Protein AF-A0A150U210-F1 (afdb_monomer)

Organism: Sorangium cellulosum (NCBI:txid56)

Solvent-accessible surface area (backbone atoms only — not comparable to full-atom values): 26471 Å² total; per-residue (Å²): 136,82,89,82,84,85,82,82,84,84,82,85,80,83,85,80,82,84,83,78,84,80,76,78,83,79,88,67,84,74,66,67,70,58,54,58,58,55,53,57,69,50,52,68,75,50,52,80,53,50,60,31,51,49,29,32,72,76,73,72,41,50,69,52,43,59,48,54,55,32,26,44,90,69,32,88,38,46,43,75,68,58,41,51,51,53,36,52,51,36,48,48,45,42,58,73,22,48,49,16,14,28,91,75,23,47,53,64,35,51,72,62,37,36,58,50,41,54,52,2,52,53,26,32,54,51,50,15,63,77,68,75,35,57,70,60,40,50,52,40,49,51,40,42,55,47,45,56,58,37,29,45,32,75,58,41,63,56,71,77,30,57,69,42,56,86,26,46,66,33,45,55,51,17,41,49,29,29,22,45,51,53,18,53,53,43,29,71,78,38,69,87,38,68,60,45,22,62,48,46,44,46,48,55,52,48,51,42,56,68,24,44,68,53,38,52,50,50,49,52,42,35,53,50,38,44,45,65,28,44,37,42,52,7,44,48,39,45,74,72,48,62,83,84,38,26,34,27,19,71,67,52,69,48,32,40,67,47,21,71,37,50,70,39,30,60,50,7,75,84,26,87,83,32,13,64,28,45,56,44,15,23,1,20,42,49,43,48,55,56,73,44,55,76,91,75,48,50,55,25,31,47,32,37,64,84,77,59,43,38,61,58,44,52,45,56,79,74,52,75,30,77,46,82,84,56,86,64,66,100,55,46,51,38,38,32,24,37,44,32,64,89,42,57,66,50,48,78,56,74,61,40,55,41,91,80,54,42,78,61,38,72,42,45,32,44,26,66,68,41,30,60,76,23,60,46,59,80,57,72,53,40,30,85,32,19,35,31,45,65,44,66,55,54,59,61,75,45,62,53,58,70,58,78,87,51,60,59,28,26,48,19,18,38,47,74,35,60,58,47,38,32,37,46,59,27,91,56,56,40,82,41,33,28,41,39,35,39,34,27,8,80,82,16,27,33,35,36,33,24,52,74,86,41,81,56,51,70,48,82,39,59,57,47,69,54,30,35,46,58,39,67,43,68,20,88,66,39,44,40,80,27,46,36,36,41,33,65,72,43,64,92,28,33,27,40,30,35,39,35,35,35,29,74

pLDDT: mean 91.57, std 11.94, range [38.0, 98.81]

Secondary structure (DSSP, 8-state):
----PPPPPPPPPPPPPPPPPPPPP-----SHHHHHHHHHTTGGGGHHHHHHHHHHHHHSSSS-HHHHHHBGGG-TT--HHHHHHHHHHHHHHHHHTGGGT-TTTTTTS-TTHHHHHHHHHHHHHHHHHHTT-HHHHHHHHHHHHGGGSGGGBTTTTHHHHTTTGGGHHHHHHHHHHHHHHHHHHHHHH-TT-TTHHHHHHHHHHHHHHTTHHHHHHHHHHHHHHHIIIIIHHHHHHHHHS-TT-EEEESS-HHHHHHH-SEEEETTSSSSTT-HHHHHH-HHHHHHHHHHS-GGGS-SEEEE-HHHH--GGGEEEEEEEEE-SS-SSSSSSEEEEEEE--TTTTTTSS-SEE-TT-EEEEEEESS-HHHHHHTT--PPTTGGGGEEEEEEEPPEE-SSSEE-TT-SEEEEEEEEEESEEEEEEEESS--SSEEEEEEEEESS-EEEEEEETTEEEEEEEE-SEEEEEEEEEE-GGG-SEEEEEEEEEEESS-EEEEEEEEEE-

Foldseek 3Di:
DDDDDDDDDDDDDDDDDDDDDDDDDPPDPPPPVVVVVVVVVCVCVCVVVPQLVVCCVPVVGSDALCCLQWFLVNQPQADPVNLVVLLVVLVCCCQVAVQQCHDLRVLQADGRNSVLLVLLLVLLVVCCVVVVNVVVSVVLVVLLCCLSVLSRTPCCSAQSNVVNVSSVVSSLNSNLSNLVVVQVVVCVVPVVSNCSSVVSNVVRVVRRVVSVVSNVVQVVLQVVLCCQAQLVCLQVLLVPPDQAFEEEECDCPNNCVSNVYHYDHCCCNPPPPNVNLLSQALQLSLLVLLVDPPSNDGQKYWYDCVSNLHVQQFADWDDKGAQPSHDRDPDRITTMGGTHDPQRCLPVDAQFDAPPKDFQWKQFASHPVSCVVFVKDHHRPQRVFWHKDKAAHAAEPDDHDGPPVPRIHIFIKGWQDQKIKTKTAGAAQFPWKKKKFWKAAQQWFKKFKDKQRHTQDIDTHHHDHIHIYIGTGPSNRRHGIIMMMIGTPDDRGMMGGMMTIMGD

Nearest PDB structures (foldseek):
  7ay3-assembly1_A  TM=5.711E-01  e=7.257E-06  uncultured bacterium
  2dck-assembly1_A  TM=6.830E-01  e=1.684E-03  Bacillus sp. 41M-1
  6kjl-assembly1_A  TM=5.607E-01  e=3.582E-04  Bacillus sp. 41M-1
  2dcj-assembly1_B  TM=5.592E-01  e=1.418E-03  Bacillus sp. 41M-1
  6kka-assembly2_B  TM=5.211E-01  e=6.730E-04  Bacillus sp. 41M-1

Radius of gyration: 34.9 Å; Cα contacts (8 Å, |Δi|>4): 929; chains: 1; bounding box: 96×76×113 Å

Structure (mmCIF, N/CA/C/O backbone):
data_AF-A0A150U210-F1
#
_entry.id   AF-A0A150U210-F1
#
loop_
_atom_site.group_PDB
_atom_site.id
_atom_site.type_symbol
_atom_site.label_atom_id
_atom_site.label_alt_id
_atom_site.label_comp_id
_atom_site.label_asym_id
_atom_site.label_entity_id
_atom_site.label_seq_id
_atom_site.pdbx_PDB_ins_code
_atom_site.Cartn_x
_atom_site.Cartn_y
_atom_site.Cartn_z
_atom_site.occupancy
_atom_site.B_iso_or_equiv
_atom_site.auth_seq_id
_atom_site.auth_comp_id
_atom_site.auth_asym_id
_atom_site.auth_atom_id
_atom_site.pdbx_PDB_model_num
ATOM 1 N N . ALA A 1 1 ? -58.968 -54.346 7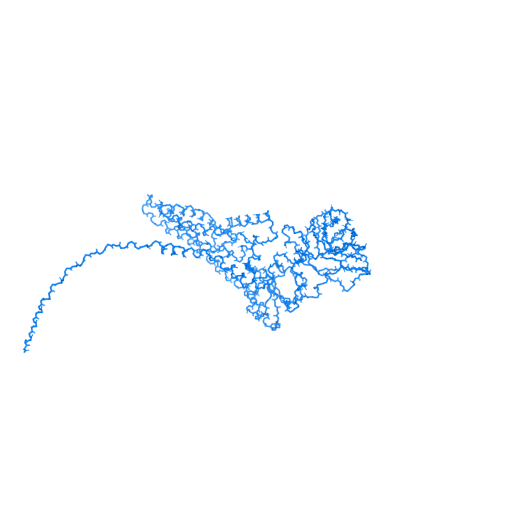1.654 1.00 38.00 1 ALA A N 1
ATOM 2 C CA . ALA A 1 1 ? -58.323 -55.648 71.888 1.00 38.00 1 ALA A CA 1
ATOM 3 C C . ALA A 1 1 ? -56.822 -55.500 71.657 1.00 38.00 1 ALA A C 1
ATOM 5 O O . ALA A 1 1 ? -56.444 -55.026 70.599 1.00 38.00 1 ALA A O 1
ATOM 6 N N . VAL A 1 2 ? -56.031 -55.894 72.661 1.00 40.25 2 VAL A N 1
ATOM 7 C CA . VAL A 1 2 ? -54.605 -56.273 72.597 1.00 40.25 2 VAL A CA 1
ATOM 8 C C . VAL A 1 2 ? -53.558 -55.154 72.415 1.00 40.25 2 VAL A C 1
ATOM 10 O O . VAL A 1 2 ? -53.235 -54.712 71.320 1.00 40.25 2 VAL A O 1
ATOM 13 N N . TRP A 1 3 ? -52.982 -54.774 73.563 1.00 38.12 3 TRP A N 1
ATOM 14 C CA . TRP A 1 3 ? -51.582 -54.368 73.763 1.00 38.12 3 TRP A CA 1
ATOM 15 C C . TRP A 1 3 ? -50.590 -55.325 73.073 1.00 38.12 3 TRP A C 1
ATOM 17 O O . TRP A 1 3 ? -50.724 -56.535 73.228 1.00 38.12 3 TRP A O 1
ATOM 27 N N . ALA A 1 4 ? -49.525 -54.805 72.454 1.00 42.75 4 ALA A N 1
ATOM 28 C CA . ALA A 1 4 ? -48.326 -55.585 72.131 1.00 42.75 4 ALA A CA 1
ATOM 29 C C . ALA A 1 4 ? -47.051 -54.806 72.505 1.00 42.75 4 ALA A C 1
ATOM 31 O O . ALA A 1 4 ? -46.970 -53.592 72.331 1.00 42.75 4 ALA A O 1
ATOM 32 N N . ALA A 1 5 ? -46.107 -55.533 73.102 1.00 43.50 5 ALA A N 1
ATOM 33 C CA . ALA A 1 5 ? -45.019 -55.074 73.958 1.00 43.50 5 ALA A CA 1
ATOM 34 C C . ALA A 1 5 ? -43.868 -54.325 73.255 1.00 43.50 5 ALA A C 1
ATOM 36 O O . ALA A 1 5 ? -43.566 -54.543 72.085 1.00 43.50 5 ALA A O 1
ATOM 37 N N . ARG A 1 6 ? -43.166 -53.493 74.041 1.00 41.59 6 ARG A N 1
ATOM 38 C CA . ARG A 1 6 ? -41.863 -52.888 73.713 1.00 41.59 6 ARG A CA 1
ATOM 39 C C . ARG A 1 6 ? -40.733 -53.939 73.748 1.00 41.59 6 ARG A C 1
ATOM 41 O O . ARG A 1 6 ? -40.697 -54.710 74.707 1.00 41.59 6 ARG A O 1
ATOM 48 N N . PRO A 1 7 ? -39.763 -53.915 72.815 1.00 50.91 7 PRO A N 1
ATOM 49 C CA . PRO A 1 7 ? -38.508 -54.652 72.951 1.00 50.91 7 PRO A CA 1
ATOM 50 C C . PRO A 1 7 ? -37.469 -53.905 73.810 1.00 50.91 7 PRO A C 1
ATOM 52 O O . PRO A 1 7 ? -37.440 -52.674 73.859 1.00 50.91 7 PRO A O 1
ATOM 55 N N . ALA A 1 8 ? -36.630 -54.685 74.496 1.00 55.12 8 ALA A N 1
ATOM 56 C CA . ALA A 1 8 ? -35.578 -54.260 75.421 1.00 55.12 8 ALA A CA 1
ATOM 57 C C . ALA A 1 8 ? -34.340 -53.654 74.714 1.00 55.12 8 ALA A C 1
ATOM 59 O O . ALA A 1 8 ? -34.070 -53.996 73.560 1.00 55.12 8 ALA A O 1
ATOM 60 N N . PRO A 1 9 ? -33.566 -52.779 75.390 1.00 54.75 9 PRO A N 1
ATOM 61 C CA . PRO A 1 9 ? -32.364 -52.167 74.824 1.00 54.75 9 PRO A CA 1
ATOM 62 C C . PRO A 1 9 ? -31.162 -53.137 74.793 1.00 54.75 9 PRO A C 1
ATOM 64 O O . PRO A 1 9 ? -31.014 -53.951 75.708 1.00 54.75 9 PRO A O 1
ATOM 67 N N . PRO A 1 10 ? -30.278 -53.047 73.779 1.00 57.16 10 PRO A N 1
ATOM 68 C CA . PRO A 1 10 ? -29.070 -53.865 73.687 1.00 57.16 10 PRO A CA 1
ATOM 69 C C . PRO A 1 10 ? -27.936 -53.385 74.614 1.00 57.16 10 PRO A C 1
ATOM 71 O O . PRO A 1 10 ? -27.775 -52.192 74.874 1.00 57.16 10 PRO A O 1
ATOM 74 N N . SER A 1 11 ? -27.143 -54.352 75.086 1.00 58.22 11 SER A N 1
ATOM 75 C CA . SER A 1 11 ? -25.988 -54.216 75.987 1.00 58.22 11 SER A CA 1
ATOM 76 C C . SER A 1 11 ? -24.816 -53.397 75.409 1.00 58.22 11 SER A C 1
ATOM 78 O O . SER A 1 11 ? -24.608 -53.400 74.194 1.00 58.22 11 SER A O 1
ATOM 80 N N . PRO A 1 12 ? -23.998 -52.743 76.262 1.00 55.12 12 PRO A N 1
ATOM 81 C CA . PRO A 1 12 ? -22.855 -51.941 75.826 1.00 55.12 12 PRO A CA 1
ATOM 82 C C . PRO A 1 12 ? -21.676 -52.796 75.326 1.00 55.12 12 PRO A C 1
ATOM 84 O O . PRO A 1 12 ? -21.320 -53.810 75.926 1.00 55.12 12 PRO A O 1
ATOM 87 N N . LEU A 1 13 ? -21.063 -52.350 74.225 1.00 57.03 13 LEU A N 1
ATOM 88 C CA . LEU A 1 13 ? -19.861 -52.926 73.611 1.00 57.03 13 LEU A CA 1
ATOM 89 C C . LEU A 1 13 ? -18.574 -52.553 74.388 1.00 57.03 13 LEU A C 1
ATOM 91 O O . LEU A 1 13 ? -18.529 -51.493 75.018 1.00 57.03 13 LEU A O 1
ATOM 95 N N . PRO A 1 14 ? -17.523 -53.398 74.342 1.00 51.84 14 PRO A N 1
ATOM 96 C CA . PRO A 1 14 ? -16.287 -53.230 75.112 1.00 51.84 14 PRO A CA 1
ATOM 97 C C . PRO A 1 14 ? -15.387 -52.083 74.613 1.00 51.84 14 PRO A C 1
ATOM 99 O O . PRO A 1 14 ? -15.385 -51.729 73.436 1.00 51.84 14 PRO A O 1
ATOM 102 N N . ALA A 1 15 ? -14.607 -51.522 75.543 1.00 53.19 15 ALA A N 1
ATOM 103 C CA . ALA A 1 15 ? -13.738 -50.360 75.357 1.00 53.19 15 ALA A CA 1
ATOM 104 C C . ALA A 1 15 ? -12.583 -50.587 74.358 1.00 53.19 15 ALA A C 1
ATOM 106 O O . ALA A 1 15 ? -11.921 -51.625 74.369 1.00 53.19 15 ALA A O 1
ATOM 107 N N . SER A 1 16 ? -12.320 -49.571 73.532 1.00 59.91 16 SER A N 1
ATOM 108 C CA . SER A 1 16 ? -11.235 -49.521 72.543 1.00 59.91 16 SER A CA 1
ATOM 109 C C . SER A 1 16 ? -9.837 -49.416 73.186 1.00 59.91 16 SER A C 1
ATOM 111 O O . SER A 1 16 ? -9.695 -48.754 74.217 1.00 59.91 16 SER A O 1
ATOM 113 N N . PRO A 1 17 ? -8.785 -49.995 72.573 1.00 59.88 17 PRO A N 1
ATOM 114 C CA . PRO A 1 17 ? -7.407 -49.880 73.056 1.00 59.88 17 PRO A CA 1
ATOM 115 C C . PRO A 1 17 ? -6.816 -48.471 72.822 1.00 59.88 17 PRO A C 1
ATOM 117 O O . PRO A 1 17 ? -7.292 -47.742 71.945 1.00 59.88 17 PRO A O 1
ATOM 120 N N . PRO A 1 18 ? -5.778 -48.069 73.585 1.00 61.59 18 PRO A N 1
ATOM 121 C CA . PRO A 1 18 ? -5.194 -46.729 73.509 1.00 61.59 18 PRO A CA 1
ATOM 122 C C . PRO A 1 18 ? -4.416 -46.489 72.199 1.00 61.59 18 PRO A C 1
ATOM 124 O O . PRO A 1 18 ? -3.899 -47.437 71.602 1.00 61.59 18 PRO A O 1
ATOM 127 N N . PRO A 1 19 ? -4.304 -45.225 71.744 1.00 56.00 19 PRO A N 1
ATOM 128 C CA . PRO A 1 19 ? -3.657 -44.889 70.480 1.00 56.00 19 PRO A CA 1
ATOM 129 C C . PRO A 1 19 ? -2.129 -45.027 70.554 1.00 56.00 19 PRO A C 1
ATOM 131 O O . PRO A 1 19 ? -1.499 -44.682 71.554 1.00 56.00 19 PRO A O 1
ATOM 134 N N . ALA A 1 20 ? -1.534 -45.500 69.458 1.00 57.91 20 ALA A N 1
ATOM 135 C CA . ALA A 1 20 ? -0.087 -45.568 69.269 1.00 57.91 20 ALA A CA 1
ATOM 136 C C . ALA A 1 20 ? 0.543 -44.158 69.150 1.00 57.91 20 ALA A C 1
ATOM 138 O O . ALA A 1 20 ? -0.110 -43.239 68.645 1.00 57.91 20 ALA A O 1
ATOM 139 N N . PRO A 1 21 ? 1.809 -43.969 69.574 1.00 54.16 21 PRO A N 1
ATOM 140 C CA . PRO A 1 21 ? 2.478 -42.672 69.521 1.00 54.16 21 PRO A CA 1
ATOM 141 C C . PRO A 1 21 ? 2.693 -42.192 68.078 1.00 54.16 21 PRO A C 1
ATOM 143 O O . PRO A 1 21 ? 3.081 -42.954 67.190 1.00 54.16 21 PRO A O 1
ATOM 146 N N . SER A 1 22 ? 2.447 -40.901 67.854 1.00 52.19 22 SER A N 1
ATOM 147 C CA . SER A 1 22 ? 2.595 -40.226 66.568 1.00 52.19 22 SER A CA 1
ATOM 148 C C . SER A 1 22 ? 4.060 -40.176 66.122 1.00 52.19 22 SER A C 1
ATOM 150 O O . SER A 1 22 ? 4.935 -39.656 66.812 1.00 52.19 22 SER A O 1
ATOM 152 N N . ALA A 1 23 ? 4.330 -40.701 64.926 1.00 53.62 23 ALA A N 1
ATOM 153 C CA . ALA A 1 23 ? 5.614 -40.530 64.257 1.00 53.62 23 ALA A CA 1
ATOM 154 C C . ALA A 1 23 ? 5.855 -39.041 63.918 1.00 53.62 23 ALA A C 1
ATOM 156 O O . ALA A 1 23 ? 4.909 -38.342 63.538 1.00 53.62 23 ALA A O 1
ATOM 157 N N . PRO A 1 24 ? 7.101 -38.537 64.008 1.00 54.91 24 PRO A N 1
ATOM 158 C CA . PRO A 1 24 ? 7.402 -37.149 63.680 1.00 54.91 24 PRO A CA 1
ATOM 159 C C . PRO A 1 24 ? 7.176 -36.882 62.181 1.00 54.91 24 PRO A C 1
ATOM 161 O O . PRO A 1 24 ? 7.397 -37.772 61.349 1.00 54.91 24 PRO A O 1
ATOM 164 N N . PRO A 1 25 ? 6.758 -35.662 61.795 1.00 48.22 25 PRO A N 1
ATOM 165 C CA . PRO A 1 25 ? 6.466 -35.353 60.406 1.00 48.22 25 PRO A CA 1
ATOM 166 C C . PRO A 1 25 ? 7.752 -35.419 59.577 1.00 48.22 25 PRO A C 1
ATOM 168 O O . PRO A 1 25 ? 8.696 -34.654 59.786 1.00 48.22 25 PRO A O 1
ATOM 171 N N . ARG A 1 26 ? 7.776 -36.326 58.593 1.00 49.00 26 ARG A N 1
ATOM 172 C CA . ARG A 1 26 ? 8.787 -36.329 57.532 1.00 49.00 26 ARG A CA 1
ATOM 173 C C . ARG A 1 26 ? 8.711 -34.984 56.806 1.00 49.00 26 ARG A C 1
ATOM 175 O O . ARG A 1 26 ? 7.730 -34.707 56.118 1.00 49.00 26 ARG A O 1
ATOM 182 N N . ARG A 1 27 ? 9.758 -34.162 56.929 1.00 53.78 27 ARG A N 1
ATOM 183 C CA . ARG A 1 27 ? 10.004 -32.997 56.064 1.00 53.78 27 ARG A CA 1
ATOM 184 C C . ARG A 1 27 ? 10.297 -33.487 54.642 1.00 53.78 27 ARG A C 1
ATOM 186 O O . ARG A 1 27 ? 11.444 -33.574 54.224 1.00 53.78 27 ARG A O 1
ATOM 193 N N . GLY A 1 28 ? 9.245 -33.859 53.918 1.00 47.25 28 GLY A N 1
ATOM 194 C CA . GLY A 1 28 ? 9.276 -34.070 52.477 1.00 47.25 28 GLY A CA 1
ATOM 195 C C . GLY A 1 28 ? 9.219 -32.721 51.767 1.00 47.25 28 GLY A C 1
ATOM 196 O O . GLY A 1 28 ? 8.339 -31.907 52.033 1.00 47.25 28 GLY A O 1
ATOM 197 N N . SER A 1 29 ? 10.180 -32.485 50.882 1.00 53.41 29 SER A N 1
ATOM 198 C CA . SER A 1 29 ? 10.346 -31.304 50.036 1.00 53.41 29 SER A CA 1
ATOM 199 C C . SER A 1 29 ? 9.078 -30.949 49.237 1.00 53.41 29 SER A C 1
ATOM 201 O O . SER A 1 29 ? 8.887 -31.404 48.110 1.00 53.41 29 SER A O 1
ATOM 203 N N . ALA A 1 30 ? 8.216 -30.094 49.785 1.00 50.41 30 ALA A N 1
ATOM 204 C CA . ALA A 1 30 ? 7.044 -29.553 49.085 1.00 50.41 30 ALA A CA 1
ATOM 205 C C . ALA A 1 30 ? 7.367 -28.327 48.200 1.00 50.41 30 ALA A C 1
ATOM 207 O O . ALA A 1 30 ? 6.462 -27.676 47.683 1.00 50.41 30 ALA A O 1
ATOM 208 N N . ILE A 1 31 ? 8.649 -27.996 48.023 1.00 52.19 31 ILE A N 1
ATOM 209 C CA . ILE A 1 31 ? 9.100 -26.756 47.375 1.00 52.19 31 ILE A CA 1
ATOM 210 C C . ILE A 1 31 ? 9.265 -26.858 45.834 1.00 52.19 31 ILE A C 1
ATOM 212 O O . ILE A 1 31 ? 8.993 -25.851 45.183 1.00 52.19 31 ILE A O 1
ATOM 216 N N . PRO A 1 32 ? 9.559 -28.011 45.183 1.00 51.94 32 PRO A N 1
ATOM 217 C CA . PRO A 1 32 ? 9.690 -28.033 43.715 1.00 51.94 32 PRO A CA 1
ATOM 218 C C . PRO A 1 32 ? 8.355 -27.857 42.963 1.00 51.94 32 PRO A C 1
ATOM 220 O O . PRO A 1 32 ? 8.291 -27.170 41.951 1.00 51.94 32 PRO A O 1
ATOM 223 N N . ARG A 1 33 ? 7.245 -28.405 43.484 1.00 53.78 33 ARG A N 1
ATOM 224 C CA . ARG A 1 33 ? 5.961 -28.480 42.746 1.00 53.78 33 ARG A CA 1
ATOM 225 C C . ARG A 1 33 ? 5.180 -27.158 42.659 1.00 53.78 33 ARG A C 1
ATOM 227 O O . ARG A 1 33 ? 4.266 -27.038 41.845 1.00 53.78 33 ARG 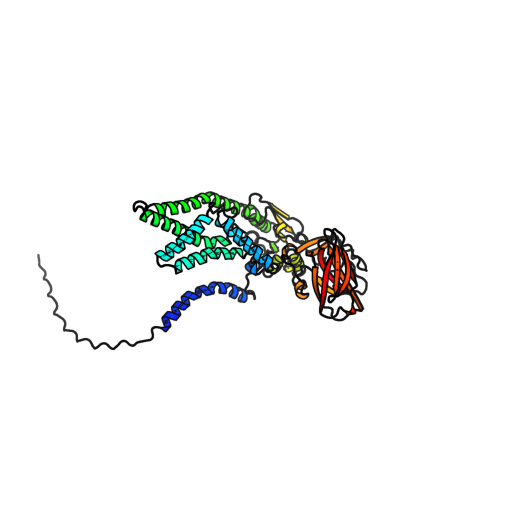A O 1
ATOM 234 N N . LEU A 1 34 ? 5.490 -26.180 43.512 1.00 50.66 34 LEU A N 1
ATOM 235 C CA . LEU A 1 34 ? 4.833 -24.862 43.521 1.00 50.66 34 LEU A CA 1
ATOM 236 C C . LEU A 1 34 ? 5.457 -23.890 42.512 1.00 50.66 34 LEU A C 1
ATOM 238 O O . LEU A 1 34 ? 4.741 -23.048 41.971 1.00 50.66 34 LEU A O 1
ATOM 242 N N . LEU A 1 35 ? 6.760 -24.015 42.245 1.00 55.03 35 LEU A N 1
ATOM 243 C CA . LEU A 1 35 ? 7.450 -23.253 41.201 1.00 55.03 35 LEU A CA 1
ATOM 244 C C . LEU A 1 35 ? 6.989 -23.705 39.809 1.00 55.03 35 LEU A C 1
ATOM 246 O O . LEU A 1 35 ? 6.610 -22.854 39.009 1.00 55.03 35 LEU A O 1
ATOM 250 N N . ASP A 1 36 ? 6.860 -25.016 39.581 1.00 60.38 36 ASP A N 1
ATOM 251 C CA . ASP A 1 36 ? 6.360 -25.572 38.312 1.00 60.38 36 ASP A CA 1
ATOM 252 C C . ASP A 1 36 ? 4.955 -25.063 37.950 1.00 60.38 36 ASP A C 1
ATOM 254 O O . ASP A 1 36 ? 4.699 -24.658 36.818 1.00 60.38 36 ASP A O 1
ATOM 258 N N . ARG A 1 37 ? 4.033 -24.992 38.921 1.00 63.81 37 ARG A N 1
ATOM 259 C CA . ARG A 1 37 ? 2.673 -24.474 38.676 1.00 63.81 37 ARG A CA 1
ATOM 260 C C . ARG A 1 37 ? 2.617 -22.961 38.465 1.00 63.81 37 ARG A C 1
ATOM 262 O O . ARG A 1 37 ? 1.726 -22.494 37.765 1.00 63.81 37 ARG A O 1
ATOM 269 N N . ARG A 1 38 ? 3.537 -22.192 39.057 1.00 68.81 38 ARG A N 1
ATOM 270 C CA . ARG A 1 38 ? 3.623 -20.732 38.861 1.00 68.81 38 ARG A CA 1
ATOM 271 C C . ARG A 1 38 ? 4.234 -20.372 37.511 1.00 68.81 38 ARG A C 1
ATOM 273 O O . ARG A 1 38 ? 3.808 -19.396 36.911 1.00 68.81 38 ARG A O 1
ATOM 280 N N . LEU A 1 39 ? 5.173 -21.173 37.013 1.00 73.75 39 LEU A N 1
ATOM 281 C CA . LEU A 1 39 ? 5.732 -21.000 35.672 1.00 73.75 39 LEU A CA 1
ATOM 282 C C . LEU A 1 39 ? 4.697 -21.297 34.580 1.00 73.75 39 LEU A C 1
ATOM 284 O O . LEU A 1 39 ? 4.645 -20.579 33.586 1.00 73.75 39 LEU A O 1
ATOM 288 N N . LEU A 1 40 ? 3.792 -22.258 34.801 1.00 80.75 40 LEU A N 1
ATOM 289 C CA . LEU A 1 40 ? 2.663 -22.506 33.893 1.00 80.75 40 LEU A CA 1
ATOM 290 C C . LEU A 1 40 ? 1.713 -21.301 33.755 1.00 80.75 40 LEU A C 1
ATOM 292 O O . LEU A 1 40 ? 1.084 -21.146 32.713 1.00 80.75 40 LEU A O 1
ATOM 296 N N . VAL A 1 41 ? 1.644 -20.407 34.751 1.00 79.88 41 VAL A N 1
ATOM 297 C CA . VAL A 1 41 ? 0.872 -19.148 34.656 1.00 79.88 41 VAL A CA 1
ATOM 298 C C . VAL A 1 41 ? 1.492 -18.175 33.646 1.00 79.88 41 VAL A C 1
ATOM 300 O O . VAL A 1 41 ? 0.793 -17.315 33.121 1.00 79.88 41 VAL A O 1
ATOM 303 N N . LEU A 1 42 ? 2.783 -18.320 33.337 1.00 79.56 42 LEU A N 1
ATOM 304 C CA . LEU A 1 42 ? 3.469 -17.518 32.323 1.00 79.56 42 LEU A CA 1
ATOM 305 C C . LEU A 1 42 ? 3.341 -18.113 30.917 1.00 79.56 42 LEU A C 1
ATOM 307 O O . LEU A 1 42 ? 3.623 -17.413 29.952 1.00 79.56 42 LEU A O 1
ATOM 311 N N . ALA A 1 43 ? 2.885 -19.362 30.770 1.00 85.06 43 ALA A N 1
ATOM 312 C CA . ALA A 1 43 ? 2.738 -20.006 29.463 1.00 85.06 43 ALA A CA 1
ATOM 313 C C . ALA A 1 43 ? 1.878 -19.198 28.462 1.00 85.06 43 ALA A C 1
ATOM 315 O O . ALA A 1 43 ? 2.278 -19.104 27.302 1.00 85.06 43 ALA A O 1
ATOM 316 N N . PRO A 1 44 ? 0.775 -18.526 28.862 1.00 86.19 44 PRO A N 1
ATOM 317 C CA . PRO A 1 44 ? 0.029 -17.646 27.960 1.00 86.19 44 PRO A CA 1
ATOM 318 C C . PRO A 1 44 ? 0.842 -16.468 27.400 1.00 86.19 44 PRO A C 1
ATOM 320 O O . PRO A 1 44 ? 0.506 -15.966 26.330 1.00 86.19 44 PRO A O 1
ATOM 323 N N . LEU A 1 45 ? 1.928 -16.044 28.063 1.00 82.50 45 LEU A N 1
ATOM 324 C CA . LEU A 1 45 ? 2.822 -14.993 27.551 1.00 82.50 45 LEU A CA 1
ATOM 325 C C . LEU A 1 45 ? 3.612 -15.441 26.315 1.00 82.50 45 LEU A C 1
ATOM 327 O O . LEU A 1 45 ? 4.131 -14.595 25.596 1.00 82.50 45 LEU A O 1
ATOM 331 N N . LEU A 1 46 ? 3.675 -16.749 26.040 1.00 85.94 46 LEU A N 1
ATOM 332 C CA . LEU A 1 46 ? 4.222 -17.290 24.794 1.00 85.94 46 LEU A CA 1
ATOM 333 C C . LEU A 1 46 ? 3.209 -17.245 23.641 1.00 85.94 46 LEU A C 1
ATOM 335 O O . LEU A 1 46 ? 3.593 -17.457 22.496 1.00 85.94 46 LEU A O 1
ATOM 339 N N . GLY A 1 47 ? 1.934 -16.946 23.915 1.00 87.62 47 GLY A N 1
ATOM 340 C CA . GLY A 1 47 ? 0.866 -16.859 22.913 1.00 87.62 47 GLY A CA 1
ATOM 341 C C . GLY A 1 47 ? 1.222 -16.021 21.674 1.00 87.62 47 GLY A C 1
ATOM 342 O O . GLY A 1 47 ? 1.009 -16.505 20.562 1.00 87.62 47 GLY A O 1
ATOM 343 N N . PRO A 1 48 ? 1.833 -14.827 21.815 1.00 88.25 48 PRO A N 1
ATOM 344 C CA . PRO A 1 48 ? 2.272 -14.020 20.674 1.00 88.25 48 PRO A CA 1
ATOM 345 C C . PRO A 1 48 ? 3.289 -14.703 19.747 1.00 88.25 48 PRO A C 1
ATOM 347 O O . PRO A 1 48 ? 3.406 -14.301 18.595 1.00 88.25 48 PRO A O 1
ATOM 350 N N . LEU A 1 49 ? 4.009 -15.731 20.214 1.00 90.31 49 LEU A N 1
ATOM 351 C CA . LEU A 1 49 ? 4.979 -16.487 19.410 1.00 90.31 49 LEU A CA 1
ATOM 352 C C . LEU A 1 49 ? 4.338 -17.636 18.622 1.00 90.31 49 LEU A C 1
ATOM 354 O O . LEU A 1 49 ? 4.942 -18.132 17.675 1.00 90.31 49 LEU A O 1
ATOM 358 N N . VAL A 1 50 ? 3.118 -18.048 18.981 1.00 91.69 50 VAL A N 1
ATOM 359 C CA . VAL A 1 50 ? 2.443 -19.193 18.354 1.00 91.69 50 VAL A CA 1
ATOM 360 C C . VAL A 1 50 ? 2.151 -18.918 16.881 1.00 91.69 50 VAL A C 1
ATOM 362 O O . VAL A 1 50 ? 2.474 -19.744 16.035 1.00 91.69 50 VAL A O 1
ATOM 365 N N . VAL A 1 51 ? 1.579 -17.754 16.557 1.00 91.38 51 VAL A N 1
ATOM 366 C CA . VAL A 1 51 ? 1.225 -17.414 15.168 1.00 91.38 51 VAL A CA 1
ATOM 367 C C . VAL A 1 51 ? 2.471 -17.278 14.280 1.00 91.38 51 VAL A C 1
ATOM 369 O O . VAL A 1 51 ? 2.498 -17.928 13.237 1.00 91.38 51 VAL A O 1
ATOM 372 N N . PRO A 1 52 ? 3.534 -16.545 14.674 1.00 92.81 52 PRO A N 1
ATOM 373 C CA . PRO A 1 52 ? 4.770 -16.522 13.898 1.00 92.81 52 PRO A CA 1
ATOM 374 C C . PRO A 1 52 ? 5.412 -17.898 13.708 1.00 92.81 52 PRO A C 1
ATOM 376 O O . PRO A 1 52 ? 5.882 -18.205 12.617 1.00 92.81 52 PRO A O 1
ATOM 379 N N . ALA A 1 53 ? 5.402 -18.754 14.736 1.00 94.25 53 ALA A N 1
ATOM 380 C CA . ALA A 1 53 ? 5.922 -20.114 14.618 1.00 94.25 53 ALA A CA 1
ATOM 381 C C . ALA A 1 53 ? 5.097 -20.969 13.640 1.00 94.25 53 ALA A C 1
ATOM 383 O O . ALA A 1 53 ? 5.668 -21.726 12.857 1.00 94.25 53 ALA A O 1
ATOM 384 N N . LEU A 1 54 ? 3.767 -20.830 13.649 1.00 93.25 54 LEU A N 1
ATOM 385 C CA . LEU A 1 54 ? 2.889 -21.504 12.690 1.00 93.25 54 LEU A CA 1
ATOM 386 C C . LEU A 1 54 ? 3.123 -21.011 11.260 1.00 93.25 54 LEU A C 1
ATOM 388 O O . LEU A 1 54 ? 3.225 -21.839 10.360 1.00 93.25 54 LEU A O 1
ATOM 392 N N . ASN A 1 55 ? 3.272 -19.701 11.051 1.00 91.94 55 ASN A N 1
ATOM 393 C CA . ASN A 1 55 ? 3.615 -19.159 9.734 1.00 91.94 55 ASN A CA 1
ATOM 394 C C . ASN A 1 55 ? 4.966 -19.707 9.260 1.00 91.94 55 ASN A C 1
ATOM 396 O O . ASN A 1 55 ? 5.071 -20.195 8.138 1.00 91.94 55 ASN A O 1
ATOM 400 N N . GLN A 1 56 ? 5.975 -19.732 10.138 1.00 94.44 56 GLN A N 1
ATOM 401 C CA . GLN A 1 56 ? 7.289 -20.276 9.797 1.00 94.44 56 GLN A CA 1
ATOM 402 C C . GLN A 1 56 ? 7.205 -21.750 9.383 1.00 94.44 56 GLN A C 1
ATOM 404 O O . GLN A 1 56 ? 7.882 -22.162 8.445 1.00 94.44 56 GLN A O 1
ATOM 409 N N . LEU A 1 57 ? 6.376 -22.538 10.073 1.00 95.19 57 LEU A N 1
ATOM 410 C CA . LEU A 1 57 ? 6.194 -23.961 9.801 1.00 95.19 57 LEU A CA 1
ATOM 411 C C . LEU A 1 57 ? 5.411 -24.228 8.506 1.00 95.19 57 LEU A C 1
ATOM 413 O O . LEU A 1 57 ? 5.736 -25.170 7.791 1.00 95.19 57 LEU A O 1
ATOM 417 N N . LEU A 1 58 ? 4.364 -23.443 8.232 1.00 92.81 58 LEU A N 1
ATOM 418 C CA . LEU A 1 58 ? 3.410 -23.706 7.147 1.00 92.81 58 LEU A CA 1
ATOM 419 C C . LEU A 1 58 ? 3.732 -22.953 5.850 1.00 92.81 58 LEU A C 1
ATOM 421 O O . LEU A 1 58 ? 3.460 -23.472 4.772 1.00 92.81 58 LEU A O 1
ATOM 425 N N . ALA A 1 59 ? 4.293 -21.749 5.954 1.00 88.50 59 ALA A N 1
ATOM 426 C CA . ALA A 1 59 ? 4.575 -20.849 4.833 1.00 88.50 59 ALA A CA 1
ATOM 427 C C . ALA A 1 59 ? 6.078 -20.571 4.642 1.00 88.50 59 ALA A C 1
ATOM 429 O O . ALA A 1 59 ? 6.478 -19.981 3.645 1.00 88.50 59 ALA A O 1
ATOM 430 N N . GLY A 1 60 ? 6.935 -21.002 5.576 1.00 91.31 60 GLY A N 1
ATOM 431 C CA . GLY A 1 60 ? 8.390 -20.833 5.477 1.00 91.31 60 GLY A CA 1
ATOM 432 C C . GLY A 1 60 ? 8.918 -19.467 5.934 1.00 91.31 60 GLY A C 1
ATOM 433 O O . GLY A 1 60 ? 10.130 -19.256 5.914 1.00 91.31 60 GLY A O 1
ATOM 434 N N . HIS A 1 61 ? 8.050 -18.565 6.400 1.00 89.75 61 HIS A N 1
ATOM 435 C CA . HIS A 1 61 ? 8.414 -17.263 6.972 1.00 89.75 61 HIS A CA 1
ATOM 436 C C . HIS A 1 61 ? 7.535 -16.935 8.192 1.00 89.75 61 HIS A C 1
ATOM 438 O O . HIS A 1 61 ? 6.394 -17.383 8.260 1.00 89.75 61 HIS A O 1
ATOM 444 N N . PRO A 1 62 ? 8.005 -16.143 9.174 1.00 92.12 62 PRO A N 1
ATOM 445 C CA . PRO A 1 62 ? 7.283 -15.955 10.436 1.00 92.12 62 PRO A CA 1
ATOM 446 C C . PRO A 1 62 ? 6.205 -14.861 10.361 1.00 92.12 62 PRO A C 1
ATOM 448 O O . PRO A 1 62 ? 5.395 -14.688 11.273 1.00 92.12 62 PRO A O 1
ATOM 451 N N . THR A 1 63 ? 6.196 -14.075 9.291 1.00 89.44 63 THR A N 1
ATOM 452 C CA . THR A 1 63 ? 5.309 -12.925 9.110 1.00 89.44 63 THR A CA 1
ATOM 453 C C . THR A 1 63 ? 3.983 -13.338 8.485 1.00 89.44 63 THR A C 1
ATOM 455 O O . THR A 1 63 ? 3.939 -14.206 7.625 1.00 89.44 63 THR A O 1
ATOM 458 N N . SER A 1 64 ? 2.882 -12.712 8.903 1.00 90.00 64 SER A N 1
ATOM 459 C CA . SER A 1 64 ? 1.615 -12.843 8.173 1.00 90.00 64 SER A CA 1
ATOM 460 C C . SER A 1 64 ? 1.588 -11.866 6.999 1.00 90.00 64 SER A C 1
ATOM 462 O O . SER A 1 64 ? 2.155 -10.775 7.102 1.00 90.00 64 SER A O 1
ATOM 464 N N . SER A 1 65 ? 0.846 -12.174 5.938 1.00 90.94 65 SER A N 1
ATOM 465 C CA . SER A 1 65 ? 0.669 -11.257 4.803 1.00 90.94 65 SER A CA 1
ATOM 466 C C . SER A 1 65 ? 0.017 -9.935 5.242 1.00 90.94 65 SER A C 1
ATOM 468 O O . SER A 1 65 ? 0.368 -8.865 4.757 1.00 90.94 65 SER A O 1
ATOM 470 N N . THR A 1 66 ? -0.840 -9.965 6.274 1.00 89.56 66 THR A N 1
ATOM 471 C CA . THR A 1 66 ? -1.386 -8.745 6.902 1.00 89.56 66 THR A CA 1
ATOM 472 C C . THR A 1 66 ? -0.298 -7.876 7.532 1.00 89.56 66 THR A C 1
ATOM 474 O O . THR A 1 66 ? -0.359 -6.653 7.419 1.00 89.56 66 THR A O 1
ATOM 477 N N . THR A 1 67 ? 0.688 -8.484 8.196 1.00 90.69 67 THR A N 1
ATOM 478 C CA . THR A 1 67 ? 1.832 -7.761 8.767 1.00 90.69 67 THR A CA 1
ATOM 479 C C . THR A 1 67 ? 2.631 -7.090 7.659 1.00 90.69 67 THR A C 1
ATOM 481 O O . THR A 1 67 ? 2.909 -5.902 7.774 1.00 90.69 67 THR A O 1
ATOM 484 N N . THR A 1 68 ? 2.923 -7.809 6.574 1.00 92.00 68 THR A N 1
ATOM 485 C CA . THR A 1 68 ? 3.634 -7.260 5.412 1.00 92.00 68 THR A CA 1
ATOM 486 C C . THR A 1 68 ? 2.897 -6.056 4.825 1.00 92.00 68 THR A C 1
ATOM 488 O O . THR A 1 68 ? 3.492 -4.999 4.674 1.00 92.00 68 THR A O 1
ATOM 491 N N . VAL A 1 69 ? 1.587 -6.174 4.576 1.00 92.44 69 VAL A N 1
ATOM 492 C CA . VAL A 1 69 ? 0.789 -5.103 3.949 1.00 92.44 69 VAL A CA 1
ATOM 493 C C . VAL A 1 69 ? 0.612 -3.880 4.851 1.00 92.44 69 VAL A C 1
ATOM 495 O O . VAL A 1 69 ? 0.540 -2.754 4.363 1.00 92.44 69 VAL A O 1
ATOM 498 N N . LYS A 1 70 ? 0.447 -4.077 6.165 1.00 92.00 70 LYS A N 1
ATOM 499 C CA . LYS A 1 70 ? -0.090 -3.026 7.048 1.00 92.00 70 LYS A CA 1
ATOM 500 C C . LYS A 1 70 ? 0.893 -2.473 8.058 1.00 92.00 70 LYS A C 1
ATOM 502 O O . LYS A 1 70 ? 0.578 -1.443 8.647 1.00 92.00 70 LYS A O 1
ATOM 507 N N . TRP A 1 71 ? 2.016 -3.126 8.330 1.00 92.81 71 TRP A N 1
ATOM 508 C CA . TRP A 1 71 ? 2.877 -2.726 9.440 1.00 92.81 71 TRP A CA 1
ATOM 509 C C . TRP A 1 71 ? 3.954 -1.736 8.997 1.00 92.81 71 TRP A C 1
ATOM 511 O O . TRP A 1 71 ? 4.812 -2.080 8.192 1.00 92.81 71 TRP A O 1
ATOM 521 N N . LEU A 1 72 ? 3.949 -0.523 9.563 1.00 92.94 72 LEU A N 1
ATOM 522 C CA . LEU A 1 72 ? 4.927 0.519 9.220 1.00 92.94 72 LEU A CA 1
ATOM 523 C C . LEU A 1 72 ? 6.354 0.089 9.558 1.00 92.94 72 LEU A C 1
ATOM 525 O O . LEU A 1 72 ? 7.259 0.306 8.766 1.00 92.94 72 LEU A O 1
ATOM 529 N N . LEU A 1 73 ? 6.549 -0.561 10.712 1.00 92.00 73 LEU A N 1
ATOM 530 C CA . LEU A 1 73 ? 7.879 -0.991 11.165 1.00 92.00 73 LEU A CA 1
ATOM 531 C C . LEU A 1 73 ? 8.514 -2.041 10.238 1.00 92.00 73 LEU A C 1
ATOM 533 O O . LEU A 1 73 ? 9.730 -2.197 10.249 1.00 92.00 73 LEU A O 1
ATOM 537 N N . GLY A 1 74 ? 7.697 -2.779 9.480 1.00 88.44 74 GLY A N 1
ATOM 538 C CA . GLY A 1 74 ? 8.154 -3.777 8.515 1.00 88.44 74 GLY A CA 1
ATOM 539 C C . GLY A 1 74 ? 8.184 -3.279 7.070 1.00 88.44 74 GLY A C 1
ATOM 540 O O . GLY A 1 74 ? 8.505 -4.070 6.188 1.00 88.44 74 GLY A O 1
ATOM 541 N N . ASN A 1 75 ? 7.823 -2.018 6.809 1.00 90.12 75 ASN A N 1
ATOM 542 C CA . ASN A 1 75 ? 7.755 -1.480 5.454 1.00 90.12 75 ASN A CA 1
ATOM 543 C C . ASN A 1 75 ? 9.128 -0.911 5.037 1.00 90.12 75 ASN A C 1
ATOM 545 O O . ASN A 1 75 ? 9.570 0.074 5.632 1.00 90.12 75 ASN A O 1
ATOM 549 N N . PRO A 1 76 ? 9.795 -1.477 4.011 1.00 86.81 76 PRO A N 1
ATOM 550 C CA . PRO A 1 76 ? 11.133 -1.048 3.599 1.00 86.81 76 PRO A CA 1
ATOM 551 C C . PRO A 1 76 ? 11.176 0.369 3.008 1.00 86.81 76 PRO A C 1
ATOM 553 O O . PRO A 1 76 ? 12.251 0.952 2.922 1.00 86.81 76 PRO A O 1
ATOM 556 N N . ASN A 1 77 ? 10.029 0.940 2.628 1.00 88.75 77 ASN A N 1
ATOM 557 C CA . ASN A 1 77 ? 9.954 2.286 2.059 1.00 88.75 77 ASN A CA 1
ATOM 558 C C . ASN A 1 77 ? 9.977 3.394 3.126 1.00 88.75 77 ASN A C 1
ATOM 560 O O . ASN A 1 77 ? 10.076 4.568 2.783 1.00 88.75 77 ASN A O 1
ATOM 564 N N . TYR A 1 78 ? 9.888 3.060 4.416 1.00 90.75 78 TYR A N 1
ATOM 565 C CA . TYR A 1 78 ? 9.901 4.038 5.505 1.00 90.75 78 TYR A CA 1
ATOM 566 C C . TYR A 1 78 ? 11.243 3.990 6.234 1.00 90.75 78 TYR A C 1
ATOM 568 O O . TYR A 1 78 ? 11.508 3.094 7.035 1.00 90.75 78 TYR A O 1
ATOM 576 N N . ASP A 1 79 ? 12.090 4.983 5.968 1.00 89.25 79 ASP A N 1
ATOM 577 C CA . ASP A 1 79 ? 13.356 5.159 6.672 1.00 89.25 79 ASP A CA 1
ATOM 578 C C . ASP A 1 79 ? 13.148 5.696 8.103 1.00 89.25 79 ASP A C 1
ATOM 580 O O . ASP A 1 79 ? 12.030 5.974 8.532 1.00 89.25 79 ASP A O 1
ATOM 584 N N . GLY A 1 80 ? 14.227 5.833 8.881 1.00 90.75 80 GLY A N 1
ATOM 585 C CA . GLY A 1 80 ? 14.142 6.253 10.287 1.00 90.75 80 GLY A CA 1
ATOM 586 C C . GLY A 1 80 ? 13.325 7.540 10.516 1.00 90.75 80 GLY A C 1
ATOM 587 O O . GLY A 1 80 ? 12.417 7.526 11.355 1.00 90.75 80 GLY A O 1
ATOM 588 N N . PRO A 1 81 ? 13.616 8.644 9.799 1.00 93.75 81 PRO A N 1
ATOM 589 C CA . PRO A 1 81 ? 12.824 9.871 9.855 1.00 93.75 81 PRO A CA 1
ATOM 590 C C . PRO A 1 81 ? 11.365 9.695 9.412 1.00 93.75 81 PRO A C 1
ATOM 592 O O . PRO A 1 81 ? 10.471 10.009 10.199 1.00 93.75 81 PRO A O 1
ATOM 595 N N . ALA A 1 82 ? 11.103 9.148 8.218 1.00 92.00 82 ALA A N 1
ATOM 596 C CA . ALA A 1 82 ? 9.741 9.011 7.697 1.00 92.00 82 ALA A CA 1
ATOM 597 C C . ALA A 1 82 ? 8.882 8.088 8.575 1.00 92.00 82 ALA A C 1
ATOM 599 O O . ALA A 1 82 ? 7.712 8.373 8.844 1.00 92.00 82 ALA A O 1
ATOM 600 N N . LEU A 1 83 ? 9.472 7.002 9.081 1.00 94.06 83 LEU A N 1
ATOM 601 C CA . LEU A 1 83 ? 8.833 6.091 10.022 1.00 94.06 83 LEU A CA 1
ATOM 602 C C . LEU A 1 83 ? 8.467 6.806 11.322 1.00 94.06 83 LEU A C 1
ATOM 604 O O . LEU A 1 83 ? 7.334 6.696 11.791 1.00 94.06 83 LEU A O 1
ATOM 608 N N . ARG A 1 84 ? 9.406 7.554 11.912 1.00 95.62 84 ARG A N 1
ATOM 609 C CA . ARG A 1 84 ? 9.156 8.314 13.142 1.00 95.62 84 ARG A CA 1
ATOM 610 C C . ARG A 1 84 ? 8.017 9.311 12.950 1.00 95.62 84 ARG A C 1
ATOM 612 O O . ARG A 1 84 ? 7.148 9.389 13.819 1.00 95.62 84 ARG A O 1
ATOM 619 N N . ASP A 1 85 ? 8.014 10.042 11.843 1.00 95.00 85 ASP A N 1
ATOM 620 C CA . ASP A 1 85 ? 6.992 11.047 11.558 1.00 95.00 85 ASP A CA 1
ATOM 621 C C . ASP A 1 85 ? 5.612 10.405 11.383 1.00 95.00 85 ASP A C 1
ATOM 623 O O . ASP A 1 85 ? 4.651 10.852 12.015 1.00 95.00 85 ASP A O 1
ATOM 627 N N . ALA A 1 86 ? 5.521 9.292 10.647 1.00 94.19 86 ALA A N 1
ATOM 628 C CA . ALA A 1 86 ? 4.283 8.527 10.502 1.00 94.19 86 ALA A CA 1
ATOM 629 C C . ALA A 1 86 ? 3.758 8.005 11.855 1.00 94.19 86 ALA A C 1
ATOM 631 O O . ALA A 1 86 ? 2.575 8.151 12.175 1.00 94.19 86 ALA A O 1
ATOM 632 N N . LEU A 1 87 ? 4.636 7.447 12.698 1.00 96.31 87 LEU A N 1
ATOM 633 C CA . LEU A 1 87 ? 4.266 6.970 14.035 1.00 96.31 87 LEU A CA 1
ATOM 634 C C . LEU A 1 87 ? 3.769 8.111 14.931 1.00 96.31 87 LEU A C 1
ATOM 636 O O . LEU A 1 87 ? 2.744 7.971 15.602 1.00 96.31 87 LEU A O 1
ATOM 640 N N . LEU A 1 88 ? 4.472 9.248 14.946 1.00 97.06 88 LEU A N 1
ATOM 641 C CA . LEU A 1 88 ? 4.079 10.418 15.732 1.00 97.06 88 LEU A CA 1
ATOM 642 C C . LEU A 1 88 ? 2.756 11.008 15.245 1.00 97.06 88 LEU A C 1
ATOM 644 O O . LEU A 1 88 ? 1.930 11.396 16.073 1.00 97.06 88 LEU A O 1
ATOM 648 N N . GLN A 1 89 ? 2.524 11.038 13.932 1.00 96.31 89 GLN A N 1
ATOM 649 C CA . GLN A 1 89 ? 1.258 11.473 13.354 1.00 96.31 89 GLN A CA 1
ATOM 650 C C . GLN A 1 89 ? 0.106 10.565 13.797 1.00 96.31 89 GLN A C 1
ATOM 652 O O . GLN A 1 89 ? -0.919 11.069 14.258 1.00 96.31 89 GLN A O 1
ATOM 657 N N . ASN A 1 90 ? 0.293 9.244 13.750 1.00 97.00 90 ASN A N 1
ATOM 658 C CA . AS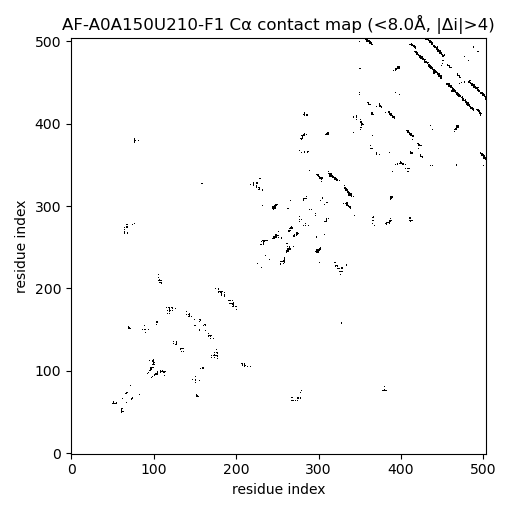N A 1 90 ? -0.710 8.282 14.206 1.00 97.00 90 ASN A CA 1
ATOM 659 C C . ASN A 1 90 ? -0.992 8.406 15.710 1.00 97.00 90 ASN A C 1
ATOM 661 O O . ASN A 1 90 ? -2.150 8.408 16.121 1.00 97.00 90 ASN A O 1
ATOM 665 N N . ILE A 1 91 ? 0.046 8.561 16.541 1.00 96.88 91 ILE A N 1
ATOM 666 C CA . ILE A 1 91 ? -0.106 8.776 17.991 1.00 96.88 91 ILE A CA 1
ATOM 667 C C . ILE A 1 91 ? -0.847 10.084 18.271 1.00 96.88 91 ILE A C 1
ATOM 669 O O . ILE A 1 91 ? -1.746 10.113 19.112 1.00 96.88 91 ILE A O 1
ATOM 673 N N . ARG A 1 92 ? -0.496 11.164 17.565 1.00 96.88 92 ARG A N 1
ATOM 674 C CA . ARG A 1 92 ? -1.177 12.451 17.702 1.00 96.88 92 ARG A CA 1
ATOM 675 C C . ARG A 1 92 ? -2.651 12.302 17.352 1.00 96.88 92 ARG A C 1
ATOM 677 O O . ARG A 1 92 ? -3.485 12.678 18.163 1.00 96.88 92 ARG A O 1
ATOM 684 N N . LEU A 1 93 ? -2.960 11.689 16.211 1.00 96.69 93 LEU A N 1
ATOM 685 C CA . LEU A 1 93 ? -4.331 11.461 15.769 1.00 96.69 93 LEU A CA 1
ATOM 686 C C . LEU A 1 93 ? -5.121 10.568 16.736 1.00 96.69 93 LEU A C 1
ATOM 688 O O . LEU A 1 93 ? -6.286 10.852 17.012 1.00 96.69 93 LEU A O 1
ATOM 692 N N . LEU A 1 94 ? -4.487 9.530 17.296 1.00 96.31 94 LEU A N 1
ATOM 693 C CA . LEU A 1 94 ? -5.098 8.699 18.332 1.00 96.31 94 LEU A CA 1
ATOM 694 C C . LEU A 1 94 ? -5.562 9.568 19.508 1.00 96.31 94 LEU A C 1
ATOM 696 O O . LEU A 1 94 ? -6.711 9.476 19.926 1.00 96.31 94 LEU A O 1
ATOM 700 N N . VAL A 1 95 ? -4.680 10.415 20.037 1.00 94.25 95 VAL A N 1
ATOM 701 C CA . VAL A 1 95 ? -4.956 11.197 21.249 1.00 94.25 95 VAL A CA 1
ATOM 702 C C . VAL A 1 95 ? -5.894 12.375 20.984 1.00 94.25 95 VAL A C 1
ATOM 704 O O . VAL A 1 95 ? -6.768 12.630 21.807 1.00 94.25 95 VAL A O 1
ATOM 707 N N . THR A 1 96 ? -5.716 13.100 19.877 1.00 94.75 96 THR A N 1
ATOM 708 C CA . THR A 1 96 ? -6.442 14.355 19.624 1.00 94.75 96 THR A CA 1
ATOM 709 C C . THR A 1 96 ? -7.772 14.176 18.907 1.00 94.75 96 THR A C 1
ATOM 711 O O . THR A 1 96 ? -8.563 15.107 18.916 1.00 94.75 96 THR A O 1
ATOM 714 N N . ASP A 1 97 ? -8.011 13.034 18.257 1.00 95.81 97 ASP A N 1
ATOM 715 C CA . ASP A 1 97 ? -9.258 12.783 17.524 1.00 95.81 97 ASP A CA 1
ATOM 716 C C . ASP A 1 97 ? -9.913 11.472 17.973 1.00 95.81 97 ASP A C 1
ATOM 718 O O . ASP A 1 97 ? -10.999 11.480 18.551 1.00 95.81 97 ASP A O 1
ATOM 722 N N . VAL A 1 98 ? -9.227 10.337 17.803 1.00 95.69 98 VAL A N 1
ATOM 723 C CA . VAL A 1 98 ? -9.838 9.009 17.992 1.00 95.69 98 VAL A CA 1
ATOM 724 C C . VAL A 1 98 ? -10.331 8.803 19.428 1.00 95.69 98 VAL A C 1
ATOM 726 O O . VAL A 1 98 ? -11.464 8.365 19.627 1.00 95.69 98 VAL A O 1
ATOM 729 N N . LEU A 1 99 ? -9.513 9.118 20.435 1.00 95.12 99 LEU A N 1
ATOM 730 C CA . LEU A 1 99 ? -9.890 8.975 21.847 1.00 95.12 99 LEU A CA 1
ATOM 731 C C . LEU A 1 99 ? -10.824 10.078 22.342 1.00 95.12 99 LEU A C 1
ATOM 733 O O . LEU A 1 99 ? -11.474 9.892 23.371 1.00 95.12 99 LEU A O 1
ATOM 737 N N . ASP A 1 100 ? -10.889 11.204 21.635 1.00 95.94 100 ASP A N 1
ATOM 738 C CA . ASP A 1 100 ? -11.701 12.342 22.051 1.00 95.94 100 ASP A CA 1
ATOM 739 C C . ASP A 1 100 ? -13.130 12.306 21.508 1.00 95.94 100 ASP A C 1
ATOM 741 O O . ASP A 1 100 ? -13.953 13.108 21.929 1.00 95.94 100 ASP A O 1
ATOM 745 N N . GLY A 1 101 ? -13.456 11.350 20.633 1.00 94.50 101 GLY A N 1
ATOM 746 C CA . GLY A 1 101 ? -14.745 11.325 19.936 1.00 94.50 101 GLY A CA 1
ATOM 747 C C . GLY A 1 101 ? -14.792 12.271 18.739 1.00 94.50 101 GLY A C 1
ATOM 748 O O . GLY A 1 101 ? -15.869 12.749 18.383 1.00 94.50 101 GLY A O 1
ATOM 749 N N . GLY A 1 102 ? -13.628 12.544 18.142 1.00 95.12 102 GLY A N 1
ATOM 750 C CA . GLY A 1 102 ? -13.465 13.359 16.944 1.00 95.12 102 GLY A CA 1
ATOM 751 C C . GLY A 1 102 ? -13.973 12.673 15.675 1.00 95.12 102 GLY A C 1
ATOM 752 O O . GLY A 1 102 ? -14.772 11.735 15.720 1.00 95.12 102 GLY A O 1
ATOM 753 N N . GLN A 1 103 ? -13.517 13.136 14.513 1.00 93.56 103 GLN A N 1
ATOM 754 C CA . GLN A 1 103 ? -14.059 12.743 13.209 1.00 93.56 103 GLN A CA 1
ATOM 755 C C . GLN A 1 103 ? -14.133 11.218 13.020 1.00 93.56 103 GLN A C 1
ATOM 757 O O . GLN A 1 103 ? -15.122 10.702 12.494 1.00 93.56 103 GLN A O 1
ATOM 762 N N . TRP A 1 104 ? -13.107 10.482 13.454 1.00 92.50 104 TRP A N 1
ATOM 763 C CA . TRP A 1 104 ? -13.005 9.040 13.208 1.00 92.50 104 TRP A CA 1
ATOM 764 C C . TRP A 1 104 ? -13.858 8.185 14.152 1.00 92.50 104 TRP A C 1
ATOM 766 O O . TRP A 1 104 ? -14.143 7.025 13.840 1.00 92.50 104 TRP A O 1
ATOM 776 N N . THR A 1 105 ? -14.281 8.741 15.288 1.00 94.50 105 THR A N 1
ATOM 777 C CA . THR A 1 105 ? -15.019 8.022 16.337 1.00 94.50 105 THR A CA 1
ATOM 778 C C . THR A 1 105 ? -16.310 8.699 16.773 1.00 94.50 105 THR A C 1
ATOM 780 O O . THR A 1 105 ? -16.991 8.143 17.629 1.00 94.50 105 THR A O 1
ATOM 783 N N . ALA A 1 106 ? -16.722 9.808 16.155 1.00 94.25 106 ALA A N 1
ATOM 784 C CA . ALA A 1 106 ? -17.929 10.565 16.506 1.00 94.25 106 ALA A CA 1
ATOM 785 C C . ALA A 1 106 ? -19.217 9.720 16.519 1.00 94.25 106 ALA A C 1
ATOM 787 O O . ALA A 1 106 ? -20.151 9.996 17.279 1.00 94.25 106 ALA A O 1
ATOM 788 N N . VAL A 1 107 ? -19.265 8.669 15.695 1.00 93.81 107 VAL A N 1
ATOM 789 C CA . VAL A 1 107 ? -20.385 7.719 15.639 1.00 93.81 107 VAL A CA 1
ATOM 790 C C . VAL A 1 107 ? -20.453 6.797 16.869 1.00 93.81 107 VAL A C 1
ATOM 792 O O . VAL A 1 107 ? -21.515 6.269 17.184 1.00 93.81 107 VAL A O 1
ATOM 795 N N . PHE A 1 108 ? -19.348 6.636 17.602 1.00 91.62 108 PHE A N 1
ATOM 796 C CA . PHE A 1 108 ? -19.211 5.719 18.740 1.00 91.62 108 PHE A CA 1
ATOM 797 C C . PHE A 1 108 ? -18.980 6.433 20.079 1.00 91.62 108 PHE A C 1
ATOM 799 O O . PHE A 1 108 ? -19.485 5.989 21.109 1.00 91.62 108 PHE A O 1
ATOM 806 N N . LEU A 1 109 ? -18.205 7.520 20.077 1.00 94.69 109 LEU A N 1
ATOM 807 C CA . LEU A 1 109 ? -17.747 8.230 21.268 1.00 94.69 109 LEU A CA 1
ATOM 808 C C . LEU A 1 109 ? -18.271 9.674 21.284 1.00 94.69 109 LEU A C 1
ATOM 810 O O . LEU A 1 109 ? -18.275 10.341 20.250 1.00 94.69 109 LEU A O 1
ATOM 814 N N . PRO A 1 110 ? -18.711 10.181 22.448 1.00 95.12 110 PRO A N 1
ATOM 815 C CA . PRO A 1 110 ? -18.960 11.603 22.639 1.00 95.12 110 PRO A CA 1
ATOM 816 C C . PRO A 1 110 ? -17.679 12.437 22.544 1.00 95.12 110 PRO A C 1
ATOM 818 O O . PRO A 1 110 ? -16.626 11.988 22.991 1.00 95.12 110 PRO A O 1
ATOM 821 N N . GLU A 1 111 ? -17.806 13.668 22.052 1.00 95.38 111 GLU A N 1
ATOM 822 C CA . GLU A 1 111 ? -16.734 14.670 22.082 1.00 95.38 111 GLU A CA 1
ATOM 823 C C . GLU A 1 111 ? -16.281 14.959 23.528 1.00 95.38 111 GLU A C 1
ATOM 825 O O . GLU A 1 111 ? -17.103 14.966 24.453 1.00 95.38 111 GLU A O 1
ATOM 830 N N . GLY A 1 112 ? -14.980 15.173 23.740 1.00 94.69 112 GLY A N 1
ATOM 831 C CA . GLY A 1 112 ? -14.381 15.367 25.064 1.00 94.69 112 GLY A CA 1
ATOM 832 C C . GLY A 1 112 ? -14.082 14.065 25.819 1.00 94.69 112 GLY A C 1
ATOM 833 O O . GLY A 1 112 ? -13.729 14.098 27.007 1.00 94.69 112 GLY A O 1
ATOM 834 N N . SER A 1 113 ? -14.221 12.902 25.170 1.00 95.75 113 SER A N 1
ATOM 835 C CA . SER A 1 113 ? -13.962 11.598 25.799 1.00 95.75 113 SER A CA 1
ATOM 836 C C . SER A 1 113 ? -12.516 11.450 26.289 1.00 95.75 113 SER A C 1
ATOM 838 O O . SER A 1 113 ? -12.282 10.758 27.288 1.00 95.75 113 SER A O 1
ATOM 840 N N . ALA A 1 114 ? -11.547 12.148 25.685 1.00 95.44 114 ALA A N 1
ATOM 841 C CA . ALA A 1 114 ? -10.147 12.055 26.087 1.00 95.44 114 ALA A CA 1
ATOM 842 C C . ALA A 1 114 ? -9.930 12.615 27.501 1.00 95.44 114 ALA A C 1
ATOM 844 O O . ALA A 1 114 ? -9.140 12.064 28.270 1.00 95.44 114 ALA A O 1
ATOM 845 N N . VAL A 1 115 ? -10.683 13.650 27.895 1.00 96.19 115 VAL A N 1
ATOM 846 C CA . VAL A 1 115 ? -10.629 14.219 29.253 1.00 96.19 115 VAL A CA 1
ATOM 847 C C . VAL A 1 115 ? -11.104 13.199 30.286 1.00 96.19 115 VAL A C 1
ATOM 849 O O . VAL A 1 115 ? -10.465 13.019 31.325 1.00 96.19 115 VAL A O 1
ATOM 852 N N . VAL A 1 116 ? -12.196 12.485 29.996 1.00 96.12 116 VAL A N 1
ATOM 853 C CA . VAL A 1 116 ? -12.722 11.429 30.877 1.00 96.12 116 VAL A CA 1
ATOM 854 C C . VAL A 1 116 ? -11.708 10.298 31.023 1.00 96.12 116 VAL A C 1
ATOM 856 O O . VAL A 1 116 ? -11.469 9.831 32.138 1.00 96.12 116 VAL A O 1
ATOM 859 N N . ILE A 1 117 ? -11.074 9.887 29.923 1.00 96.31 117 ILE A N 1
ATOM 860 C CA . ILE A 1 117 ? -10.033 8.854 29.921 1.00 96.31 117 ILE A CA 1
ATOM 861 C C . ILE A 1 117 ? -8.818 9.306 30.744 1.00 96.31 117 ILE A C 1
ATOM 863 O O . ILE A 1 117 ? -8.349 8.551 31.596 1.00 96.31 117 ILE A O 1
ATOM 867 N N . ALA A 1 118 ? -8.343 10.541 30.558 1.00 96.94 118 ALA A N 1
ATOM 868 C CA . ALA A 1 118 ? -7.198 11.087 31.287 1.00 96.94 118 ALA A CA 1
ATOM 869 C C . ALA A 1 118 ? -7.463 11.178 32.801 1.00 96.94 118 ALA A C 1
ATOM 871 O O . ALA A 1 118 ? -6.661 10.703 33.609 1.00 96.94 118 ALA A O 1
ATOM 872 N N . LEU A 1 119 ? -8.620 11.715 33.202 1.00 98.31 119 LEU A N 1
ATOM 873 C CA . LEU A 1 119 ? -9.039 11.750 34.607 1.00 98.31 119 LEU A CA 1
ATOM 874 C C . LEU A 1 119 ? -9.251 10.337 35.171 1.00 98.31 119 LEU A C 1
ATOM 876 O O . LEU A 1 119 ? -8.917 10.065 36.325 1.00 98.31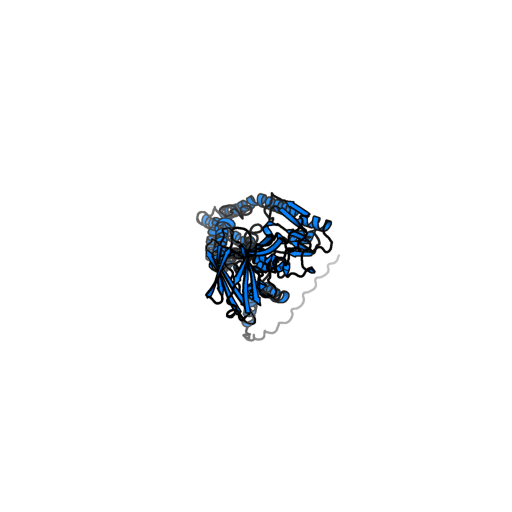 119 LEU A O 1
ATOM 880 N N . GLY A 1 120 ? -9.758 9.418 34.350 1.00 98.06 120 GLY A N 1
ATOM 881 C CA . GLY A 1 120 ? -9.900 8.005 34.678 1.00 98.06 120 GLY A CA 1
ATOM 882 C C . GLY A 1 120 ? -8.570 7.298 34.923 1.00 98.06 120 GLY A C 1
ATOM 883 O O . GLY A 1 120 ? -8.483 6.495 35.851 1.00 98.06 120 GLY A O 1
ATOM 884 N N . ALA A 1 121 ? -7.519 7.626 34.170 1.00 97.75 121 ALA A N 1
ATOM 885 C CA . ALA A 1 121 ? -6.175 7.098 34.392 1.00 97.75 121 ALA A CA 1
ATOM 886 C C . ALA A 1 121 ? -5.607 7.545 35.750 1.00 97.75 121 ALA A C 1
ATOM 888 O O . ALA A 1 121 ? -5.055 6.734 36.499 1.00 97.75 121 ALA A O 1
ATOM 889 N N . VAL A 1 122 ? -5.818 8.813 36.124 1.00 98.31 122 VAL A N 1
ATOM 890 C CA . VAL A 1 122 ? -5.460 9.321 37.459 1.00 98.31 122 VAL A CA 1
ATOM 891 C C . VAL A 1 122 ? -6.272 8.605 38.543 1.00 98.31 122 VAL A C 1
ATOM 893 O O . VAL A 1 122 ? -5.709 8.113 39.524 1.00 98.31 122 VAL A O 1
ATOM 896 N N . ALA A 1 123 ? -7.589 8.481 38.358 1.00 98.31 123 ALA A N 1
ATOM 897 C CA . ALA A 1 123 ? -8.465 7.796 39.305 1.00 98.31 123 ALA A CA 1
ATOM 898 C C . ALA A 1 123 ? -8.115 6.309 39.463 1.00 98.31 123 ALA A C 1
ATOM 900 O O . ALA A 1 123 ? -8.203 5.777 40.569 1.00 98.31 123 ALA A O 1
ATOM 901 N N . LEU A 1 124 ? -7.676 5.639 38.394 1.00 98.38 124 LEU A N 1
ATOM 902 C CA . LEU A 1 124 ? -7.180 4.266 38.432 1.00 98.38 124 LEU A CA 1
ATOM 903 C C . LEU A 1 124 ? -5.964 4.151 39.358 1.00 98.38 124 LEU A C 1
ATOM 905 O O . LEU A 1 124 ? -5.954 3.280 40.228 1.00 98.38 124 LEU A O 1
ATOM 909 N N . ALA A 1 125 ? -4.974 5.039 39.222 1.00 97.69 125 ALA A N 1
ATOM 910 C CA . ALA A 1 125 ? -3.785 5.046 40.077 1.00 97.69 125 ALA A CA 1
ATOM 911 C C . ALA A 1 125 ? -4.138 5.299 41.555 1.00 97.69 125 ALA A C 1
ATOM 913 O O . ALA A 1 125 ? -3.677 4.574 42.443 1.00 97.69 125 ALA A O 1
ATOM 914 N N . VAL A 1 126 ? -5.023 6.267 41.822 1.00 97.56 126 VAL A N 1
ATOM 915 C CA . VAL A 1 126 ? -5.518 6.566 43.177 1.00 97.56 126 VAL A CA 1
ATOM 916 C C . VAL A 1 126 ? -6.262 5.367 43.769 1.00 97.56 126 VAL A C 1
ATOM 918 O O . VAL A 1 126 ? -5.970 4.944 44.892 1.00 97.56 126 VAL A O 1
ATOM 921 N N . ALA A 1 127 ? -7.190 4.776 43.014 1.00 96.69 127 ALA A N 1
ATOM 922 C CA . ALA A 1 127 ? -7.951 3.608 43.442 1.00 96.69 127 ALA A CA 1
ATOM 923 C C . ALA A 1 127 ? -7.032 2.409 43.722 1.00 96.69 127 ALA A C 1
ATOM 925 O O . ALA A 1 127 ? -7.231 1.697 44.708 1.00 96.69 127 ALA A O 1
ATOM 926 N N . ALA A 1 128 ? -6.010 2.198 42.889 1.00 97.00 128 ALA A N 1
ATOM 927 C CA . ALA A 1 128 ? -5.038 1.123 43.048 1.00 97.00 128 ALA A CA 1
ATOM 928 C C . ALA A 1 128 ? -4.242 1.257 44.344 1.00 97.00 128 ALA A C 1
ATOM 930 O O . ALA A 1 128 ? -4.108 0.277 45.080 1.00 97.00 128 ALA A O 1
ATOM 931 N N . HIS A 1 129 ? -3.761 2.469 44.632 1.00 96.00 129 HIS A N 1
ATOM 932 C CA . HIS A 1 129 ? -3.030 2.768 45.854 1.00 96.00 129 HIS A CA 1
ATOM 933 C C . HIS A 1 129 ? -3.922 2.575 47.087 1.00 96.00 129 HIS A C 1
ATOM 935 O O . HIS A 1 129 ? -3.590 1.794 47.976 1.00 96.00 129 HIS A O 1
ATOM 941 N N . ARG A 1 130 ? -5.113 3.191 47.099 1.00 95.06 130 ARG A N 1
ATOM 942 C CA . ARG A 1 130 ? -6.062 3.108 48.225 1.00 95.06 130 ARG A CA 1
ATOM 943 C C . ARG A 1 130 ? -6.529 1.687 48.529 1.00 95.06 130 ARG A C 1
ATOM 945 O O . ARG A 1 130 ? -6.820 1.375 49.679 1.00 95.06 130 ARG A O 1
ATOM 952 N N . ARG A 1 131 ? -6.669 0.846 47.502 1.00 94.56 131 ARG A N 1
ATOM 953 C CA . ARG A 1 131 ? -7.216 -0.515 47.627 1.00 94.56 131 ARG A CA 1
ATOM 954 C C . ARG A 1 131 ? -6.133 -1.594 47.675 1.00 94.56 131 ARG A C 1
ATOM 956 O O . ARG A 1 131 ? -6.481 -2.770 47.708 1.00 94.56 131 ARG A O 1
ATOM 963 N N . GLY A 1 132 ? -4.849 -1.224 47.638 1.00 95.94 132 GLY A N 1
ATOM 964 C CA . GLY A 1 132 ? -3.733 -2.173 47.653 1.00 95.94 132 GLY A CA 1
ATOM 965 C C . GLY A 1 132 ? -3.705 -3.108 46.438 1.00 95.94 132 GLY A C 1
ATOM 966 O O . GLY A 1 132 ? -3.362 -4.280 46.571 1.00 95.94 132 GLY A O 1
ATOM 967 N N . ARG A 1 133 ? -4.100 -2.623 45.250 1.00 95.81 133 ARG A N 1
ATOM 968 C CA . ARG A 1 133 ? -4.175 -3.419 44.004 1.00 95.81 133 ARG A CA 1
ATOM 969 C C . ARG A 1 133 ? -3.326 -2.851 42.851 1.00 95.81 133 ARG A C 1
ATOM 971 O O . ARG A 1 133 ? -3.841 -2.722 41.739 1.00 95.81 133 ARG A O 1
ATOM 978 N N . PRO A 1 134 ? -2.028 -2.553 43.053 1.00 95.50 134 PRO A N 1
ATOM 979 C CA . PRO A 1 134 ? -1.183 -1.964 42.010 1.00 95.50 134 PRO A CA 1
ATOM 980 C C . PRO A 1 134 ? -1.056 -2.858 40.768 1.00 95.50 134 PRO A C 1
ATOM 982 O O . PRO A 1 134 ? -1.113 -2.357 39.652 1.00 95.50 134 PRO A O 1
ATOM 985 N N . ALA A 1 135 ? -0.986 -4.183 40.941 1.00 94.25 135 ALA A N 1
ATOM 986 C CA . ALA A 1 135 ? -0.888 -5.121 39.820 1.00 94.25 135 ALA A CA 1
ATOM 987 C C . ALA A 1 135 ? -2.111 -5.074 38.885 1.00 94.25 135 ALA A C 1
ATOM 989 O O . ALA A 1 135 ? -1.962 -5.151 37.670 1.00 94.25 135 ALA A O 1
ATOM 990 N N . HIS A 1 136 ? -3.319 -4.895 39.432 1.00 93.06 136 HIS A N 1
ATOM 991 C CA . HIS A 1 136 ? -4.532 -4.799 38.612 1.00 93.06 136 HIS A CA 1
ATOM 992 C C . HIS A 1 136 ? -4.531 -3.511 37.789 1.00 93.06 136 HIS A C 1
ATOM 994 O O . HIS A 1 136 ? -4.857 -3.535 36.607 1.00 93.06 136 HIS A O 1
ATOM 1000 N N . ALA A 1 137 ? -4.129 -2.395 38.400 1.00 96.56 137 ALA A N 1
ATOM 1001 C CA . ALA A 1 137 ? -4.012 -1.130 37.689 1.00 96.56 137 ALA A CA 1
ATOM 1002 C C . ALA A 1 137 ? -2.915 -1.157 36.628 1.00 96.56 137 ALA A C 1
ATOM 1004 O O . ALA A 1 137 ? -3.134 -0.626 35.547 1.00 96.56 137 ALA A O 1
ATOM 1005 N N . ALA A 1 138 ? -1.789 -1.824 36.889 1.00 96.25 138 ALA A N 1
ATOM 1006 C CA . ALA A 1 138 ? -0.744 -2.018 35.891 1.00 96.25 138 ALA A CA 1
ATOM 1007 C C . ALA A 1 138 ? -1.262 -2.789 34.666 1.00 96.25 138 ALA A C 1
ATOM 1009 O O . ALA A 1 138 ? -0.989 -2.383 33.544 1.00 96.25 138 ALA A O 1
ATOM 1010 N N . ILE A 1 139 ? -2.065 -3.843 34.862 1.00 94.69 139 ILE A N 1
ATOM 1011 C CA . ILE A 1 139 ? -2.684 -4.593 33.756 1.00 94.69 139 ILE A CA 1
ATOM 1012 C C . ILE A 1 139 ? -3.667 -3.712 32.974 1.00 94.69 139 ILE A C 1
ATOM 1014 O O . ILE A 1 139 ? -3.602 -3.669 31.750 1.00 94.69 139 ILE A O 1
ATOM 1018 N N . VAL A 1 140 ? -4.554 -2.981 33.657 1.00 96.75 140 VAL A N 1
ATOM 1019 C CA . VAL A 1 140 ? -5.514 -2.078 32.993 1.00 96.75 140 VAL A CA 1
ATOM 1020 C C . VAL A 1 140 ? -4.785 -0.971 32.229 1.00 96.75 140 VAL A C 1
ATOM 1022 O O . VAL A 1 140 ? -5.134 -0.694 31.086 1.00 96.75 140 VAL A O 1
ATOM 1025 N N . ALA A 1 141 ? -3.749 -0.375 32.819 1.00 97.31 141 ALA A N 1
ATOM 1026 C CA . ALA A 1 141 ? -2.928 0.638 32.167 1.00 97.31 141 ALA A CA 1
ATOM 1027 C C . ALA A 1 141 ? -2.180 0.064 30.956 1.00 97.31 141 ALA A C 1
ATOM 1029 O O . ALA A 1 141 ? -2.179 0.690 29.903 1.00 97.31 141 ALA A O 1
ATOM 1030 N N . ALA A 1 142 ? -1.608 -1.138 31.064 1.00 95.38 142 ALA A N 1
ATOM 1031 C CA . ALA A 1 142 ? -0.952 -1.813 29.947 1.00 95.38 142 ALA A CA 1
ATOM 1032 C C . ALA A 1 142 ? -1.930 -2.100 28.797 1.00 95.38 142 ALA A C 1
ATOM 1034 O O . ALA A 1 142 ? -1.593 -1.863 27.641 1.00 95.38 142 ALA A O 1
ATOM 1035 N N . LEU A 1 143 ? -3.156 -2.541 29.099 1.00 95.06 143 LEU A N 1
ATOM 1036 C CA . LEU A 1 143 ? -4.205 -2.725 28.093 1.00 95.06 143 LEU A CA 1
ATOM 1037 C C . LEU A 1 143 ? -4.619 -1.393 27.454 1.00 95.06 143 LEU A C 1
ATOM 1039 O O . LEU A 1 143 ? -4.730 -1.321 26.237 1.00 95.06 143 LEU A O 1
ATOM 1043 N N . ALA A 1 144 ? -4.793 -0.329 28.241 1.00 96.25 144 ALA A N 1
ATOM 1044 C CA . ALA A 1 144 ? -5.124 0.994 27.712 1.00 96.25 144 ALA A CA 1
ATOM 1045 C C . ALA A 1 144 ? -4.012 1.546 26.803 1.00 96.25 144 ALA A C 1
ATOM 1047 O O . ALA A 1 144 ? -4.304 2.062 25.726 1.00 96.25 144 ALA A O 1
ATOM 1048 N N . LEU A 1 145 ? -2.747 1.401 27.214 1.00 96.38 145 LEU A N 1
ATOM 1049 C CA . LEU A 1 145 ? -1.569 1.769 26.423 1.00 96.38 145 LEU A CA 1
ATOM 1050 C C . LEU A 1 145 ? -1.379 0.865 25.200 1.00 96.38 145 LEU A C 1
ATOM 1052 O O . LEU A 1 145 ? -0.759 1.285 24.228 1.00 96.38 145 LEU A O 1
ATOM 1056 N N . GLY A 1 146 ? -1.955 -0.340 25.206 1.00 94.88 146 GLY A N 1
ATOM 1057 C CA . GLY A 1 146 ? -1.994 -1.235 24.052 1.00 94.88 146 GLY A CA 1
ATOM 1058 C C . GLY A 1 146 ? -2.610 -0.592 22.806 1.00 94.88 146 GLY A C 1
ATOM 1059 O O . GLY A 1 146 ? -2.230 -0.952 21.697 1.00 94.88 146 GLY A O 1
ATOM 1060 N N . ALA A 1 147 ? -3.452 0.437 22.962 1.00 94.56 147 ALA A N 1
ATOM 1061 C CA . ALA A 1 147 ? -3.977 1.232 21.852 1.00 94.56 147 ALA A CA 1
ATOM 1062 C C . ALA A 1 147 ? -2.907 1.995 21.049 1.00 94.56 147 ALA A C 1
ATOM 1064 O O . ALA A 1 147 ? -3.190 2.440 19.939 1.00 94.56 147 ALA A O 1
ATOM 1065 N N . LEU A 1 148 ? -1.675 2.100 21.559 1.00 95.75 148 LEU A N 1
ATOM 1066 C CA . LEU A 1 148 ? -0.525 2.601 20.804 1.00 95.75 148 LEU A CA 1
ATOM 1067 C C . LEU A 1 148 ? -0.010 1.588 19.769 1.00 95.75 148 LEU A C 1
ATOM 1069 O O . LEU A 1 148 ? 0.660 1.985 18.820 1.00 95.75 148 LEU A O 1
ATOM 1073 N N . LEU A 1 149 ? -0.316 0.291 19.913 1.00 94.12 149 LEU A N 1
ATOM 1074 C CA . LEU A 1 149 ? 0.121 -0.736 18.962 1.00 94.12 149 LEU A CA 1
ATOM 1075 C C . LEU A 1 149 ? -0.469 -0.507 17.558 1.00 94.12 149 LEU A C 1
ATOM 1077 O O . LEU A 1 149 ? 0.317 -0.489 16.608 1.00 94.12 149 LEU A O 1
ATOM 1081 N N . PRO A 1 150 ? -1.786 -0.255 17.384 1.00 94.12 150 PRO A N 1
ATOM 1082 C CA . PRO A 1 150 ? -2.343 0.156 16.097 1.00 94.12 150 PRO A CA 1
ATOM 1083 C C . PRO A 1 150 ? -1.652 1.365 15.466 1.00 94.12 150 PRO A C 1
ATOM 1085 O O . PRO A 1 150 ? -1.550 1.405 14.249 1.00 94.12 150 PRO A O 1
ATOM 1088 N N . CYS A 1 151 ? -1.108 2.313 16.240 1.00 95.62 151 CYS A N 1
ATOM 1089 C CA . CYS A 1 151 ? -0.394 3.467 15.676 1.00 95.62 151 CYS A CA 1
ATOM 1090 C C . CYS A 1 151 ? 0.864 3.078 14.885 1.00 95.62 151 CYS A C 1
ATOM 1092 O O . CYS A 1 151 ? 1.392 3.895 14.137 1.00 95.62 151 CYS A O 1
ATOM 1094 N N . THR A 1 152 ? 1.328 1.833 15.016 1.00 95.19 152 THR A N 1
ATOM 1095 C CA . THR A 1 152 ? 2.410 1.270 14.199 1.00 95.19 152 THR A CA 1
ATOM 1096 C C . THR A 1 152 ? 1.945 0.743 12.841 1.00 95.19 152 THR A C 1
ATOM 1098 O O . THR A 1 152 ? 2.750 0.194 12.091 1.00 95.19 152 THR A O 1
ATOM 1101 N N . TYR A 1 153 ? 0.656 0.858 12.509 1.00 93.94 153 TYR A N 1
ATOM 1102 C CA . TYR A 1 153 ? 0.092 0.376 11.249 1.00 93.94 153 TYR A CA 1
ATOM 1103 C C . TYR A 1 153 ? -0.105 1.533 10.267 1.00 93.94 153 TYR A C 1
ATOM 1105 O O . TYR A 1 153 ? -0.530 2.622 10.644 1.00 93.94 153 TYR A O 1
ATOM 1113 N N . LEU A 1 154 ? 0.116 1.255 8.984 1.00 89.62 154 LEU A N 1
ATOM 1114 C CA . LEU A 1 154 ? -0.112 2.178 7.873 1.00 89.62 154 LEU A CA 1
ATOM 1115 C C . LEU A 1 154 ? -1.608 2.510 7.721 1.00 89.62 154 LEU A C 1
ATOM 1117 O O . LEU A 1 154 ? -1.976 3.616 7.353 1.00 89.62 154 LEU A O 1
ATOM 1121 N N . SER A 1 155 ? -2.485 1.557 8.052 1.00 84.69 155 SER A N 1
ATOM 1122 C CA . SER A 1 155 ? -3.943 1.640 7.865 1.00 84.69 155 SER A CA 1
ATOM 1123 C C . SER A 1 155 ? -4.732 1.567 9.182 1.00 84.69 155 SER A C 1
ATOM 1125 O O . SER A 1 155 ? -5.812 0.978 9.242 1.00 84.69 155 SER A O 1
ATOM 1127 N N . PHE A 1 156 ? -4.215 2.147 10.272 1.00 87.44 156 PHE A N 1
ATOM 1128 C CA . PHE A 1 156 ? -4.801 1.957 11.611 1.00 87.44 156 PHE A CA 1
ATOM 1129 C C . PHE A 1 156 ? -6.229 2.514 11.784 1.00 87.44 156 PHE A C 1
ATOM 1131 O O . PHE A 1 156 ? -6.984 2.020 12.624 1.00 87.44 156 PHE A O 1
ATOM 1138 N N . LEU A 1 157 ? -6.620 3.496 10.965 1.00 88.19 157 LEU A N 1
ATOM 1139 C CA . LEU A 1 157 ? -7.963 4.092 10.965 1.00 88.19 157 LEU A CA 1
ATOM 1140 C C . LEU A 1 157 ? -8.986 3.296 10.149 1.00 88.19 157 LEU A C 1
ATOM 1142 O O . LEU A 1 157 ? -10.194 3.472 10.327 1.00 88.19 157 LEU A O 1
ATOM 1146 N N . TRP A 1 158 ? -8.513 2.448 9.232 1.00 83.75 158 TRP A N 1
ATOM 1147 C CA . TRP A 1 158 ? -9.367 1.803 8.241 1.00 83.75 158 TRP A CA 1
ATOM 1148 C C . TRP A 1 158 ? -10.423 0.921 8.903 1.00 83.75 158 TRP A C 1
ATOM 1150 O O . TRP A 1 158 ? -10.171 0.256 9.914 1.00 83.75 158 TRP A O 1
ATOM 1160 N N . ASN A 1 159 ? -11.602 0.874 8.281 1.00 84.50 159 ASN A N 1
ATOM 1161 C CA . ASN A 1 159 ? -12.751 0.100 8.744 1.00 84.50 159 ASN A CA 1
ATOM 1162 C C . ASN A 1 159 ? -13.185 0.480 10.168 1.00 84.50 159 ASN A C 1
ATOM 1164 O O . ASN A 1 159 ? -13.206 -0.364 11.067 1.00 84.50 159 ASN A O 1
ATOM 1168 N N . ARG A 1 160 ? -13.526 1.765 10.358 1.00 89.06 160 ARG A N 1
ATOM 1169 C CA . ARG A 1 160 ? -14.098 2.317 11.602 1.00 89.06 160 ARG A CA 1
ATOM 1170 C C . ARG A 1 160 ? -13.228 2.072 12.843 1.00 89.06 160 ARG A C 1
ATOM 1172 O O . ARG A 1 160 ? -13.728 1.642 13.882 1.00 89.06 160 ARG A O 1
ATOM 1179 N N . VAL A 1 161 ? -11.919 2.325 12.722 1.00 91.19 161 VAL A N 1
ATOM 1180 C CA . VAL A 1 161 ? -10.920 2.195 13.805 1.00 91.19 161 VAL A CA 1
ATOM 1181 C C . VAL A 1 161 ? -10.970 0.848 14.545 1.00 91.19 161 VAL A C 1
ATOM 1183 O O . VAL A 1 161 ? -10.622 0.745 15.722 1.00 91.19 161 VAL A O 1
ATOM 1186 N N . ARG A 1 162 ? -11.372 -0.231 13.859 1.00 91.38 162 ARG A N 1
ATOM 1187 C CA . ARG A 1 162 ? -11.556 -1.567 14.461 1.00 91.38 162 ARG A CA 1
ATOM 1188 C C . ARG A 1 162 ? -10.338 -2.140 15.173 1.00 91.38 162 ARG A C 1
ATOM 1190 O O . ARG A 1 162 ? -10.491 -2.990 16.041 1.00 91.38 162 ARG A O 1
ATOM 1197 N N . TYR A 1 163 ? -9.145 -1.666 14.835 1.00 91.44 163 TYR A N 1
ATOM 1198 C CA . TYR A 1 163 ? -7.895 -2.077 15.471 1.00 91.44 163 TYR A CA 1
ATOM 1199 C C . TYR A 1 163 ? -7.701 -1.469 16.866 1.00 91.44 163 TYR A C 1
ATOM 1201 O O . TYR A 1 163 ? -6.926 -1.992 17.660 1.00 91.44 163 TYR A O 1
ATOM 1209 N N . VAL A 1 164 ? -8.428 -0.397 17.181 1.00 93.00 164 VAL A N 1
ATOM 1210 C CA . VAL A 1 164 ? -8.358 0.326 18.454 1.00 93.00 164 VAL A CA 1
ATOM 1211 C C . VAL A 1 164 ? -9.387 -0.208 19.466 1.00 93.00 164 VAL A C 1
ATOM 1213 O O . VAL A 1 164 ? -9.109 -0.280 20.663 1.00 93.00 164 VAL A O 1
ATOM 1216 N N . TRP A 1 165 ? -10.554 -0.666 18.998 1.00 91.31 165 TRP A N 1
ATOM 1217 C CA . TRP A 1 165 ? -11.644 -1.165 19.850 1.00 91.31 165 TRP A CA 1
ATOM 1218 C C . TRP A 1 165 ? -11.298 -2.303 20.828 1.00 91.31 165 TRP A C 1
ATOM 1220 O O . TRP A 1 165 ? -11.869 -2.299 21.922 1.00 91.31 165 TRP A O 1
ATOM 1230 N N . PRO A 1 166 ? -10.362 -3.234 20.542 1.00 93.50 166 PRO A N 1
ATOM 1231 C CA . PRO A 1 166 ? -9.952 -4.252 21.511 1.00 93.50 166 PRO A CA 1
ATOM 1232 C C . PRO A 1 166 ? -9.436 -3.689 22.847 1.00 93.50 166 PRO A C 1
ATOM 1234 O O . PRO A 1 166 ? -9.461 -4.394 23.855 1.00 93.50 166 PRO A O 1
ATOM 1237 N N . PHE A 1 167 ? -9.004 -2.423 22.881 1.00 94.88 167 PHE A N 1
ATOM 1238 C CA . PHE A 1 167 ? -8.474 -1.759 24.077 1.00 94.88 167 PHE A CA 1
ATOM 1239 C C . PHE A 1 167 ? -9.525 -0.942 24.849 1.00 94.88 167 PHE A C 1
ATOM 1241 O O . PHE A 1 167 ? -9.298 -0.575 26.005 1.00 94.88 167 PHE A O 1
ATOM 1248 N N . ALA A 1 168 ? -10.708 -0.720 24.266 1.00 93.00 168 ALA A N 1
ATOM 1249 C CA . ALA A 1 168 ? -11.781 0.066 24.872 1.00 93.00 168 ALA A CA 1
ATOM 1250 C C . ALA A 1 168 ? -12.242 -0.411 26.266 1.00 93.00 168 ALA A C 1
ATOM 1252 O O . ALA A 1 168 ? -12.524 0.447 27.110 1.00 93.00 168 ALA A O 1
ATOM 1253 N N . PRO A 1 169 ? -12.272 -1.724 26.595 1.00 95.56 169 PRO A N 1
ATOM 1254 C CA . PRO A 1 169 ? -12.628 -2.168 27.942 1.00 95.56 169 PRO A CA 1
ATOM 1255 C C . PRO A 1 169 ? -11.764 -1.544 29.048 1.00 95.56 169 PRO A C 1
ATOM 1257 O O . PRO A 1 169 ? -12.277 -1.237 30.124 1.00 95.56 169 PRO A O 1
ATOM 1260 N N . ALA A 1 170 ? -10.475 -1.294 28.792 1.00 96.94 170 ALA A N 1
ATOM 1261 C CA . ALA A 1 170 ? -9.595 -0.652 29.767 1.00 96.94 170 ALA A CA 1
ATOM 1262 C C . ALA A 1 170 ? -10.016 0.800 30.050 1.00 96.94 170 ALA A C 1
ATOM 1264 O O . ALA A 1 170 ? -9.977 1.254 31.196 1.00 96.94 170 ALA A O 1
ATOM 1265 N N . TRP A 1 171 ? -10.487 1.516 29.030 1.00 95.56 171 TRP A N 1
ATOM 1266 C CA . TRP A 1 171 ? -10.983 2.886 29.161 1.00 95.56 171 TRP A CA 1
ATOM 1267 C C . TRP A 1 171 ? -12.308 2.950 29.920 1.00 95.56 171 TRP A C 1
ATOM 1269 O O . TRP A 1 171 ? -12.487 3.826 30.766 1.00 95.56 171 TRP A O 1
ATOM 1279 N N . LEU A 1 172 ? -13.197 1.974 29.712 1.00 95.81 172 LEU A N 1
ATOM 1280 C CA . LEU A 1 172 ? -14.430 1.844 30.495 1.00 95.81 172 LEU A CA 1
ATOM 1281 C C . LEU A 1 172 ? -14.133 1.591 31.981 1.00 95.81 172 LEU A C 1
ATOM 1283 O O . LEU A 1 172 ? -14.777 2.180 32.851 1.00 95.81 172 LEU A O 1
ATOM 1287 N N . VAL A 1 173 ? -13.121 0.770 32.291 1.00 97.06 173 VAL A N 1
ATOM 1288 C CA . VAL A 1 173 ? -12.659 0.571 33.675 1.00 97.06 173 VAL A CA 1
ATOM 1289 C C . VAL A 1 173 ? -12.123 1.875 34.269 1.00 97.06 173 VAL A C 1
ATOM 1291 O O . VAL A 1 173 ? -12.454 2.201 35.409 1.00 97.06 173 VAL A O 1
ATOM 1294 N N . MET A 1 174 ? -11.348 2.653 33.511 1.00 97.81 174 MET A N 1
ATOM 1295 C CA . MET A 1 174 ? -10.858 3.963 33.956 1.00 97.81 174 MET A CA 1
ATOM 1296 C C . MET A 1 174 ? -12.000 4.955 34.228 1.00 97.81 174 MET A C 1
ATOM 1298 O O . MET A 1 174 ? -12.002 5.606 35.275 1.00 97.81 174 MET A O 1
ATOM 1302 N N . ALA A 1 175 ? -13.017 5.011 33.365 1.00 97.19 175 ALA A N 1
ATOM 1303 C CA . ALA A 1 175 ? -14.214 5.821 33.594 1.00 97.19 175 ALA A CA 1
ATOM 1304 C C . ALA A 1 175 ? -14.982 5.373 34.856 1.00 97.19 175 ALA A C 1
ATOM 1306 O O . ALA A 1 175 ? -15.419 6.200 35.661 1.00 97.19 175 ALA A O 1
ATOM 1307 N N . ALA A 1 176 ? -15.088 4.062 35.098 1.00 97.31 176 ALA A N 1
ATOM 1308 C CA . ALA A 1 176 ? -15.695 3.526 36.316 1.00 97.31 176 ALA A CA 1
ATOM 1309 C C . ALA A 1 176 ? -14.880 3.864 37.580 1.00 97.31 176 ALA A C 1
ATOM 1311 O O . ALA A 1 176 ? -15.456 4.196 38.622 1.00 97.31 176 ALA A O 1
ATOM 1312 N N . CYS A 1 177 ? -13.544 3.827 37.502 1.00 97.88 177 CYS A N 1
ATOM 1313 C CA . CYS A 1 177 ? -12.664 4.295 38.572 1.00 97.88 177 CYS A CA 1
ATOM 1314 C C . CYS A 1 177 ? -12.914 5.775 38.879 1.00 97.88 177 CYS A C 1
ATOM 1316 O O . CYS A 1 177 ? -13.097 6.114 40.046 1.00 97.88 177 CYS A O 1
ATOM 1318 N N . LEU A 1 178 ? -13.012 6.630 37.857 1.00 98.44 178 LEU A N 1
ATOM 1319 C CA . LEU A 1 178 ? -13.324 8.051 38.026 1.00 98.44 178 LEU A CA 1
ATOM 1320 C C . LEU A 1 178 ? -14.658 8.267 38.749 1.00 98.44 178 LEU A C 1
ATOM 1322 O O . LEU A 1 178 ? -14.702 8.952 39.772 1.00 98.44 178 LEU A O 1
ATOM 1326 N N . ALA A 1 179 ? -15.731 7.624 38.279 1.00 98.19 179 ALA A N 1
ATOM 1327 C CA . ALA A 1 179 ? -17.053 7.715 38.902 1.00 98.19 179 ALA A CA 1
ATOM 1328 C C . ALA A 1 179 ? -17.036 7.269 40.375 1.00 98.19 179 ALA A C 1
ATOM 1330 O O . ALA A 1 179 ? -17.701 7.858 41.239 1.00 98.19 179 ALA A O 1
ATOM 1331 N N . ARG A 1 180 ? -16.259 6.225 40.686 1.00 97.69 180 ARG A N 1
ATOM 1332 C CA . ARG A 1 180 ? -16.147 5.718 42.052 1.00 97.69 180 ARG A CA 1
ATOM 1333 C C . ARG A 1 180 ? -15.341 6.644 42.956 1.00 97.69 180 ARG A C 1
ATOM 1335 O O . ARG A 1 180 ? -15.779 6.897 44.074 1.00 97.69 180 ARG A O 1
ATOM 1342 N N . GLU A 1 181 ? -14.196 7.145 42.504 1.00 97.88 181 GLU A N 1
ATOM 1343 C CA . GLU A 1 181 ? -13.349 8.021 43.320 1.00 97.88 181 GLU A CA 1
ATOM 1344 C C . GLU A 1 181 ? -14.023 9.380 43.586 1.00 97.88 181 GLU A C 1
ATOM 1346 O O . GLU A 1 181 ? -13.957 9.880 44.711 1.00 97.88 181 GLU A O 1
ATOM 1351 N N . LEU A 1 182 ? -14.762 9.928 42.612 1.00 97.81 182 LEU A N 1
ATOM 1352 C CA . LEU A 1 182 ? -15.566 11.142 42.803 1.00 97.81 182 LEU A CA 1
ATOM 1353 C C . LEU A 1 182 ? -16.722 10.929 43.790 1.00 97.81 182 LEU A C 1
ATOM 1355 O O . LEU A 1 182 ? -16.947 11.765 44.666 1.00 97.81 182 LEU A O 1
ATOM 1359 N N . GLY A 1 183 ? -17.434 9.803 43.707 1.00 97.69 183 GLY A N 1
ATOM 1360 C CA . GLY A 1 183 ? -18.505 9.508 44.662 1.00 97.69 183 GLY A CA 1
ATOM 1361 C C . GLY A 1 183 ? -17.998 9.205 46.074 1.00 97.69 183 GLY A C 1
ATOM 1362 O O . GLY A 1 183 ? -18.597 9.669 47.043 1.00 97.69 183 GLY A O 1
ATOM 1363 N N . ASP A 1 184 ? -16.864 8.510 46.211 1.00 96.56 184 ASP A N 1
ATOM 1364 C CA . ASP A 1 184 ? -16.172 8.346 47.495 1.00 96.56 184 ASP A CA 1
ATOM 1365 C C . ASP A 1 184 ? -15.803 9.716 48.093 1.00 96.56 184 ASP A C 1
ATOM 1367 O O . ASP A 1 184 ? -16.011 9.947 49.284 1.00 96.56 184 ASP A O 1
ATOM 1371 N N . ALA A 1 185 ? -15.265 10.634 47.280 1.00 96.50 185 ALA A N 1
ATOM 1372 C CA . ALA A 1 185 ? -14.922 11.984 47.721 1.00 96.50 185 ALA A CA 1
ATOM 1373 C C . ALA A 1 185 ? -16.163 12.771 48.176 1.00 96.50 185 ALA A C 1
ATOM 1375 O O . ALA A 1 185 ? -16.143 13.359 49.257 1.00 96.50 185 ALA A O 1
ATOM 1376 N N . ALA A 1 186 ? -17.265 12.712 47.424 1.00 96.88 186 ALA A N 1
ATOM 1377 C CA . ALA A 1 186 ? -18.527 13.344 47.806 1.00 96.88 186 ALA A CA 1
ATOM 1378 C C . ALA A 1 186 ? -19.076 12.792 49.135 1.00 96.88 186 ALA A C 1
ATOM 1380 O O . ALA A 1 186 ? -19.489 13.560 50.006 1.00 96.88 186 ALA A O 1
ATOM 1381 N N . GLN A 1 187 ? -19.013 11.473 49.343 1.00 96.19 187 GLN A N 1
ATOM 1382 C CA . GLN A 1 187 ? -19.464 10.836 50.584 1.00 96.19 187 GLN A CA 1
ATOM 1383 C C . GLN A 1 187 ? -18.617 11.209 51.808 1.00 96.19 187 GLN A C 1
ATOM 1385 O O . GLN A 1 187 ? -19.151 11.237 52.920 1.00 96.19 187 GLN A O 1
ATOM 1390 N N . ARG A 1 188 ? -17.325 11.531 51.629 1.00 94.88 188 ARG A N 1
ATOM 1391 C CA . ARG A 1 188 ? -16.491 12.081 52.716 1.00 94.88 188 ARG A CA 1
ATOM 1392 C C . ARG A 1 188 ? -16.968 13.458 53.164 1.00 94.88 188 ARG A C 1
ATOM 1394 O O . ARG A 1 188 ? -16.888 13.751 54.350 1.00 94.88 188 ARG A O 1
ATOM 1401 N N . VAL A 1 189 ? -17.470 14.276 52.238 1.00 95.75 189 VAL A N 1
ATOM 1402 C CA . VAL A 1 189 ? -18.030 15.599 52.553 1.00 95.75 189 VAL A CA 1
ATOM 1403 C C . VAL A 1 189 ? -19.399 15.447 53.213 1.00 95.75 189 VAL A C 1
ATOM 1405 O O . VAL A 1 189 ? -19.657 16.040 54.259 1.00 95.75 189 VAL A O 1
ATOM 1408 N N . ARG A 1 190 ? -20.287 14.636 52.623 1.00 95.69 190 ARG A N 1
ATOM 1409 C CA . ARG A 1 190 ? -21.622 14.336 53.161 1.00 95.69 190 ARG A CA 1
ATOM 1410 C C . ARG A 1 190 ? -22.028 12.906 52.827 1.00 95.69 190 ARG A C 1
ATOM 1412 O O . ARG A 1 190 ? -22.250 12.575 51.665 1.00 95.69 190 ARG A O 1
ATOM 1419 N N . ARG A 1 191 ? -22.245 12.078 53.855 1.00 92.69 191 ARG A N 1
ATOM 1420 C CA . ARG A 1 191 ? -22.654 10.666 53.696 1.00 92.69 191 ARG A CA 1
ATOM 1421 C C . ARG A 1 191 ? -23.950 10.476 52.896 1.00 92.69 191 ARG A C 1
ATOM 1423 O O . ARG A 1 191 ? -24.129 9.433 52.277 1.00 92.69 191 ARG A O 1
ATOM 1430 N N . SER A 1 192 ? -24.839 11.471 52.870 1.00 95.19 192 SER A N 1
ATOM 1431 C CA . SER A 1 192 ? -26.075 11.425 52.080 1.00 95.19 192 SER A CA 1
ATOM 1432 C C . SER A 1 192 ? -25.842 11.428 50.560 1.00 95.19 192 SER A C 1
ATOM 1434 O O . SER A 1 192 ? -26.742 11.032 49.826 1.00 95.19 192 SER A O 1
ATOM 1436 N N . LEU A 1 193 ? -24.644 11.777 50.072 1.00 95.56 193 LEU A N 1
ATOM 1437 C CA . LEU A 1 193 ? -24.290 11.838 48.643 1.00 95.56 193 LEU A CA 1
ATOM 1438 C C . LEU A 1 193 ? -23.918 10.472 48.029 1.00 95.56 193 LEU A C 1
ATOM 1440 O O . LEU A 1 193 ? -23.097 10.382 47.116 1.00 95.56 193 LEU A O 1
ATOM 1444 N N . HIS A 1 194 ? -24.514 9.380 48.510 1.00 93.94 194 HIS A N 1
ATOM 1445 C CA . HIS A 1 194 ? -24.213 8.023 48.036 1.00 93.94 194 HIS A CA 1
ATOM 1446 C C . HIS A 1 194 ? -24.594 7.775 46.563 1.00 93.94 194 HIS A C 1
ATOM 1448 O O . HIS A 1 194 ? -24.041 6.881 45.924 1.00 93.94 194 HIS A O 1
ATOM 1454 N N . TYR A 1 195 ? -25.480 8.601 46.004 1.00 96.38 195 TYR A N 1
ATOM 1455 C CA . TYR A 1 195 ? -25.941 8.535 44.616 1.00 96.38 195 TYR A CA 1
ATOM 1456 C C . TYR A 1 195 ? -24.952 9.115 43.587 1.00 96.38 195 TYR A C 1
ATOM 1458 O O . TYR A 1 195 ? -25.158 8.939 42.390 1.00 96.38 195 TYR A O 1
ATOM 1466 N N . VAL A 1 196 ? -23.865 9.780 44.003 1.00 97.62 196 VAL A N 1
ATOM 1467 C CA . VAL A 1 196 ? -22.931 10.440 43.065 1.00 97.62 196 VAL A CA 1
ATOM 1468 C C . VAL A 1 196 ? -22.226 9.442 42.141 1.00 97.62 196 VAL A C 1
ATOM 1470 O O . VAL A 1 196 ? -22.142 9.682 40.941 1.00 97.62 196 VAL A O 1
ATOM 1473 N N . THR A 1 197 ? -21.760 8.298 42.656 1.00 97.81 197 THR A N 1
ATOM 1474 C CA . THR A 1 197 ? -21.145 7.258 41.808 1.00 97.81 197 THR A CA 1
ATOM 1475 C C . THR A 1 197 ? -22.105 6.719 40.744 1.00 97.81 197 THR A C 1
ATOM 1477 O O . THR A 1 197 ? -21.734 6.771 39.571 1.00 97.81 197 THR A O 1
ATOM 1480 N N . PRO A 1 198 ? -23.306 6.201 41.087 1.00 97.75 198 PRO A N 1
ATOM 1481 C CA . PRO A 1 198 ? -24.228 5.706 40.069 1.00 97.75 198 PRO A CA 1
ATOM 1482 C C . PRO A 1 198 ? -24.716 6.814 39.132 1.00 97.75 198 PRO A C 1
ATOM 1484 O O . PRO A 1 198 ? -24.943 6.526 37.964 1.00 97.75 198 PRO A O 1
ATOM 1487 N N . LEU A 1 199 ? -24.805 8.069 39.590 1.00 98.12 199 LEU A N 1
ATOM 1488 C CA . LEU A 1 199 ? -25.124 9.201 38.721 1.00 98.12 199 LEU A CA 1
ATOM 1489 C C . LEU A 1 199 ? -24.034 9.428 37.666 1.00 98.12 199 LEU A C 1
ATOM 1491 O O . LEU A 1 199 ? -24.346 9.447 36.485 1.00 98.12 199 LEU A O 1
ATOM 1495 N N . ILE A 1 200 ? -22.760 9.542 38.059 1.00 98.00 200 ILE A N 1
ATOM 1496 C CA . ILE A 1 200 ? -21.652 9.766 37.111 1.00 98.00 200 ILE A CA 1
ATOM 1497 C C . ILE A 1 200 ? -21.493 8.573 36.161 1.00 98.00 200 ILE A C 1
ATOM 1499 O O . ILE A 1 200 ? -21.361 8.756 34.953 1.00 98.00 200 ILE A O 1
ATOM 1503 N N . ALA A 1 201 ? -21.539 7.347 36.689 1.00 97.56 201 ALA A N 1
ATOM 1504 C CA . ALA A 1 201 ? -21.483 6.143 35.863 1.00 97.56 201 ALA A CA 1
ATOM 1505 C C . ALA A 1 201 ? -22.673 6.075 34.889 1.00 97.56 201 ALA A C 1
ATOM 1507 O O . ALA A 1 201 ? -22.491 5.753 33.716 1.00 97.56 201 ALA A O 1
ATOM 1508 N N . GLY A 1 202 ? -23.871 6.430 35.362 1.00 97.81 202 GLY A N 1
ATOM 1509 C CA . GLY A 1 202 ? -25.078 6.554 34.552 1.00 97.81 202 GLY A CA 1
ATOM 1510 C C . GLY A 1 202 ? -24.956 7.625 33.471 1.00 97.81 202 GLY A C 1
ATOM 1511 O O . GLY A 1 202 ? -25.391 7.387 32.352 1.00 97.81 202 GLY A O 1
ATOM 1512 N N . THR A 1 203 ? -24.298 8.754 33.749 1.00 97.12 203 THR A N 1
ATOM 1513 C CA . THR A 1 203 ? -24.004 9.790 32.750 1.00 97.12 203 THR A CA 1
ATOM 1514 C C . THR A 1 203 ? -23.074 9.268 31.659 1.00 97.12 203 THR A C 1
ATOM 1516 O O . THR A 1 203 ? -23.370 9.464 30.485 1.00 97.12 203 THR A O 1
ATOM 1519 N N . PHE A 1 204 ? -21.989 8.563 32.000 1.00 95.94 204 PHE A N 1
ATOM 1520 C CA . PHE A 1 204 ? -21.104 7.963 30.990 1.00 95.94 204 PHE A CA 1
ATOM 1521 C C . PHE A 1 204 ? -21.830 6.912 30.146 1.00 95.94 204 PHE A C 1
ATOM 1523 O O . PHE A 1 204 ? -21.747 6.938 28.919 1.00 95.94 204 PHE A O 1
ATOM 1530 N N . ALA A 1 205 ? -22.591 6.023 30.790 1.00 96.44 205 ALA A N 1
ATOM 1531 C CA . ALA A 1 205 ? -23.395 5.024 30.095 1.00 96.44 205 ALA A CA 1
ATOM 1532 C C . ALA A 1 205 ? -24.462 5.674 29.199 1.00 96.44 205 ALA A C 1
ATOM 1534 O O . ALA A 1 205 ? -24.631 5.263 28.056 1.00 96.44 205 ALA A O 1
ATOM 1535 N N . GLY A 1 206 ? -25.139 6.715 29.687 1.00 97.31 206 GLY A N 1
ATOM 1536 C CA . GLY A 1 206 ? -26.130 7.486 28.942 1.00 97.31 206 GLY A CA 1
ATOM 1537 C C . GLY A 1 206 ? -25.527 8.226 27.750 1.00 97.31 206 GLY A C 1
ATOM 1538 O O . GLY A 1 206 ? -26.116 8.218 26.675 1.00 97.31 206 GLY A O 1
ATOM 1539 N N . ALA A 1 207 ? -24.330 8.800 27.899 1.00 95.94 207 ALA A N 1
ATOM 1540 C CA . ALA A 1 207 ? -23.624 9.478 26.815 1.00 95.94 207 ALA A CA 1
ATOM 1541 C C . ALA A 1 207 ? -23.212 8.508 25.693 1.00 95.94 207 ALA A C 1
ATOM 1543 O O . ALA A 1 207 ? -23.364 8.833 24.518 1.00 95.94 207 ALA A O 1
ATOM 1544 N N . LEU A 1 208 ? -22.755 7.299 26.040 1.00 95.12 208 LEU A N 1
ATOM 1545 C CA . LEU A 1 208 ? -22.504 6.234 25.062 1.00 95.12 208 LEU A CA 1
ATOM 1546 C C . LEU A 1 208 ? -23.812 5.727 24.435 1.00 95.12 208 LEU A C 1
ATOM 1548 O O . LEU A 1 208 ? -23.900 5.579 23.219 1.00 95.12 208 LEU A O 1
ATOM 1552 N N . ALA A 1 209 ? -24.857 5.515 25.240 1.00 96.62 209 ALA A N 1
ATOM 1553 C CA . ALA A 1 209 ? -26.164 5.074 24.755 1.00 96.62 209 ALA A CA 1
ATOM 1554 C C . ALA A 1 209 ? -26.800 6.089 23.792 1.00 96.62 209 ALA A C 1
ATOM 1556 O O . ALA A 1 209 ? -27.454 5.693 22.830 1.00 96.62 209 ALA A O 1
ATOM 1557 N N . ALA A 1 210 ? -26.553 7.386 23.986 1.00 96.50 210 ALA A N 1
ATOM 1558 C CA . ALA A 1 210 ? -27.001 8.437 23.076 1.00 96.50 210 ALA A CA 1
ATOM 1559 C C . ALA A 1 210 ? -26.376 8.329 21.670 1.00 96.50 210 ALA A C 1
ATOM 1561 O O . ALA A 1 210 ? -26.961 8.826 20.710 1.00 96.50 210 ALA A O 1
ATOM 1562 N N . ARG A 1 211 ? -25.227 7.650 21.518 1.00 96.00 211 ARG A N 1
ATOM 1563 C CA . ARG A 1 211 ? -24.594 7.372 20.214 1.00 96.00 211 ARG A CA 1
ATOM 1564 C C . ARG A 1 211 ? -25.176 6.144 19.514 1.00 96.00 211 ARG A C 1
ATOM 1566 O O . ARG A 1 211 ? -25.024 6.006 18.303 1.00 96.00 211 ARG A O 1
ATOM 1573 N N . LEU A 1 212 ? -25.885 5.280 20.241 1.00 95.88 212 LEU A N 1
ATOM 1574 C CA . LEU A 1 212 ? -26.373 4.002 19.725 1.00 95.88 212 LEU A CA 1
ATOM 1575 C C . LEU A 1 212 ? -27.279 4.132 18.484 1.00 95.88 212 LEU A C 1
ATOM 1577 O O . LEU A 1 212 ? -27.061 3.366 17.547 1.00 95.88 212 LEU A O 1
ATOM 1581 N N . PRO A 1 213 ? -28.238 5.081 18.396 1.00 97.06 213 PRO A N 1
ATOM 1582 C CA . PRO A 1 213 ? -29.047 5.238 17.186 1.00 97.06 213 PRO A CA 1
ATOM 1583 C C . PRO A 1 213 ? -28.205 5.548 15.943 1.00 97.06 213 PRO A C 1
ATOM 1585 O O . PRO A 1 213 ? -28.435 4.962 14.887 1.00 97.06 213 PRO A O 1
ATOM 1588 N N . TRP A 1 214 ? -27.196 6.418 16.076 1.00 96.00 214 TRP A N 1
ATOM 1589 C CA . TRP A 1 214 ? -26.289 6.738 14.974 1.00 96.00 214 TRP A CA 1
ATOM 1590 C C . TRP A 1 214 ? -25.400 5.540 14.628 1.00 96.00 214 TRP A C 1
ATOM 1592 O O . TRP A 1 214 ? -25.316 5.181 13.460 1.00 96.00 214 TRP A O 1
ATOM 1602 N N . ALA A 1 215 ? -24.823 4.856 15.618 1.00 94.69 215 ALA A N 1
ATOM 1603 C CA . ALA A 1 215 ? -24.014 3.659 15.386 1.00 94.69 215 ALA A CA 1
ATOM 1604 C C . ALA A 1 215 ? -24.791 2.529 14.689 1.00 94.69 215 ALA A C 1
ATOM 1606 O O . ALA A 1 215 ? -24.264 1.890 13.781 1.00 94.69 215 ALA A O 1
ATOM 1607 N N . ILE A 1 216 ? -26.055 2.299 15.065 1.00 96.00 216 ILE A N 1
ATOM 1608 C CA . ILE A 1 216 ? -26.924 1.314 14.402 1.00 96.00 216 ILE A CA 1
ATOM 1609 C C . ILE A 1 216 ? -27.235 1.747 12.967 1.00 96.00 216 ILE A C 1
ATOM 1611 O O . ILE A 1 216 ? -27.176 0.922 12.055 1.00 96.00 216 ILE A O 1
ATOM 1615 N N . HIS A 1 217 ? -27.550 3.026 12.752 1.00 95.31 217 HIS A N 1
ATOM 1616 C CA . HIS A 1 217 ? -27.795 3.554 11.412 1.00 95.31 217 HIS A CA 1
ATOM 1617 C C . HIS A 1 217 ? -26.550 3.441 10.520 1.00 95.31 217 HIS A C 1
ATOM 1619 O O . HIS A 1 217 ? -26.652 3.000 9.379 1.00 95.31 217 HIS A O 1
ATOM 1625 N N . ASP A 1 218 ? -25.371 3.763 11.053 1.00 94.19 218 ASP A N 1
ATOM 1626 C CA . ASP A 1 218 ? -24.095 3.639 10.350 1.00 94.19 218 ASP A CA 1
ATOM 1627 C C . ASP A 1 218 ? -23.771 2.189 9.987 1.00 94.19 218 ASP A C 1
ATOM 1629 O O . ASP A 1 218 ? -23.360 1.909 8.860 1.00 94.19 218 ASP A O 1
ATOM 1633 N N . LEU A 1 219 ? -24.018 1.250 10.905 1.00 94.19 219 LEU A N 1
ATOM 1634 C CA . LEU A 1 219 ? -23.879 -0.178 10.639 1.00 94.19 219 LEU A CA 1
ATOM 1635 C C . LEU A 1 219 ? -24.822 -0.628 9.516 1.00 94.19 219 LEU A C 1
ATOM 1637 O O . LEU A 1 219 ? -24.390 -1.324 8.598 1.00 94.19 219 LEU A O 1
ATOM 1641 N N . ALA A 1 220 ? -26.093 -0.219 9.564 1.00 95.69 220 ALA A N 1
ATOM 1642 C CA . ALA A 1 220 ? -27.077 -0.559 8.539 1.00 95.69 220 ALA A CA 1
ATOM 1643 C C . ALA A 1 220 ? -26.697 0.021 7.165 1.00 95.69 220 ALA A C 1
ATOM 1645 O O . ALA A 1 220 ? -26.753 -0.692 6.162 1.00 95.69 220 ALA A O 1
ATOM 1646 N N . ASN A 1 221 ? -26.249 1.279 7.117 1.00 95.50 221 ASN A N 1
ATOM 1647 C CA . ASN A 1 221 ? -25.778 1.918 5.888 1.00 95.50 221 ASN A CA 1
ATOM 1648 C C . ASN A 1 221 ? -24.518 1.243 5.343 1.00 95.50 221 ASN A C 1
ATOM 1650 O O . ASN A 1 221 ? -24.444 0.968 4.150 1.00 95.50 221 ASN A O 1
ATOM 1654 N N . SER A 1 222 ? -23.560 0.920 6.211 1.00 94.50 222 SER A N 1
ATOM 1655 C CA . SER A 1 222 ? -22.334 0.208 5.839 1.00 94.50 222 SER A CA 1
ATOM 1656 C C . SER A 1 222 ? -22.645 -1.173 5.258 1.00 94.50 222 SER A C 1
ATOM 1658 O O . SER A 1 222 ? -22.119 -1.537 4.209 1.00 94.50 222 SER A O 1
ATOM 1660 N N . ALA A 1 223 ? -23.555 -1.924 5.887 1.00 95.31 223 ALA A N 1
ATOM 1661 C CA . ALA A 1 223 ? -23.990 -3.229 5.393 1.00 95.31 223 ALA A CA 1
ATOM 1662 C C . ALA A 1 223 ? -24.715 -3.118 4.042 1.00 95.31 223 ALA A C 1
ATOM 1664 O O . ALA A 1 223 ? -24.417 -3.876 3.121 1.00 95.31 223 ALA A O 1
ATOM 1665 N N . ARG A 1 224 ? -25.617 -2.136 3.892 1.00 97.31 224 ARG A N 1
ATOM 1666 C CA . ARG A 1 224 ? -26.291 -1.832 2.619 1.00 97.31 224 ARG A CA 1
ATOM 1667 C C . ARG A 1 224 ? -25.288 -1.467 1.525 1.00 97.31 224 ARG A C 1
ATOM 1669 O O . ARG A 1 224 ? -25.460 -1.902 0.392 1.00 97.31 224 ARG A O 1
ATOM 1676 N N . ALA A 1 225 ? -24.270 -0.668 1.836 1.00 96.88 225 ALA A N 1
ATOM 1677 C CA . ALA A 1 225 ? -23.259 -0.255 0.869 1.00 96.88 225 ALA A CA 1
ATOM 1678 C C . ALA A 1 225 ? -22.456 -1.461 0.349 1.00 96.88 225 ALA A C 1
ATOM 1680 O O . ALA A 1 225 ? -22.298 -1.617 -0.860 1.00 96.88 225 ALA A O 1
ATOM 1681 N N . ILE A 1 226 ? -22.035 -2.361 1.246 1.00 96.19 226 ILE A N 1
ATOM 1682 C CA . ILE A 1 226 ? -21.366 -3.620 0.876 1.00 96.19 226 ILE A CA 1
ATOM 1683 C C . ILE A 1 226 ? -22.291 -4.503 0.026 1.00 96.19 226 ILE A C 1
ATOM 1685 O O . ILE A 1 226 ? -21.842 -5.059 -0.978 1.00 96.19 226 ILE A O 1
ATOM 1689 N N . ASP A 1 227 ? -23.576 -4.608 0.386 1.00 97.50 227 ASP A N 1
ATOM 1690 C CA . ASP A 1 227 ? -24.557 -5.387 -0.380 1.00 97.50 227 ASP A CA 1
ATOM 1691 C C . ASP A 1 227 ? -24.743 -4.841 -1.807 1.00 97.50 227 ASP A C 1
ATOM 1693 O O . ASP A 1 227 ? -24.673 -5.581 -2.788 1.00 97.50 227 ASP A O 1
ATOM 1697 N N . ARG A 1 228 ? -24.893 -3.520 -1.936 1.00 97.94 228 ARG A N 1
ATOM 1698 C CA . ARG A 1 228 ? -25.111 -2.848 -3.225 1.00 97.94 228 ARG A CA 1
ATOM 1699 C C . ARG A 1 228 ? -23.899 -2.842 -4.149 1.00 97.94 228 ARG A C 1
ATOM 1701 O O . ARG A 1 228 ? -24.084 -2.638 -5.342 1.00 97.94 228 ARG A O 1
ATOM 1708 N N . GLN A 1 229 ? -22.693 -3.047 -3.623 1.00 97.62 229 GLN A N 1
ATOM 1709 C CA . GLN A 1 229 ? -21.474 -3.036 -4.425 1.00 97.62 229 GLN A CA 1
ATOM 1710 C C . GLN A 1 229 ? -20.825 -4.417 -4.502 1.00 97.62 229 GLN A C 1
ATOM 1712 O O . GLN A 1 229 ? -20.929 -5.091 -5.520 1.00 97.62 229 GLN A O 1
ATOM 1717 N N . GLN A 1 230 ? -20.169 -4.866 -3.432 1.00 97.50 230 GLN A N 1
ATOM 1718 C CA . GLN A 1 230 ? -19.336 -6.070 -3.469 1.00 97.50 230 GLN A CA 1
ATOM 1719 C C . GLN A 1 230 ? -20.168 -7.354 -3.564 1.00 97.50 230 GLN A C 1
ATOM 1721 O O . GLN A 1 230 ? -19.815 -8.263 -4.312 1.00 97.50 230 GLN A O 1
ATOM 1726 N N . VAL A 1 231 ? -21.287 -7.445 -2.834 1.00 98.31 231 VAL A N 1
ATOM 1727 C CA . VAL A 1 231 ? -22.187 -8.612 -2.932 1.00 98.31 231 VAL A CA 1
ATOM 1728 C C . VAL A 1 231 ? -22.853 -8.646 -4.300 1.00 98.31 231 VAL A C 1
ATOM 1730 O O . VAL A 1 231 ? -22.918 -9.708 -4.921 1.00 98.31 231 VAL A O 1
ATOM 1733 N N . TRP A 1 232 ? -23.326 -7.496 -4.782 1.00 98.56 232 TRP A N 1
ATOM 1734 C CA . TRP A 1 232 ? -23.922 -7.387 -6.107 1.00 98.56 232 TRP A CA 1
ATOM 1735 C C . TRP A 1 232 ? -22.938 -7.790 -7.213 1.00 98.56 232 TRP A C 1
ATOM 1737 O O . TRP A 1 232 ? -23.268 -8.673 -8.003 1.00 98.56 232 TRP A O 1
ATOM 1747 N N . LEU A 1 233 ? -21.713 -7.250 -7.214 1.00 98.62 233 LEU A N 1
ATOM 1748 C CA . LEU A 1 233 ? -20.657 -7.619 -8.166 1.00 98.62 233 LEU A CA 1
ATOM 1749 C C . LEU A 1 233 ? -20.282 -9.101 -8.058 1.00 98.62 233 LEU A C 1
ATOM 1751 O O . LEU A 1 233 ? -20.080 -9.759 -9.076 1.00 98.62 233 LEU A O 1
ATOM 1755 N N . GLY A 1 234 ? -20.247 -9.656 -6.843 1.00 98.50 234 GLY A N 1
ATOM 1756 C CA . GLY A 1 234 ? -20.014 -11.082 -6.627 1.00 98.50 234 GLY A CA 1
ATOM 1757 C C . GLY A 1 234 ? -21.101 -11.942 -7.278 1.00 98.50 234 GLY A C 1
ATOM 1758 O O . GLY A 1 234 ? -20.793 -12.864 -8.028 1.00 98.50 234 GLY A O 1
ATOM 1759 N N . ARG A 1 235 ? -22.381 -11.607 -7.071 1.00 98.75 235 ARG A N 1
ATOM 1760 C CA . ARG A 1 235 ? -23.511 -12.315 -7.702 1.00 98.75 235 ARG A CA 1
ATOM 1761 C C . ARG A 1 235 ? -23.537 -12.137 -9.217 1.00 98.75 235 ARG A C 1
ATOM 1763 O O . ARG A 1 235 ? -23.816 -13.096 -9.932 1.00 98.75 235 ARG A O 1
ATOM 1770 N N . TRP A 1 236 ? -23.239 -10.934 -9.705 1.00 98.69 236 TRP A N 1
ATOM 1771 C CA . TRP A 1 236 ? -23.097 -10.677 -11.134 1.00 98.69 236 TRP A CA 1
ATOM 1772 C C . TRP A 1 236 ? -22.004 -11.571 -11.729 1.00 98.69 236 TRP A C 1
ATOM 1774 O O . TRP A 1 236 ? -22.252 -12.244 -12.729 1.00 98.69 236 TRP A O 1
ATOM 1784 N N . ALA A 1 237 ? -20.847 -11.669 -11.069 1.00 98.62 237 ALA A N 1
ATOM 1785 C CA . ALA A 1 237 ? -19.734 -12.490 -11.524 1.00 98.62 237 ALA A CA 1
ATOM 1786 C C . ALA A 1 237 ? -20.080 -13.987 -11.570 1.00 98.62 237 ALA A C 1
ATOM 1788 O O . ALA A 1 237 ? -19.715 -14.664 -12.529 1.00 98.62 237 ALA A O 1
ATOM 1789 N N . ALA A 1 238 ? -20.836 -14.496 -10.590 1.00 98.56 238 ALA A N 1
ATOM 1790 C CA . ALA A 1 238 ? -21.332 -15.876 -10.611 1.00 98.56 238 ALA A CA 1
ATOM 1791 C C . ALA A 1 238 ? -22.207 -16.175 -11.840 1.00 98.56 238 ALA A C 1
ATOM 1793 O O . ALA A 1 238 ? -22.195 -17.293 -12.350 1.00 98.56 238 ALA A O 1
ATOM 1794 N N . GLN A 1 239 ? -22.980 -15.187 -12.297 1.00 98.44 239 GLN A N 1
ATOM 1795 C CA . GLN A 1 239 ? -23.940 -15.340 -13.392 1.00 98.44 239 GLN A CA 1
ATOM 1796 C C . GLN A 1 239 ? -23.331 -15.092 -14.778 1.00 98.44 239 GLN A C 1
ATOM 1798 O O . GLN A 1 239 ? -23.811 -15.669 -15.749 1.00 98.44 239 GLN A O 1
ATOM 1803 N N . HIS A 1 240 ? -22.309 -14.236 -14.878 1.00 98.56 240 HIS A N 1
ATOM 1804 C CA . HIS A 1 240 ? -21.818 -13.727 -16.166 1.00 98.56 240 HIS A CA 1
ATOM 1805 C C . HIS A 1 240 ? -20.380 -14.130 -16.496 1.00 98.56 240 HIS A C 1
ATOM 1807 O O . HIS A 1 240 ? -20.010 -14.086 -17.667 1.00 98.56 240 HIS A O 1
ATOM 1813 N N . LEU A 1 241 ? -19.565 -14.520 -15.509 1.00 98.56 241 LEU A N 1
ATOM 1814 C CA . LEU A 1 241 ? -18.189 -14.949 -15.767 1.00 98.56 241 LEU A CA 1
ATOM 1815 C C . LEU A 1 241 ? -18.095 -16.474 -15.931 1.00 98.56 241 LEU A C 1
ATOM 1817 O O . LEU A 1 241 ? -18.840 -17.202 -15.261 1.00 98.56 241 LEU A O 1
ATOM 1821 N N . PRO A 1 242 ? -17.145 -16.971 -16.752 1.00 97.88 242 PRO A N 1
ATOM 1822 C CA . PRO A 1 242 ? -16.867 -18.400 -16.903 1.00 97.88 242 PRO A CA 1
ATOM 1823 C C . PRO A 1 242 ? -16.632 -19.125 -15.573 1.00 97.88 242 PRO A C 1
ATOM 1825 O O . PRO A 1 242 ? -16.166 -18.527 -14.601 1.00 97.88 242 PRO A O 1
ATOM 1828 N N . GLU A 1 243 ? -16.920 -20.429 -15.523 1.00 96.50 243 GLU A N 1
ATOM 1829 C CA . GLU A 1 243 ? -16.765 -21.221 -14.293 1.00 96.50 243 GLU A CA 1
ATOM 1830 C C . GLU A 1 243 ? -15.328 -21.324 -13.791 1.00 96.50 243 GLU A C 1
ATOM 1832 O O . GLU A 1 243 ? -15.078 -21.335 -12.585 1.00 96.50 243 GLU A O 1
ATOM 1837 N N . ASP A 1 244 ? -14.383 -21.345 -14.718 1.00 96.31 244 ASP A N 1
ATOM 1838 C CA . ASP A 1 244 ? -12.956 -21.409 -14.461 1.00 96.31 244 ASP A CA 1
ATOM 1839 C C . ASP A 1 244 ? -12.308 -20.028 -14.283 1.00 96.31 244 ASP A C 1
ATOM 1841 O O . ASP A 1 244 ? -11.103 -19.967 -13.996 1.00 96.31 244 ASP A O 1
ATOM 1845 N N . ALA A 1 245 ? -13.087 -18.941 -14.378 1.00 97.81 245 ALA A N 1
ATOM 1846 C CA . ALA A 1 245 ? -12.594 -17.578 -14.239 1.00 97.81 245 ALA A CA 1
ATOM 1847 C C . ALA A 1 245 ? -11.807 -17.397 -12.933 1.00 97.81 245 ALA A C 1
ATOM 1849 O O . ALA A 1 245 ? -12.222 -17.809 -11.842 1.00 97.81 245 ALA A O 1
ATOM 1850 N N . ARG A 1 246 ? -10.654 -16.738 -13.058 1.00 98.06 246 ARG A N 1
ATOM 1851 C CA . ARG A 1 246 ? -9.872 -16.221 -11.935 1.00 98.06 246 ARG A CA 1
ATOM 1852 C C . ARG A 1 246 ? -10.064 -14.714 -11.870 1.00 98.06 246 ARG A C 1
ATOM 1854 O O . ARG A 1 246 ? -9.762 -14.031 -12.851 1.00 98.06 246 ARG A O 1
ATOM 1861 N N . ILE A 1 247 ? -10.555 -14.218 -10.741 1.00 98.56 247 ILE A N 1
ATOM 1862 C CA . ILE A 1 247 ? -10.886 -12.805 -10.547 1.00 98.56 247 ILE A CA 1
ATOM 1863 C C . ILE A 1 247 ? -9.806 -12.141 -9.693 1.00 98.56 247 ILE A C 1
ATOM 1865 O O . ILE A 1 247 ? -9.626 -12.501 -8.531 1.00 98.56 247 ILE A O 1
ATOM 1869 N N . GLY A 1 248 ? -9.104 -11.169 -10.267 1.00 98.25 248 GLY A N 1
ATOM 1870 C CA . GLY A 1 248 ? -8.237 -10.244 -9.551 1.00 98.25 248 GLY A CA 1
ATOM 1871 C C . GLY A 1 248 ? -9.080 -9.298 -8.700 1.00 98.25 248 GLY A C 1
ATOM 1872 O O . GLY A 1 248 ? -9.952 -8.619 -9.235 1.00 98.25 248 GLY A O 1
ATOM 1873 N N . VAL A 1 249 ? -8.859 -9.261 -7.391 1.00 97.94 249 VAL A N 1
ATOM 1874 C CA . VAL A 1 249 ? -9.664 -8.480 -6.441 1.00 97.94 249 VAL A CA 1
ATOM 1875 C C . VAL A 1 249 ? -8.765 -7.716 -5.485 1.00 97.94 249 VAL A C 1
ATOM 1877 O O . VAL A 1 249 ? -7.734 -8.235 -5.071 1.00 97.94 249 VAL A O 1
ATOM 1880 N N . ASN A 1 250 ? -9.158 -6.502 -5.104 1.00 94.00 250 ASN A N 1
ATOM 1881 C CA . ASN A 1 250 ? -8.517 -5.760 -4.011 1.00 94.00 250 ASN A CA 1
ATOM 1882 C C . ASN A 1 250 ? -9.312 -5.816 -2.694 1.00 94.00 250 ASN A C 1
ATOM 1884 O O . ASN A 1 250 ? -8.771 -5.498 -1.637 1.00 94.00 250 ASN A O 1
ATOM 1888 N N . ASP A 1 251 ? -10.566 -6.276 -2.739 1.00 90.50 251 ASP A N 1
ATOM 1889 C CA . ASP A 1 251 ? -11.357 -6.617 -1.557 1.00 90.50 251 ASP A CA 1
ATOM 1890 C C . ASP A 1 251 ? -12.014 -7.992 -1.734 1.00 90.50 251 ASP A C 1
ATOM 1892 O O . ASP A 1 251 ? -12.992 -8.163 -2.460 1.00 90.50 251 ASP A O 1
ATOM 1896 N N . THR A 1 252 ? -11.426 -9.015 -1.116 1.00 86.88 252 THR A N 1
ATOM 1897 C CA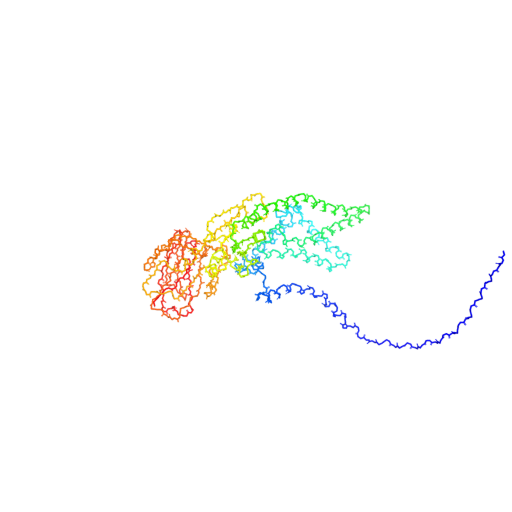 . THR A 1 252 ? -11.723 -10.412 -1.465 1.00 86.88 252 THR A CA 1
ATOM 1898 C C . THR A 1 252 ? -13.055 -10.914 -0.901 1.00 86.88 252 THR A C 1
ATOM 1900 O O . THR A 1 252 ? -13.717 -11.721 -1.545 1.00 86.88 252 THR A O 1
ATOM 1903 N N . GLY A 1 253 ? -13.466 -10.463 0.290 1.00 89.75 253 GLY A N 1
ATOM 1904 C CA . GLY A 1 253 ? -14.470 -11.136 1.130 1.00 89.75 253 GLY A CA 1
ATOM 1905 C C . GLY A 1 253 ? -15.773 -11.521 0.418 1.00 89.75 253 GLY A C 1
ATOM 1906 O O . GLY A 1 253 ? -16.010 -12.697 0.134 1.00 89.75 253 GLY A O 1
ATOM 1907 N N . ALA A 1 254 ? -16.634 -10.538 0.142 1.00 95.31 254 ALA A N 1
ATOM 1908 C CA . ALA A 1 254 ? -17.929 -10.784 -0.493 1.00 95.31 254 ALA A CA 1
ATOM 1909 C C . ALA A 1 254 ? -17.784 -11.277 -1.943 1.00 95.31 254 ALA A C 1
ATOM 1911 O O . ALA A 1 254 ? -18.549 -12.141 -2.372 1.00 95.31 254 ALA A O 1
ATOM 1912 N N . LEU A 1 255 ? -16.786 -10.779 -2.679 1.00 96.62 255 LEU A N 1
ATOM 1913 C CA . LEU A 1 255 ? -16.553 -11.167 -4.069 1.00 96.62 255 LEU A CA 1
ATOM 1914 C C . LEU A 1 255 ? -16.226 -12.655 -4.197 1.00 96.62 255 LEU A C 1
ATOM 1916 O O . LEU A 1 255 ? -16.872 -13.344 -4.984 1.00 96.62 255 LEU A O 1
ATOM 1920 N N . ALA A 1 256 ? -15.299 -13.182 -3.395 1.00 95.81 256 ALA A N 1
ATOM 1921 C CA . ALA A 1 256 ? -14.977 -14.608 -3.386 1.00 95.81 256 ALA A CA 1
ATOM 1922 C C . ALA A 1 256 ? -16.200 -15.454 -3.005 1.00 95.81 256 ALA A C 1
ATOM 1924 O O . ALA A 1 256 ? -16.531 -16.418 -3.694 1.00 95.81 256 ALA A O 1
ATOM 1925 N N . TYR A 1 257 ? -16.905 -15.065 -1.936 1.00 97.25 257 TYR A N 1
ATOM 1926 C CA . TYR A 1 257 ? -18.030 -15.836 -1.408 1.00 97.25 257 TYR A CA 1
ATOM 1927 C C . TYR A 1 257 ? -19.218 -15.908 -2.377 1.00 97.25 257 TYR A C 1
ATOM 1929 O O . TYR A 1 257 ? -19.746 -16.991 -2.618 1.00 97.25 257 TYR A O 1
ATOM 1937 N N . PHE A 1 258 ? -19.644 -14.772 -2.940 1.00 98.31 258 PHE A N 1
ATOM 1938 C CA . PHE A 1 258 ? -20.842 -14.712 -3.784 1.00 98.31 258 PHE A CA 1
ATOM 1939 C C . PHE A 1 258 ? -20.583 -15.037 -5.256 1.00 98.31 258 PHE A C 1
ATOM 1941 O O . PHE A 1 258 ? -21.527 -15.441 -5.931 1.00 98.31 258 PHE A O 1
ATOM 1948 N N . SER A 1 259 ? -19.348 -14.890 -5.753 1.00 97.94 259 SER A N 1
ATOM 1949 C CA . SER A 1 259 ? -19.016 -15.284 -7.130 1.00 97.94 259 SER A CA 1
ATOM 1950 C C . SER A 1 259 ? -18.844 -16.791 -7.298 1.00 97.94 259 SER A C 1
ATOM 1952 O O . SER A 1 259 ? -19.078 -17.313 -8.385 1.00 97.94 259 SER A O 1
ATOM 1954 N N . GLY A 1 260 ? -18.399 -17.496 -6.249 1.00 96.50 260 GLY A N 1
ATOM 1955 C CA . GLY A 1 260 ? -18.012 -18.905 -6.354 1.00 96.50 260 GLY A CA 1
ATOM 1956 C C . GLY A 1 260 ? -16.836 -19.144 -7.312 1.00 96.50 260 GLY A C 1
ATOM 1957 O O . GLY A 1 260 ? -16.633 -20.272 -7.759 1.00 96.50 260 GLY A O 1
ATOM 1958 N N . ARG A 1 261 ? -16.079 -18.094 -7.663 1.00 97.00 261 ARG A N 1
ATOM 1959 C CA . ARG A 1 261 ? -14.917 -18.155 -8.559 1.00 97.00 261 ARG A CA 1
ATOM 1960 C C . ARG A 1 261 ? -13.614 -18.139 -7.770 1.00 97.00 261 ARG A C 1
ATOM 1962 O O . ARG A 1 261 ? -13.565 -17.735 -6.609 1.00 97.00 261 ARG A O 1
ATOM 1969 N N . ARG A 1 262 ? -12.527 -18.564 -8.417 1.00 96.38 262 ARG A N 1
ATOM 1970 C CA . ARG A 1 262 ? -11.183 -18.443 -7.839 1.00 96.38 262 ARG A CA 1
ATOM 1971 C C . ARG A 1 262 ? -10.804 -16.970 -7.787 1.00 96.38 262 ARG A C 1
ATOM 1973 O O . ARG A 1 262 ? -10.911 -16.277 -8.796 1.00 96.38 262 ARG A O 1
ATOM 1980 N N . THR A 1 263 ? -10.307 -16.506 -6.650 1.00 97.25 263 THR A N 1
ATOM 1981 C CA . THR A 1 263 ? -9.796 -15.141 -6.519 1.00 97.25 263 THR A CA 1
ATOM 1982 C C . THR A 1 263 ? -8.276 -15.105 -6.564 1.00 97.25 263 THR A C 1
ATOM 1984 O O . THR A 1 263 ? -7.590 -16.064 -6.207 1.00 97.25 263 THR A O 1
ATOM 1987 N N . PHE A 1 264 ? -7.766 -13.983 -7.046 1.00 97.44 264 PHE A N 1
ATOM 1988 C CA . PHE A 1 264 ? -6.385 -13.555 -6.942 1.00 97.44 264 PHE A CA 1
ATOM 1989 C C . PHE A 1 264 ? -6.421 -12.204 -6.232 1.00 97.44 264 PHE A C 1
ATOM 1991 O O . PHE A 1 264 ? -6.897 -11.213 -6.776 1.00 97.44 264 PHE A O 1
ATOM 1998 N N . ASP A 1 265 ? -6.017 -12.186 -4.977 1.00 97.06 265 ASP A N 1
ATOM 1999 C CA . ASP A 1 265 ? -6.042 -10.993 -4.145 1.00 97.06 265 ASP A CA 1
ATOM 2000 C C . ASP A 1 265 ? -4.798 -10.159 -4.424 1.00 97.06 265 ASP A C 1
ATOM 2002 O O . ASP A 1 265 ? -3.709 -10.501 -3.966 1.00 97.06 265 ASP A O 1
ATOM 2006 N N . VAL A 1 266 ? -4.972 -9.069 -5.172 1.00 96.62 266 VAL A N 1
ATOM 2007 C CA . VAL A 1 266 ? -3.868 -8.204 -5.613 1.00 96.62 266 VAL A CA 1
ATOM 2008 C C . VAL A 1 266 ? -3.187 -7.492 -4.443 1.00 96.62 266 VAL A C 1
ATOM 2010 O O . VAL A 1 266 ? -2.053 -7.048 -4.584 1.00 96.62 266 VAL A O 1
ATOM 2013 N N . VAL A 1 267 ? -3.858 -7.389 -3.286 1.00 95.06 267 VAL A N 1
ATOM 2014 C CA . VAL A 1 267 ? -3.275 -6.856 -2.044 1.00 95.06 267 VAL A CA 1
ATOM 2015 C C . VAL A 1 267 ? -2.398 -7.908 -1.361 1.00 95.06 267 VAL A C 1
ATOM 2017 O O . VAL A 1 267 ? -1.479 -7.571 -0.617 1.00 95.06 267 VAL A O 1
ATOM 2020 N N . GLY A 1 268 ? -2.677 -9.189 -1.601 1.00 94.38 268 GLY A N 1
ATOM 2021 C CA . GLY A 1 268 ? -1.919 -10.310 -1.061 1.00 94.38 268 GLY A CA 1
ATOM 2022 C C . GLY A 1 268 ? -2.283 -10.714 0.359 1.00 94.38 268 GLY A C 1
ATOM 2023 O O . GLY A 1 268 ? -1.476 -11.346 1.031 1.00 94.38 268 GLY A O 1
ATOM 2024 N N . LEU A 1 269 ? -3.486 -10.383 0.844 1.00 92.50 269 LEU A N 1
ATOM 2025 C CA . LEU A 1 269 ? -3.956 -10.883 2.143 1.00 92.50 269 LEU A CA 1
ATOM 2026 C C . LEU A 1 269 ? -4.369 -12.357 2.075 1.00 92.50 269 LEU A C 1
ATOM 2028 O O . LEU A 1 269 ? -4.314 -13.052 3.088 1.00 92.50 269 LEU A O 1
ATOM 2032 N N . THR A 1 270 ? -4.795 -12.817 0.899 1.00 92.94 270 THR A N 1
ATOM 2033 C CA . THR A 1 270 ? -5.233 -14.201 0.656 1.00 92.94 270 THR A CA 1
ATOM 2034 C C . THR A 1 270 ? -4.515 -14.884 -0.510 1.00 92.94 270 THR A C 1
ATOM 2036 O O . THR A 1 270 ? -4.734 -16.069 -0.748 1.00 92.94 270 THR A O 1
ATOM 2039 N N . THR A 1 271 ? -3.647 -14.170 -1.233 1.00 93.62 271 THR A N 1
ATOM 2040 C CA . THR A 1 271 ? -2.783 -14.743 -2.277 1.00 93.62 271 THR A CA 1
ATOM 2041 C C . THR A 1 271 ? -1.331 -14.609 -1.850 1.00 93.62 271 THR A C 1
ATOM 2043 O O . THR A 1 271 ? -0.808 -13.504 -1.721 1.00 93.62 271 THR A O 1
ATOM 2046 N N . GLU A 1 272 ? -0.704 -15.751 -1.577 1.00 89.06 272 GLU A N 1
ATOM 2047 C CA . GLU A 1 272 ? 0.638 -15.791 -1.004 1.00 89.06 272 GLU A CA 1
ATOM 2048 C C . GLU A 1 272 ? 1.694 -15.251 -1.977 1.00 89.06 272 GLU A C 1
ATOM 2050 O O . GLU A 1 272 ? 1.636 -15.521 -3.179 1.00 89.06 272 GLU A O 1
ATOM 2055 N N . GLY A 1 273 ? 2.651 -14.483 -1.450 1.00 89.94 273 GLY A N 1
ATOM 2056 C CA . GLY A 1 273 ? 3.692 -13.800 -2.223 1.00 89.94 273 GLY A CA 1
ATOM 2057 C C . GLY A 1 273 ? 3.316 -12.427 -2.799 1.00 89.94 273 GLY A C 1
ATOM 2058 O O . GLY A 1 273 ? 4.217 -11.654 -3.114 1.00 89.94 273 GLY A O 1
ATOM 2059 N N . GLU A 1 274 ? 2.031 -12.063 -2.880 1.00 95.00 274 GLU A N 1
ATOM 2060 C CA . GLU A 1 274 ? 1.597 -10.811 -3.536 1.00 95.00 274 GLU A CA 1
ATOM 2061 C C . GLU A 1 274 ? 1.806 -9.558 -2.668 1.00 95.00 274 GLU A C 1
ATOM 2063 O O . GLU A 1 274 ? 2.040 -8.459 -3.172 1.00 95.00 274 GLU A O 1
ATOM 2068 N N . ALA A 1 275 ? 1.786 -9.717 -1.340 1.00 94.94 275 ALA A N 1
ATOM 2069 C CA . ALA A 1 275 ? 1.823 -8.608 -0.384 1.00 94.94 275 ALA A CA 1
ATOM 2070 C C . ALA A 1 275 ? 3.037 -7.676 -0.552 1.00 94.94 275 ALA A C 1
ATOM 2072 O O . ALA A 1 275 ? 2.923 -6.469 -0.342 1.00 94.94 275 ALA A O 1
ATOM 2073 N N . ARG A 1 276 ? 4.203 -8.215 -0.932 1.00 93.94 276 ARG A N 1
ATOM 2074 C CA . ARG A 1 276 ? 5.424 -7.414 -1.119 1.00 93.94 276 ARG A CA 1
ATOM 2075 C C . ARG A 1 276 ? 5.322 -6.468 -2.316 1.00 93.94 276 ARG A C 1
ATOM 2077 O O . ARG A 1 276 ? 5.745 -5.322 -2.215 1.00 93.94 276 ARG A O 1
ATOM 2084 N N . TYR A 1 277 ? 4.703 -6.919 -3.405 1.00 95.81 277 TYR A N 1
ATOM 2085 C CA . TYR A 1 277 ? 4.497 -6.113 -4.606 1.00 95.81 277 TYR A CA 1
ATOM 2086 C C . TYR A 1 277 ? 3.426 -5.054 -4.367 1.00 95.81 277 TYR A C 1
ATOM 2088 O O . TYR A 1 277 ? 3.574 -3.911 -4.788 1.00 95.81 277 TYR A O 1
ATOM 2096 N N . TRP A 1 278 ? 2.387 -5.396 -3.597 1.00 95.19 278 TRP A N 1
ATOM 2097 C CA . TRP A 1 278 ? 1.399 -4.422 -3.144 1.00 95.19 278 TRP A CA 1
ATOM 2098 C C . TRP A 1 278 ? 2.043 -3.255 -2.380 1.00 95.19 278 TRP A C 1
ATOM 2100 O O . TRP A 1 278 ? 1.788 -2.095 -2.702 1.00 95.19 278 TRP A O 1
ATOM 2110 N N . VAL A 1 279 ? 2.890 -3.571 -1.395 1.00 94.38 279 VAL A N 1
ATOM 2111 C CA . VAL A 1 279 ? 3.586 -2.584 -0.550 1.00 94.38 279 VAL A CA 1
ATOM 2112 C C . VAL A 1 279 ? 4.590 -1.753 -1.338 1.00 94.38 279 VAL A C 1
ATOM 2114 O O . VAL A 1 279 ? 4.808 -0.597 -0.998 1.00 94.38 279 VAL A O 1
ATOM 2117 N N . ALA A 1 280 ? 5.208 -2.321 -2.372 1.00 95.06 280 ALA A N 1
ATOM 2118 C CA . ALA A 1 280 ? 6.202 -1.620 -3.170 1.00 95.06 280 ALA A CA 1
ATOM 2119 C C . ALA A 1 280 ? 5.615 -0.608 -4.162 1.00 95.06 280 ALA A C 1
ATOM 2121 O O . ALA A 1 280 ? 6.339 0.304 -4.551 1.00 95.06 280 ALA A O 1
ATOM 2122 N N . GLY A 1 281 ? 4.345 -0.750 -4.555 1.00 95.88 281 GLY A N 1
ATOM 2123 C CA . GLY A 1 281 ? 3.641 0.184 -5.439 1.00 95.88 281 GLY A CA 1
ATOM 2124 C C . GLY A 1 281 ? 3.107 -0.453 -6.723 1.00 95.88 281 GLY A C 1
ATOM 2125 O O . GLY A 1 281 ? 3.149 -1.667 -6.906 1.00 95.88 281 GLY A O 1
ATOM 2126 N N . ALA A 1 282 ? 2.517 0.366 -7.594 1.00 97.25 282 ALA A N 1
ATOM 2127 C CA . ALA A 1 282 ? 1.811 -0.111 -8.782 1.00 97.25 282 ALA A CA 1
ATOM 2128 C C . ALA A 1 282 ? 2.735 -0.632 -9.888 1.00 97.25 282 ALA A C 1
ATOM 2130 O O . ALA A 1 282 ? 2.386 -1.636 -10.506 1.00 97.25 282 ALA A O 1
ATOM 2131 N N . GLY A 1 283 ? 3.894 -0.005 -10.104 1.00 97.75 283 GLY A N 1
ATOM 2132 C CA . GLY A 1 283 ? 4.895 -0.492 -11.059 1.00 97.75 283 GLY A CA 1
ATOM 2133 C C . GLY A 1 283 ? 5.396 -1.875 -10.663 1.00 97.75 283 GLY A C 1
ATOM 2134 O O . GLY A 1 283 ? 5.307 -2.801 -11.452 1.00 97.75 283 GLY A O 1
ATOM 2135 N N . SER A 1 284 ? 5.732 -2.089 -9.386 1.00 97.69 284 SER A N 1
ATOM 2136 C CA . SER A 1 284 ? 6.137 -3.421 -8.904 1.00 97.69 284 SER A CA 1
ATOM 2137 C C . SER A 1 284 ? 5.076 -4.506 -9.067 1.00 97.69 284 SER A C 1
ATOM 2139 O O . SER A 1 284 ? 5.420 -5.676 -9.218 1.00 97.69 284 SER A O 1
ATOM 2141 N N . ARG A 1 285 ? 3.784 -4.157 -9.019 1.00 97.12 285 ARG A N 1
ATOM 2142 C CA . ARG A 1 285 ? 2.718 -5.118 -9.339 1.00 97.12 285 ARG A CA 1
ATOM 2143 C C . ARG A 1 285 ? 2.680 -5.440 -10.827 1.00 97.12 285 ARG A C 1
ATOM 2145 O O . ARG A 1 285 ? 2.481 -6.600 -11.167 1.00 97.12 285 ARG A O 1
ATOM 2152 N N . PHE A 1 286 ? 2.844 -4.431 -11.679 1.00 98.19 286 PHE A N 1
ATOM 2153 C CA . PHE A 1 286 ? 2.903 -4.617 -13.125 1.00 98.19 286 PHE A CA 1
ATOM 2154 C C . PHE A 1 286 ? 4.065 -5.544 -13.509 1.00 98.19 286 PHE A C 1
ATOM 2156 O O . PHE A 1 286 ? 3.799 -6.589 -14.102 1.00 98.19 286 PHE A O 1
ATOM 2163 N N . GLU A 1 287 ? 5.281 -5.263 -13.028 1.00 98.31 287 GLU A N 1
ATOM 2164 C CA . GLU A 1 287 ? 6.469 -6.092 -13.297 1.00 98.31 287 GLU A CA 1
ATOM 2165 C C . GLU A 1 287 ? 6.311 -7.535 -12.813 1.00 98.31 287 GLU A C 1
ATOM 2167 O O . GLU A 1 287 ? 6.598 -8.510 -13.515 1.00 98.31 287 GLU A O 1
ATOM 2172 N N . HIS A 1 288 ? 5.732 -7.710 -11.623 1.00 97.44 288 HIS A N 1
ATOM 2173 C CA . HIS A 1 288 ? 5.410 -9.042 -11.121 1.00 97.44 288 HIS A CA 1
ATOM 2174 C C . HIS A 1 288 ? 4.448 -9.805 -12.042 1.00 97.44 288 HIS A C 1
ATOM 2176 O O . HIS A 1 288 ? 4.609 -11.010 -12.254 1.00 97.44 288 HIS A O 1
ATOM 2182 N N . TYR A 1 289 ? 3.450 -9.136 -12.623 1.00 97.31 289 TYR A N 1
ATOM 2183 C CA . TYR A 1 289 ? 2.506 -9.786 -13.534 1.00 97.31 289 TYR A CA 1
ATOM 2184 C C . TYR A 1 289 ? 3.142 -10.210 -14.859 1.00 97.31 289 TYR A C 1
ATOM 2186 O O . TYR A 1 289 ? 2.711 -11.226 -15.417 1.00 97.31 289 TYR A O 1
ATOM 2194 N N . GLU A 1 290 ? 4.188 -9.524 -15.325 1.00 96.50 290 GLU A N 1
ATOM 2195 C CA . GLU A 1 290 ? 4.968 -9.963 -16.488 1.00 96.50 290 GLU A CA 1
ATOM 2196 C C . GLU A 1 290 ? 5.590 -11.344 -16.251 1.00 96.50 290 GLU A C 1
ATOM 2198 O O . GLU A 1 290 ? 5.520 -12.233 -17.108 1.00 96.50 290 GLU A O 1
ATOM 2203 N N . LYS A 1 291 ? 6.100 -11.560 -15.035 1.00 94.62 291 LYS A N 1
ATOM 2204 C CA . LYS A 1 291 ? 6.765 -12.799 -14.602 1.00 94.62 291 LYS A CA 1
ATOM 2205 C C . LYS A 1 291 ? 5.800 -13.865 -14.092 1.00 94.62 291 LYS A C 1
ATOM 2207 O O . LYS A 1 291 ? 6.163 -15.039 -13.983 1.00 94.62 291 LYS A O 1
ATOM 2212 N N . LEU A 1 292 ? 4.559 -13.490 -13.787 1.00 94.50 292 LEU A N 1
ATOM 2213 C CA . LEU A 1 292 ? 3.551 -14.421 -13.304 1.00 94.50 292 LEU A CA 1
ATOM 2214 C C . LEU A 1 292 ? 3.185 -15.422 -14.418 1.00 94.50 292 LEU A C 1
ATOM 2216 O O . LEU A 1 292 ? 2.831 -14.990 -15.518 1.00 94.50 292 LEU A O 1
ATOM 2220 N N . PRO A 1 293 ? 3.202 -16.746 -14.164 1.00 94.94 293 PRO A N 1
ATOM 2221 C CA . PRO A 1 293 ? 2.815 -17.735 -15.165 1.00 94.94 293 PRO A CA 1
ATOM 2222 C C . PRO A 1 293 ? 1.385 -17.503 -15.680 1.00 94.94 293 PRO A C 1
ATOM 2224 O O . PRO A 1 293 ? 0.505 -17.195 -14.863 1.00 94.94 293 PRO A O 1
ATOM 2227 N N . PRO A 1 294 ? 1.109 -17.668 -16.989 1.00 93.88 294 PRO A N 1
ATOM 2228 C CA . PRO A 1 294 ? -0.202 -17.385 -17.579 1.00 93.88 294 PRO A CA 1
ATOM 2229 C C . PRO A 1 294 ? -1.388 -18.034 -16.848 1.00 93.88 294 PRO A C 1
ATOM 2231 O O . PRO A 1 294 ? -2.426 -17.407 -16.667 1.00 93.88 294 PRO A O 1
ATOM 2234 N N . GLU A 1 295 ? -1.232 -19.256 -16.342 1.00 93.25 295 GLU A N 1
ATOM 2235 C CA . GLU A 1 295 ? -2.255 -20.011 -15.605 1.00 93.25 295 GLU A CA 1
ATOM 2236 C C . GLU A 1 295 ? -2.582 -19.449 -14.206 1.00 93.25 295 GLU A C 1
ATOM 2238 O O . GLU A 1 295 ? -3.628 -19.752 -13.605 1.00 93.25 295 GLU A O 1
ATOM 2243 N N . ARG A 1 296 ? -1.676 -18.633 -13.658 1.00 93.12 296 ARG A N 1
ATOM 2244 C CA . ARG A 1 296 ? -1.861 -17.929 -12.385 1.00 93.12 296 ARG A CA 1
ATOM 2245 C C . ARG A 1 296 ? -2.442 -16.531 -12.576 1.00 93.12 296 ARG A C 1
ATOM 2247 O O . ARG A 1 296 ? -2.982 -15.999 -11.605 1.00 93.12 296 ARG A O 1
ATOM 2254 N N . ARG A 1 297 ? -2.382 -15.968 -13.786 1.00 96.06 297 ARG A N 1
ATOM 2255 C CA . ARG A 1 297 ? -2.897 -14.628 -14.082 1.00 96.06 297 ARG A CA 1
ATOM 2256 C C . ARG A 1 297 ? -4.423 -14.578 -13.944 1.00 96.06 297 ARG A C 1
ATOM 2258 O O . ARG A 1 297 ? -5.115 -15.533 -14.312 1.00 96.06 297 ARG A O 1
ATOM 2265 N N . PRO A 1 298 ? -4.979 -13.486 -13.397 1.00 97.75 298 PRO A N 1
ATOM 2266 C CA . PRO A 1 298 ? -6.406 -13.221 -13.479 1.00 97.75 298 PRO A CA 1
ATOM 2267 C C . PRO A 1 298 ? -6.909 -13.209 -14.927 1.00 97.75 298 PRO A C 1
ATOM 2269 O O . PRO A 1 298 ? -6.245 -12.732 -15.839 1.00 97.75 298 PRO A O 1
ATOM 2272 N N . THR A 1 299 ? -8.118 -13.711 -15.132 1.00 98.38 299 THR A N 1
ATOM 2273 C CA . THR A 1 299 ? -8.853 -13.556 -16.405 1.00 98.38 299 THR A CA 1
ATOM 2274 C C . THR A 1 299 ? -9.684 -12.276 -16.424 1.00 98.38 299 THR A C 1
ATOM 2276 O O . THR A 1 299 ? -9.981 -11.727 -17.477 1.00 98.38 299 THR A O 1
ATOM 2279 N N . HIS A 1 300 ? -10.064 -11.817 -15.233 1.00 98.75 300 HIS A N 1
ATOM 2280 C CA . HIS A 1 300 ? -10.928 -10.674 -14.996 1.00 98.75 300 HIS A CA 1
ATOM 2281 C C . HIS A 1 300 ? -10.428 -9.945 -13.756 1.00 98.75 300 HIS A C 1
ATOM 2283 O O . HIS A 1 300 ? -9.839 -10.576 -12.876 1.00 98.75 300 HIS A O 1
ATOM 2289 N N . PHE A 1 301 ? -10.725 -8.659 -13.642 1.00 98.75 301 PHE A N 1
ATOM 2290 C CA . PHE A 1 301 ? -10.531 -7.896 -12.413 1.00 98.75 301 PHE A CA 1
ATOM 2291 C C . PHE A 1 301 ? -11.873 -7.388 -11.909 1.00 98.75 301 PHE A C 1
ATOM 2293 O O . PHE A 1 301 ? -12.696 -6.969 -12.707 1.00 98.75 301 PHE A O 1
ATOM 2300 N N . ILE A 1 302 ? -12.094 -7.405 -10.599 1.00 98.62 302 ILE A N 1
ATOM 2301 C CA . ILE A 1 302 ? -13.155 -6.640 -9.944 1.00 98.62 302 ILE A CA 1
ATOM 2302 C C . ILE A 1 302 ? -12.474 -5.833 -8.849 1.00 98.62 302 ILE A C 1
ATOM 2304 O O . ILE A 1 302 ? -12.108 -6.368 -7.801 1.00 98.62 302 ILE A O 1
ATOM 2308 N N . VAL A 1 303 ? -12.229 -4.558 -9.134 1.00 98.31 303 VAL A N 1
ATOM 2309 C CA . VAL A 1 303 ? -11.357 -3.701 -8.327 1.00 98.31 303 VAL A CA 1
ATOM 2310 C C . VAL A 1 303 ? -11.886 -2.276 -8.269 1.00 98.31 303 VAL A C 1
ATOM 2312 O O . VAL A 1 303 ? -12.706 -1.851 -9.079 1.00 98.31 303 VAL A O 1
ATOM 2315 N N . TYR A 1 304 ? -11.376 -1.515 -7.309 1.00 97.69 304 TYR A N 1
ATOM 2316 C CA . TYR A 1 304 ? -11.448 -0.056 -7.356 1.00 97.69 304 TYR A CA 1
ATOM 2317 C C . TYR A 1 304 ? -10.274 0.458 -8.207 1.00 97.69 304 TYR A C 1
ATOM 2319 O O . TYR A 1 304 ? -9.130 0.235 -7.796 1.00 97.69 304 TYR A O 1
ATOM 2327 N N . PRO A 1 305 ? -10.498 1.127 -9.356 1.00 95.75 305 PRO A N 1
ATOM 2328 C CA . PRO A 1 305 ? -9.416 1.479 -10.283 1.00 95.75 305 PRO A CA 1
ATOM 2329 C C . PRO A 1 305 ? -8.323 2.347 -9.655 1.00 95.75 305 PRO A C 1
ATOM 2331 O O . PRO A 1 305 ? -7.139 2.057 -9.818 1.00 95.75 305 PRO A O 1
ATOM 2334 N N . HIS A 1 306 ? -8.701 3.355 -8.860 1.00 93.69 306 HIS A N 1
ATOM 2335 C CA . HIS A 1 306 ? -7.749 4.231 -8.161 1.00 93.69 306 HIS A CA 1
ATOM 2336 C C . HIS A 1 306 ? -6.919 3.491 -7.111 1.00 93.69 306 HIS A C 1
ATOM 2338 O O . HIS A 1 306 ? -5.810 3.908 -6.799 1.00 93.69 306 HIS A O 1
ATOM 2344 N N . TRP A 1 307 ? -7.446 2.396 -6.560 1.00 92.38 307 TRP A N 1
ATOM 2345 C CA . TRP A 1 307 ? -6.732 1.577 -5.588 1.00 92.38 307 TRP A CA 1
ATOM 2346 C C . TRP A 1 307 ? -5.836 0.546 -6.286 1.00 92.38 307 TRP A C 1
ATOM 2348 O O . TRP A 1 307 ? -4.707 0.334 -5.855 1.00 92.38 307 TRP A O 1
ATOM 2358 N N . MET A 1 308 ? -6.305 -0.054 -7.389 1.00 94.88 308 MET A N 1
ATOM 2359 C CA . MET A 1 308 ? -5.487 -0.920 -8.245 1.00 94.88 308 MET A CA 1
ATOM 2360 C C . MET A 1 308 ? -4.286 -0.153 -8.811 1.00 94.88 308 MET A C 1
ATOM 2362 O O . MET A 1 308 ? -3.173 -0.684 -8.820 1.00 94.88 308 MET A O 1
ATOM 2366 N N . ALA A 1 309 ? -4.511 1.093 -9.246 1.00 95.50 309 ALA A N 1
ATOM 2367 C CA . ALA A 1 309 ? -3.510 2.029 -9.764 1.00 95.50 309 ALA A CA 1
ATOM 2368 C C . ALA A 1 309 ? -2.592 1.435 -10.854 1.00 95.50 309 ALA A C 1
ATOM 2370 O O . ALA A 1 309 ? -1.465 1.875 -11.033 1.00 95.50 309 ALA A O 1
ATOM 2371 N N . CYS A 1 310 ? -3.074 0.421 -11.573 1.00 97.19 310 CYS A N 1
ATOM 2372 C CA . CYS A 1 310 ? -2.333 -0.333 -12.578 1.00 97.19 310 CYS A CA 1
ATOM 2373 C C . CYS A 1 310 ? -3.222 -0.460 -13.819 1.00 97.19 310 CYS A C 1
ATOM 2375 O O . CYS A 1 310 ? -3.754 -1.522 -14.130 1.00 97.19 310 CYS A O 1
ATOM 2377 N N . ALA A 1 311 ? -3.461 0.673 -14.478 1.00 96.62 311 ALA A N 1
ATOM 2378 C CA . ALA A 1 311 ? -4.299 0.742 -15.671 1.00 96.62 311 ALA A CA 1
ATOM 2379 C C . ALA A 1 311 ? -3.852 -0.189 -16.820 1.00 96.62 311 ALA A C 1
ATOM 2381 O O . ALA A 1 311 ? -4.741 -0.733 -17.471 1.00 96.62 311 ALA A O 1
ATOM 2382 N N . PRO A 1 312 ? -2.544 -0.455 -17.056 1.00 97.38 312 PRO A N 1
ATOM 2383 C CA . PRO A 1 312 ? -2.116 -1.300 -18.176 1.00 97.38 312 PRO A CA 1
ATOM 2384 C C . PRO A 1 312 ? -2.695 -2.721 -18.187 1.00 97.38 312 PRO A C 1
ATOM 2386 O O . PRO A 1 312 ? -2.784 -3.323 -19.254 1.00 97.38 312 PRO A O 1
ATOM 2389 N N . VAL A 1 313 ? -3.113 -3.252 -17.029 1.00 97.94 313 VAL A N 1
ATOM 2390 C CA . VAL A 1 313 ? -3.683 -4.610 -16.917 1.00 97.94 313 VAL A CA 1
ATOM 2391 C C . VAL A 1 313 ? -5.211 -4.643 -16.880 1.00 97.94 313 VAL A C 1
ATOM 2393 O O . VAL A 1 313 ? -5.817 -5.717 -16.833 1.00 97.94 313 VAL A O 1
ATOM 2396 N N . LEU A 1 314 ? -5.851 -3.472 -16.900 1.00 98.06 314 LEU A N 1
ATOM 2397 C CA . LEU A 1 314 ? -7.302 -3.328 -16.928 1.00 98.06 314 LEU A CA 1
ATOM 2398 C C . LEU A 1 314 ? -7.749 -3.128 -18.375 1.00 98.06 314 LEU A C 1
ATOM 2400 O O . LEU A 1 314 ? -7.407 -2.140 -19.019 1.00 98.06 314 LEU A O 1
ATOM 2404 N N . GLY A 1 315 ? -8.483 -4.106 -18.900 1.00 97.81 315 GLY A N 1
ATOM 2405 C CA . GLY A 1 315 ? -8.975 -4.096 -20.268 1.00 97.81 315 GLY A CA 1
ATOM 2406 C C . GLY A 1 315 ? -10.345 -3.451 -20.377 1.00 97.81 315 GLY A C 1
ATOM 2407 O O . GLY A 1 315 ? -10.615 -2.377 -19.847 1.00 97.81 315 GLY A O 1
ATOM 2408 N N . ARG A 1 316 ? -11.235 -4.125 -21.098 1.00 98.19 316 ARG A N 1
ATOM 2409 C CA . ARG A 1 316 ? -12.592 -3.643 -21.331 1.00 98.19 316 ARG A CA 1
ATOM 2410 C C . ARG A 1 316 ? -13.416 -3.676 -20.047 1.00 98.19 316 ARG A C 1
ATOM 2412 O O . ARG A 1 316 ? -13.488 -4.709 -19.382 1.00 98.19 316 ARG A O 1
ATOM 2419 N N . GLU A 1 317 ? -14.093 -2.571 -19.752 1.00 98.56 317 GLU A N 1
ATOM 2420 C CA . GLU A 1 317 ? -15.096 -2.503 -18.689 1.00 98.56 317 GLU A CA 1
ATOM 2421 C C . GLU A 1 317 ? -16.298 -3.389 -19.024 1.00 98.56 317 GLU A C 1
ATOM 2423 O O . GLU A 1 317 ? -16.832 -3.372 -20.137 1.00 98.56 317 GLU A O 1
ATOM 2428 N N . LEU A 1 318 ? -16.705 -4.196 -18.049 1.00 98.69 318 LEU A N 1
ATOM 2429 C CA . LEU A 1 318 ? -17.838 -5.108 -18.151 1.00 98.69 318 LEU A CA 1
ATOM 2430 C C . LEU A 1 318 ? -19.057 -4.545 -17.433 1.00 98.69 318 LEU A C 1
ATOM 2432 O O . LEU A 1 318 ? -20.150 -4.531 -17.997 1.00 98.69 318 LEU A O 1
ATOM 2436 N N . VAL A 1 319 ? -18.866 -4.114 -16.184 1.00 98.69 319 VAL A N 1
ATOM 2437 C CA . VAL A 1 319 ? -19.918 -3.528 -15.353 1.00 98.69 319 VAL A CA 1
ATOM 2438 C C . VAL A 1 319 ? -19.316 -2.763 -14.177 1.00 98.69 319 VAL A C 1
ATOM 2440 O O . VAL A 1 319 ? -18.276 -3.162 -13.653 1.00 98.69 319 VAL A O 1
ATOM 2443 N N . ASP A 1 320 ? -19.982 -1.707 -13.719 1.00 98.19 320 ASP A N 1
ATOM 2444 C CA . ASP A 1 320 ? -19.639 -0.994 -12.492 1.00 98.19 320 ASP A CA 1
ATOM 2445 C C . ASP A 1 320 ? -20.735 -1.109 -11.425 1.00 98.19 320 ASP A C 1
ATOM 2447 O O . ASP A 1 320 ? -21.900 -1.398 -11.707 1.00 98.19 320 ASP A O 1
ATOM 2451 N N . ALA A 1 321 ? -20.345 -0.880 -10.174 1.00 98.06 321 ALA A N 1
ATOM 2452 C CA . ALA A 1 321 ? -21.267 -0.661 -9.074 1.00 98.06 321 ALA A CA 1
ATOM 2453 C C . ALA A 1 321 ? -20.837 0.571 -8.273 1.00 98.06 321 ALA A C 1
ATOM 2455 O O . ALA A 1 321 ? -19.814 0.570 -7.575 1.00 98.06 321 ALA A O 1
ATOM 2456 N N . THR A 1 322 ? -21.657 1.617 -8.359 1.00 98.00 322 THR A N 1
ATOM 2457 C CA . THR A 1 322 ? -21.415 2.909 -7.715 1.00 98.00 322 THR A CA 1
ATOM 2458 C C . THR A 1 322 ? -22.337 3.114 -6.509 1.00 98.00 322 THR A C 1
ATOM 2460 O O . THR A 1 322 ? -23.560 3.023 -6.614 1.00 98.00 322 THR A O 1
ATOM 2463 N N . VAL A 1 323 ? -21.746 3.402 -5.347 1.00 97.50 323 VAL A N 1
ATOM 2464 C CA . VAL A 1 323 ? -22.440 3.731 -4.094 1.00 97.50 323 VAL A CA 1
ATOM 2465 C C . VAL A 1 323 ? -21.812 4.992 -3.502 1.00 97.50 323 VAL A C 1
ATOM 2467 O O . VAL A 1 323 ? -20.726 4.955 -2.927 1.00 97.50 323 VAL A O 1
ATOM 2470 N N . GLU A 1 324 ? -22.499 6.122 -3.646 1.00 94.75 324 GLU A N 1
ATOM 2471 C CA . GLU A 1 324 ? -22.026 7.425 -3.156 1.00 94.75 324 GLU A CA 1
ATOM 2472 C C . GLU A 1 324 ? -22.233 7.582 -1.644 1.00 94.75 324 GLU A C 1
ATOM 2474 O O . GLU A 1 324 ? -21.394 8.137 -0.936 1.00 94.75 324 GLU A O 1
ATOM 2479 N N . ASP A 1 325 ? -23.339 7.044 -1.127 1.00 89.75 325 ASP A N 1
ATOM 2480 C CA . ASP A 1 325 ? -23.731 7.128 0.275 1.00 89.75 325 ASP A CA 1
ATOM 2481 C C . ASP A 1 325 ? -23.104 5.992 1.102 1.00 89.75 325 ASP A C 1
ATOM 2483 O O . ASP A 1 325 ? -23.783 5.100 1.620 1.00 89.75 325 ASP A O 1
ATOM 2487 N N . GLN A 1 326 ? -21.774 6.005 1.195 1.00 89.12 326 GLN A N 1
ATOM 2488 C CA . GLN A 1 326 ? -20.985 4.940 1.813 1.00 89.12 326 GLN A CA 1
ATOM 2489 C C . GLN A 1 326 ? -20.001 5.473 2.858 1.00 89.12 326 GLN A C 1
ATOM 2491 O O . GLN A 1 326 ? -19.530 6.605 2.768 1.00 89.12 326 GLN A O 1
ATOM 2496 N N . ALA A 1 327 ? -19.664 4.637 3.842 1.00 84.50 327 ALA A N 1
ATOM 2497 C CA . ALA A 1 327 ? -18.677 4.980 4.866 1.00 84.50 327 ALA A CA 1
ATOM 2498 C C . ALA A 1 327 ? -17.655 3.869 5.178 1.00 84.50 327 ALA A C 1
ATOM 2500 O O . ALA A 1 327 ? -16.889 3.986 6.137 1.00 84.50 327 ALA A O 1
ATOM 2501 N N . ILE A 1 328 ? -17.666 2.779 4.404 1.00 90.12 328 ILE A N 1
ATOM 2502 C CA . ILE A 1 328 ? -16.885 1.561 4.675 1.00 90.12 328 ILE A CA 1
ATOM 2503 C C . ILE A 1 328 ? -16.211 0.958 3.433 1.00 90.12 328 ILE A C 1
ATOM 2505 O O . ILE A 1 328 ? -15.333 0.113 3.572 1.00 90.12 328 ILE A O 1
ATOM 2509 N N . LEU A 1 329 ? -16.623 1.361 2.231 1.00 92.75 329 LEU A N 1
ATOM 2510 C CA . LEU A 1 329 ? -16.105 0.848 0.966 1.00 92.75 329 LEU A CA 1
ATOM 2511 C C . LEU A 1 329 ? -14.741 1.480 0.649 1.00 92.75 329 LEU A C 1
ATOM 2513 O O . LEU A 1 329 ? -14.440 2.593 1.084 1.00 92.75 329 LEU A O 1
ATOM 2517 N N . GLY A 1 330 ? -13.925 0.785 -0.150 1.00 88.75 330 GLY A N 1
ATOM 2518 C CA . GLY A 1 330 ? -12.608 1.270 -0.597 1.00 88.75 330 GLY A CA 1
ATOM 2519 C C . GLY A 1 330 ? -12.674 2.437 -1.596 1.00 88.75 330 GLY A C 1
ATOM 2520 O O . GLY A 1 330 ? -11.667 3.088 -1.874 1.00 88.75 330 GLY A O 1
ATOM 2521 N N . GLY A 1 331 ? -13.863 2.717 -2.123 1.00 92.50 331 GLY A N 1
ATOM 2522 C CA . GLY A 1 331 ? -14.170 3.814 -3.030 1.00 92.50 331 GLY A CA 1
ATOM 2523 C C . GLY A 1 331 ? -15.658 3.846 -3.356 1.00 92.50 331 GLY A C 1
ATOM 2524 O O . GLY A 1 331 ? -16.407 2.941 -2.989 1.00 92.50 331 GLY A O 1
ATOM 2525 N N . THR A 1 332 ? -16.097 4.891 -4.050 1.00 95.50 332 THR A N 1
ATOM 2526 C CA . THR A 1 332 ? -17.498 5.018 -4.479 1.00 95.50 332 THR A CA 1
ATOM 2527 C C . THR A 1 332 ? -17.844 4.031 -5.582 1.00 95.50 332 THR A C 1
ATOM 2529 O O . THR A 1 332 ? -18.937 3.478 -5.569 1.00 95.50 332 THR A O 1
ATOM 2532 N N . THR A 1 333 ? -16.911 3.759 -6.494 1.00 97.31 333 THR A N 1
ATOM 2533 C CA . THR A 1 333 ? -17.151 2.935 -7.682 1.00 97.31 333 THR A CA 1
ATOM 2534 C C . THR A 1 333 ? -16.153 1.790 -7.755 1.00 97.31 333 THR A C 1
ATOM 2536 O O . THR A 1 333 ? -14.942 2.004 -7.722 1.00 97.31 333 THR A O 1
ATOM 2539 N N . MET A 1 334 ? -16.678 0.571 -7.855 1.00 98.31 334 MET A N 1
ATOM 2540 C CA . MET A 1 334 ? -15.914 -0.653 -8.084 1.00 98.31 334 MET A CA 1
ATOM 2541 C C . MET A 1 334 ? -16.330 -1.224 -9.436 1.00 98.31 334 MET A C 1
ATOM 2543 O O . MET A 1 334 ? -17.523 -1.253 -9.741 1.00 98.31 334 MET A O 1
ATOM 2547 N N . ILE A 1 335 ? -15.363 -1.644 -10.246 1.00 98.62 335 ILE A N 1
ATOM 2548 C CA . ILE A 1 335 ? -15.582 -1.965 -11.659 1.00 98.62 335 ILE A CA 1
ATOM 2549 C C . ILE A 1 335 ? -15.035 -3.357 -11.966 1.00 98.62 335 ILE A C 1
ATOM 2551 O O . ILE A 1 335 ? -13.964 -3.743 -11.486 1.00 98.62 335 ILE A O 1
ATOM 2555 N N . ALA A 1 336 ? -15.796 -4.110 -12.757 1.00 98.75 336 ALA A N 1
ATOM 2556 C CA . ALA A 1 336 ? -15.388 -5.365 -13.359 1.00 98.75 336 ALA A CA 1
ATOM 2557 C C . ALA A 1 336 ? -14.772 -5.125 -14.747 1.00 98.75 336 ALA A C 1
ATOM 2559 O O . ALA A 1 336 ? -15.387 -4.474 -15.590 1.00 98.75 336 ALA A O 1
ATOM 2560 N N . TYR A 1 337 ? -13.604 -5.707 -15.001 1.00 98.81 337 TYR A N 1
ATOM 2561 C CA . TYR A 1 337 ? -12.854 -5.617 -16.252 1.00 98.81 337 TYR A CA 1
ATOM 2562 C C . TYR A 1 337 ? -12.523 -7.007 -16.798 1.00 98.81 337 TYR A C 1
ATOM 2564 O O . TYR A 1 337 ? -12.279 -7.942 -16.028 1.00 98.81 337 TYR A O 1
ATOM 2572 N N . GLU A 1 338 ? -12.412 -7.126 -18.121 1.00 98.56 338 GLU A N 1
ATOM 2573 C CA . GLU A 1 338 ? -11.542 -8.145 -18.722 1.00 98.56 338 GLU A CA 1
ATOM 2574 C C . GLU A 1 338 ? -10.085 -7.824 -18.379 1.00 98.56 338 GLU A C 1
ATOM 2576 O O . GLU A 1 338 ? -9.684 -6.658 -18.371 1.00 98.56 338 GLU A O 1
ATOM 2581 N N . ALA A 1 339 ? -9.281 -8.844 -18.082 1.00 98.31 339 ALA A N 1
ATOM 2582 C CA . ALA A 1 339 ? -7.855 -8.631 -17.880 1.00 98.31 339 ALA A CA 1
ATOM 2583 C C . ALA A 1 339 ? -7.161 -8.316 -19.214 1.00 98.31 339 ALA A C 1
ATOM 2585 O O . ALA A 1 339 ? -7.427 -8.962 -20.231 1.00 98.31 339 ALA A O 1
ATOM 2586 N N . ARG A 1 340 ? -6.259 -7.334 -19.199 1.00 97.31 340 ARG A N 1
ATOM 2587 C CA . ARG A 1 340 ? -5.460 -6.916 -20.353 1.00 97.31 340 ARG A CA 1
ATOM 2588 C C . ARG A 1 340 ? -4.028 -7.412 -20.187 1.00 97.31 340 ARG A C 1
ATOM 2590 O O . ARG A 1 340 ? -3.342 -6.997 -19.263 1.00 97.31 340 ARG A O 1
ATOM 2597 N N . TRP A 1 341 ? -3.581 -8.305 -21.068 1.00 97.00 341 TRP A N 1
ATOM 2598 C CA . TRP A 1 341 ? -2.248 -8.921 -20.978 1.00 97.00 341 TRP A CA 1
ATOM 2599 C C . TRP A 1 341 ? -1.380 -8.724 -22.224 1.00 97.00 341 TRP A C 1
ATOM 2601 O O . TRP A 1 341 ? -0.236 -9.165 -22.228 1.00 97.00 341 TRP A O 1
ATOM 2611 N N . ASP A 1 342 ? -1.896 -8.065 -23.265 1.00 95.00 342 ASP A N 1
ATOM 2612 C CA . ASP A 1 342 ? -1.179 -7.770 -24.514 1.00 95.00 342 ASP A CA 1
ATOM 2613 C C . ASP A 1 342 ? 0.016 -6.828 -24.324 1.00 95.00 342 ASP A C 1
ATOM 2615 O O . ASP A 1 342 ? 0.935 -6.857 -25.137 1.00 95.00 342 ASP A O 1
ATOM 2619 N N . LEU A 1 343 ? 0.019 -6.025 -23.255 1.00 95.38 343 LEU A N 1
ATOM 2620 C CA . LEU A 1 343 ? 1.100 -5.084 -22.954 1.00 95.38 343 LEU A CA 1
ATOM 2621 C C . LEU A 1 343 ? 2.200 -5.653 -22.049 1.00 95.38 343 LEU A C 1
ATOM 2623 O O . LEU A 1 343 ? 3.234 -5.002 -21.900 1.00 95.38 343 LEU A O 1
ATOM 2627 N N . LEU A 1 344 ? 2.014 -6.836 -21.454 1.00 95.94 344 LEU A N 1
ATOM 2628 C CA . LEU A 1 344 ? 3.057 -7.436 -20.619 1.00 95.94 344 LEU A CA 1
ATOM 2629 C C . LEU A 1 344 ? 4.285 -7.779 -21.473 1.00 95.94 344 LEU A C 1
ATOM 2631 O O . LEU A 1 344 ? 4.166 -8.418 -22.519 1.00 95.94 344 LEU A O 1
ATOM 2635 N N . GLY A 1 345 ? 5.459 -7.365 -21.015 1.00 94.69 345 GLY A N 1
ATOM 2636 C CA . GLY A 1 345 ? 6.749 -7.521 -21.675 1.00 94.69 345 GLY A CA 1
ATOM 2637 C C . GLY A 1 345 ? 6.977 -6.543 -22.828 1.00 94.69 345 GLY A C 1
ATOM 2638 O O . GLY A 1 345 ? 8.013 -6.610 -23.489 1.00 94.69 345 GLY A O 1
ATOM 2639 N N . SER A 1 346 ? 6.039 -5.628 -23.107 1.00 95.31 346 SER A N 1
ATOM 2640 C CA . SER A 1 346 ? 6.205 -4.641 -24.188 1.00 95.31 346 SER A CA 1
ATOM 2641 C C . SER A 1 346 ? 7.351 -3.659 -23.905 1.00 95.31 346 SER A C 1
ATOM 2643 O O . SER A 1 346 ? 8.008 -3.192 -24.846 1.00 95.31 346 SER A O 1
ATOM 2645 N N . GLY A 1 347 ? 7.620 -3.403 -22.618 1.00 94.50 347 GLY A N 1
ATOM 2646 C CA . GLY A 1 347 ? 8.699 -2.559 -22.118 1.00 94.50 347 GLY A CA 1
ATOM 2647 C C . GLY A 1 347 ? 10.067 -3.236 -22.037 1.00 94.50 347 GLY A C 1
ATOM 2648 O O . GLY A 1 347 ? 11.065 -2.523 -22.001 1.00 94.50 347 GLY A O 1
ATOM 2649 N N . ALA A 1 348 ? 10.153 -4.565 -22.121 1.00 94.50 348 ALA A N 1
ATOM 2650 C CA . ALA A 1 348 ? 11.368 -5.321 -21.792 1.00 94.50 348 ALA A CA 1
ATOM 2651 C C . ALA A 1 348 ? 12.610 -4.982 -22.644 1.00 94.50 348 ALA A C 1
ATOM 2653 O O . ALA A 1 348 ? 13.737 -5.234 -22.233 1.00 94.50 348 ALA A O 1
ATOM 2654 N N . LEU A 1 349 ? 12.424 -4.429 -23.848 1.00 94.25 349 LEU A N 1
ATOM 2655 C CA . LEU A 1 349 ? 13.515 -4.105 -24.771 1.00 94.25 349 LEU A CA 1
ATOM 2656 C C . LEU A 1 349 ? 13.512 -2.619 -25.155 1.00 94.25 349 LEU A C 1
ATOM 2658 O O . LEU A 1 349 ? 12.425 -2.044 -25.312 1.00 94.25 349 LEU A O 1
ATOM 2662 N N . PRO A 1 350 ? 14.687 -2.025 -25.449 1.00 94.12 350 PRO A N 1
ATOM 2663 C CA . PRO A 1 350 ? 14.771 -0.726 -26.114 1.00 94.12 350 PRO A CA 1
ATOM 2664 C C . PRO A 1 350 ? 13.954 -0.692 -27.414 1.00 94.12 350 PRO A C 1
ATOM 2666 O O . PRO A 1 350 ? 13.808 -1.715 -28.095 1.00 94.12 350 PRO A O 1
ATOM 2669 N N . VAL A 1 351 ? 13.447 0.476 -27.819 1.00 93.19 351 VAL A N 1
ATOM 2670 C CA . VAL A 1 351 ? 12.719 0.606 -29.102 1.00 93.19 351 VAL A CA 1
ATOM 2671 C C . VAL A 1 351 ? 13.635 0.622 -30.324 1.00 93.19 351 VAL A C 1
ATOM 2673 O O . VAL A 1 351 ? 13.163 0.471 -31.454 1.00 93.19 351 VAL A O 1
ATOM 2676 N N . ARG A 1 352 ? 14.943 0.808 -30.112 1.00 90.75 352 ARG A N 1
ATOM 2677 C CA . ARG A 1 352 ? 15.978 0.742 -31.148 1.00 90.75 352 ARG A CA 1
ATOM 2678 C C . ARG A 1 352 ? 17.098 -0.201 -30.744 1.00 90.75 352 ARG A C 1
ATOM 2680 O O . ARG A 1 352 ? 17.523 -0.231 -29.593 1.00 90.75 352 ARG A O 1
ATOM 2687 N N . SER A 1 353 ? 17.616 -0.947 -31.711 1.00 84.38 353 SER A N 1
ATOM 2688 C CA . SER A 1 353 ? 18.788 -1.806 -31.517 1.00 84.38 353 SER A CA 1
ATOM 2689 C C . SER A 1 353 ? 19.657 -1.790 -32.765 1.00 84.38 353 SER A C 1
ATOM 2691 O O . SER A 1 353 ? 19.142 -1.906 -33.882 1.00 84.38 353 SER A O 1
ATOM 2693 N N . ALA A 1 354 ? 20.975 -1.636 -32.608 1.00 87.38 354 ALA A N 1
ATOM 2694 C CA . ALA A 1 354 ? 21.875 -1.685 -33.752 1.00 87.38 354 ALA A CA 1
ATOM 2695 C C . ALA A 1 354 ? 22.300 -3.134 -34.061 1.00 87.38 354 ALA A C 1
ATOM 2697 O O . ALA A 1 354 ? 22.427 -3.958 -33.152 1.00 87.38 354 ALA A O 1
ATOM 2698 N N . PRO A 1 355 ? 22.588 -3.467 -35.332 1.00 84.50 355 PRO A N 1
ATOM 2699 C CA . PRO A 1 355 ? 23.060 -4.799 -35.692 1.00 84.50 355 PRO A CA 1
ATOM 2700 C C . PRO A 1 355 ? 24.305 -5.220 -34.897 1.00 84.50 355 PRO A C 1
ATOM 2702 O O . PRO A 1 355 ? 25.268 -4.456 -34.770 1.00 84.50 355 PRO A O 1
ATOM 2705 N N . GLY A 1 356 ? 24.289 -6.453 -34.387 1.00 86.62 356 GLY A N 1
ATOM 2706 C CA . GLY A 1 356 ? 25.392 -7.050 -33.629 1.00 86.62 356 GLY A CA 1
ATOM 2707 C C . GLY A 1 356 ? 25.473 -6.637 -32.159 1.00 86.62 356 GLY A C 1
ATOM 2708 O O . GLY A 1 356 ? 26.358 -7.123 -31.465 1.00 86.62 356 GLY A O 1
ATOM 2709 N N . GLU A 1 357 ? 24.585 -5.766 -31.679 1.00 90.56 357 GLU A N 1
ATOM 2710 C CA . GLU A 1 357 ? 24.486 -5.450 -30.253 1.00 90.56 357 GLU A CA 1
ATOM 2711 C C . GLU A 1 357 ? 23.669 -6.485 -29.497 1.00 90.56 357 GLU A C 1
ATOM 2713 O O . GLU A 1 357 ? 22.718 -7.069 -30.018 1.00 90.56 357 GLU A O 1
ATOM 2718 N N . ARG A 1 358 ? 24.038 -6.672 -28.235 1.00 93.81 358 ARG A N 1
ATOM 2719 C CA . ARG A 1 358 ? 23.302 -7.469 -27.260 1.00 93.81 358 ARG A CA 1
ATOM 2720 C C . ARG A 1 358 ? 23.147 -6.682 -25.969 1.00 93.81 358 ARG A C 1
ATOM 2722 O O . ARG A 1 358 ? 24.007 -5.863 -25.638 1.00 93.81 358 ARG A O 1
ATOM 2729 N N . ILE A 1 359 ? 22.081 -6.972 -25.232 1.00 95.94 359 ILE A N 1
ATOM 2730 C CA . ILE A 1 359 ? 21.957 -6.567 -23.832 1.00 95.94 359 ILE A CA 1
ATOM 2731 C C . ILE A 1 359 ? 22.985 -7.387 -23.045 1.00 95.94 359 ILE A C 1
ATOM 2733 O O . ILE A 1 359 ? 22.976 -8.617 -23.074 1.00 95.94 359 ILE A O 1
ATOM 2737 N N . LEU A 1 360 ? 23.941 -6.687 -22.445 1.00 96.94 360 LEU A N 1
ATOM 2738 C CA . LEU A 1 360 ? 24.976 -7.243 -21.581 1.00 96.94 360 LEU A CA 1
ATOM 2739 C C . LEU A 1 360 ? 24.466 -7.398 -20.151 1.00 96.94 360 LEU A C 1
ATOM 2741 O O . LEU A 1 360 ? 24.863 -8.349 -19.486 1.00 96.94 360 LEU A O 1
ATOM 2745 N N . ASP A 1 361 ? 23.631 -6.457 -19.713 1.00 97.94 361 ASP A N 1
ATOM 2746 C CA . ASP A 1 361 ? 22.941 -6.461 -18.427 1.00 97.94 361 ASP A CA 1
ATOM 2747 C C . ASP A 1 361 ? 21.756 -5.481 -18.459 1.00 97.94 361 ASP A C 1
ATOM 2749 O O . ASP A 1 361 ? 21.741 -4.566 -19.294 1.00 97.94 361 ASP A O 1
ATOM 2753 N N . GLU A 1 362 ? 20.790 -5.642 -17.560 1.00 97.94 362 GLU A N 1
ATOM 2754 C CA . GLU A 1 362 ? 19.602 -4.786 -17.482 1.00 97.94 362 GLU A CA 1
ATOM 2755 C C . GLU A 1 362 ? 19.148 -4.547 -16.041 1.00 97.94 362 GLU A C 1
ATOM 2757 O O . GLU A 1 362 ? 19.192 -5.441 -15.203 1.00 97.94 362 GLU A O 1
ATOM 2762 N N . VAL A 1 363 ? 18.683 -3.331 -15.766 1.00 98.62 363 VAL A N 1
ATOM 2763 C CA . VAL A 1 363 ? 18.013 -2.972 -14.519 1.00 98.62 363 VAL A CA 1
ATOM 2764 C C . VAL A 1 363 ? 16.624 -2.468 -14.859 1.00 98.62 363 VAL A C 1
ATOM 2766 O O . VAL A 1 363 ? 16.434 -1.319 -15.261 1.00 98.62 363 VAL A O 1
ATOM 2769 N N . ASP A 1 364 ? 15.670 -3.360 -14.665 1.00 98.50 364 ASP A N 1
ATOM 2770 C CA . ASP A 1 364 ? 14.246 -3.080 -14.720 1.00 98.50 364 ASP A CA 1
ATOM 2771 C C . ASP A 1 364 ? 13.800 -2.365 -13.432 1.00 98.50 364 ASP A C 1
ATOM 2773 O O . ASP A 1 364 ? 13.998 -2.895 -12.330 1.00 98.50 364 ASP A O 1
ATOM 2777 N N . VAL A 1 365 ? 13.307 -1.127 -13.546 1.00 98.25 365 VAL A N 1
ATOM 2778 C CA . VAL A 1 365 ? 12.987 -0.278 -12.390 1.00 98.25 365 VAL A CA 1
ATOM 2779 C C . VAL A 1 365 ? 11.563 -0.561 -11.941 1.00 98.25 365 VAL A C 1
ATOM 2781 O O . VAL A 1 365 ? 10.621 -0.515 -12.715 1.00 98.25 365 VAL A O 1
ATOM 2784 N N . SER A 1 366 ? 11.370 -0.715 -10.632 1.00 97.56 366 SER A N 1
ATOM 2785 C CA . SER A 1 366 ? 10.152 -1.229 -9.989 1.00 97.56 366 SER A CA 1
ATOM 2786 C C . SER A 1 366 ? 10.030 -2.749 -9.990 1.00 97.56 366 SER A C 1
ATOM 2788 O O . SER A 1 366 ? 9.256 -3.269 -9.183 1.00 97.56 366 SER A O 1
ATOM 2790 N N . ASP A 1 367 ? 10.821 -3.484 -10.766 1.00 98.25 367 ASP A N 1
ATOM 2791 C CA . ASP A 1 367 ? 10.903 -4.932 -10.621 1.00 98.25 367 ASP A CA 1
ATOM 2792 C C . ASP A 1 367 ? 11.739 -5.294 -9.385 1.00 98.25 367 ASP A C 1
ATOM 2794 O O . ASP A 1 367 ? 12.950 -5.088 -9.333 1.00 98.25 367 ASP A O 1
ATOM 2798 N N . LEU A 1 368 ? 11.090 -5.836 -8.351 1.00 97.25 368 LEU A N 1
ATOM 2799 C CA . LEU A 1 368 ? 11.737 -6.053 -7.051 1.00 97.25 368 LEU A CA 1
ATOM 2800 C C . LEU A 1 368 ? 12.888 -7.060 -7.110 1.00 97.25 368 LEU A C 1
ATOM 2802 O O . LEU A 1 368 ? 13.834 -6.964 -6.326 1.00 97.25 368 LEU A O 1
ATOM 2806 N N . GLU A 1 369 ? 12.799 -8.041 -8.004 1.00 97.50 369 GLU A N 1
ATOM 2807 C CA . GLU A 1 369 ? 13.846 -9.031 -8.221 1.00 97.50 369 GLU A CA 1
ATOM 2808 C C . GLU A 1 369 ? 15.081 -8.405 -8.890 1.00 97.50 369 GLU A C 1
ATOM 2810 O O . GLU A 1 369 ? 16.200 -8.611 -8.416 1.00 97.50 369 GLU A O 1
ATOM 2815 N N . SER A 1 370 ? 14.877 -7.615 -9.943 1.00 98.19 370 SER A N 1
ATOM 2816 C CA . SER A 1 370 ? 15.899 -6.849 -10.659 1.00 98.19 370 SER A CA 1
ATOM 2817 C C . SER A 1 370 ? 16.555 -5.823 -9.739 1.00 98.19 370 SER A C 1
ATOM 2819 O O . SER A 1 370 ? 17.778 -5.801 -9.597 1.00 98.19 370 SER A O 1
ATOM 2821 N N . GLU A 1 371 ? 15.763 -5.023 -9.027 1.00 97.88 371 GLU A N 1
ATOM 2822 C CA . GLU A 1 371 ? 16.269 -4.021 -8.090 1.00 97.88 371 GLU A CA 1
ATOM 2823 C C . GLU A 1 371 ? 17.134 -4.652 -6.997 1.00 97.88 371 GLU A C 1
ATOM 2825 O O . GLU A 1 371 ? 18.210 -4.140 -6.675 1.00 97.88 371 GLU A O 1
ATOM 2830 N N . ALA A 1 372 ? 16.711 -5.796 -6.452 1.00 97.25 372 ALA A N 1
ATOM 2831 C CA . ALA A 1 372 ? 17.495 -6.528 -5.465 1.00 97.25 372 ALA A CA 1
ATOM 2832 C C . ALA A 1 372 ? 18.798 -7.096 -6.057 1.00 97.25 372 ALA A C 1
ATOM 2834 O O . ALA A 1 372 ? 19.846 -6.992 -5.414 1.00 97.25 372 ALA A O 1
ATOM 2835 N N . ALA A 1 373 ? 18.760 -7.663 -7.269 1.00 98.06 373 ALA A N 1
ATOM 2836 C CA . ALA A 1 373 ? 19.932 -8.231 -7.947 1.00 98.06 373 ALA A CA 1
ATOM 2837 C C . ALA A 1 373 ? 21.016 -7.182 -8.260 1.00 98.06 373 ALA A C 1
ATOM 2839 O O . ALA A 1 373 ? 22.214 -7.485 -8.226 1.00 98.06 373 ALA A O 1
ATOM 2840 N N . HIS A 1 374 ? 20.599 -5.938 -8.490 1.00 98.62 374 HIS A N 1
ATOM 2841 C CA . HIS A 1 374 ? 21.480 -4.819 -8.823 1.00 98.62 374 HIS A CA 1
ATOM 2842 C C . HIS A 1 374 ? 21.745 -3.880 -7.638 1.00 98.62 374 HIS A C 1
ATOM 2844 O O . HIS A 1 374 ? 22.408 -2.854 -7.798 1.00 98.62 374 HIS A O 1
ATOM 2850 N N . GLY A 1 375 ? 21.257 -4.206 -6.434 1.00 97.19 375 GLY A N 1
ATOM 2851 C CA . GLY A 1 375 ? 21.427 -3.361 -5.248 1.00 97.19 375 GLY A CA 1
ATOM 2852 C C . GLY A 1 375 ? 20.900 -1.938 -5.455 1.00 97.19 375 GLY A C 1
ATOM 2853 O O . GLY A 1 375 ? 21.541 -0.979 -5.021 1.00 97.19 375 GLY A O 1
ATOM 2854 N N . TYR A 1 376 ? 19.776 -1.804 -6.163 1.00 97.31 376 TYR A N 1
ATOM 2855 C CA . TYR A 1 376 ? 19.176 -0.524 -6.518 1.00 97.31 376 TYR A CA 1
ATOM 2856 C C . TYR A 1 376 ? 18.800 0.270 -5.259 1.00 97.31 376 TYR A C 1
ATOM 2858 O O . TYR A 1 376 ? 18.117 -0.220 -4.355 1.00 97.31 376 TYR A O 1
ATOM 2866 N N . ALA A 1 377 ? 19.269 1.513 -5.181 1.00 94.50 377 ALA A N 1
ATOM 2867 C CA . ALA A 1 377 ? 19.080 2.364 -4.015 1.00 94.50 377 ALA A CA 1
ATOM 2868 C C . ALA A 1 377 ? 17.688 3.020 -4.007 1.00 94.50 377 ALA A C 1
ATOM 2870 O O . ALA A 1 377 ? 17.409 3.966 -4.752 1.00 94.50 377 ALA A O 1
ATOM 2871 N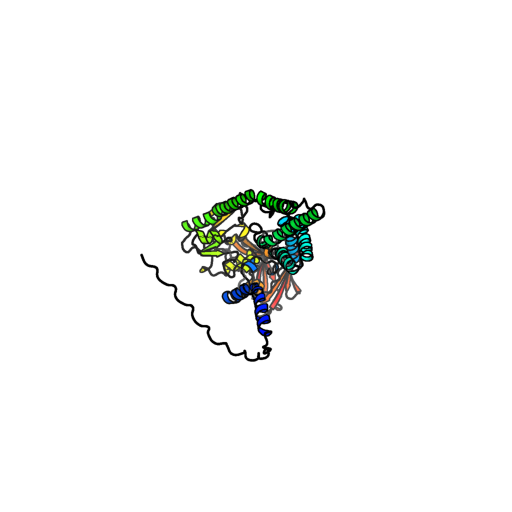 N . LEU A 1 378 ? 16.828 2.553 -3.101 1.00 90.44 378 LEU A N 1
ATOM 2872 C CA . LEU A 1 378 ? 15.514 3.145 -2.861 1.00 90.44 378 LEU A CA 1
ATOM 2873 C C . LEU A 1 378 ? 15.625 4.444 -2.053 1.00 90.44 378 LEU A C 1
ATOM 2875 O O . LEU A 1 378 ? 16.372 4.535 -1.079 1.00 90.44 378 LEU A O 1
ATOM 2879 N N . GLU A 1 379 ? 14.843 5.445 -2.456 1.00 87.00 379 GLU A N 1
ATOM 2880 C CA . GLU A 1 379 ? 14.625 6.650 -1.647 1.00 87.00 379 GLU A CA 1
ATOM 2881 C C . GLU A 1 379 ? 13.484 6.402 -0.639 1.00 87.00 379 GLU A C 1
ATOM 2883 O O . GLU A 1 379 ? 12.666 5.499 -0.843 1.00 87.00 379 GLU A O 1
ATOM 2888 N N . PRO A 1 380 ? 13.378 7.193 0.441 1.00 84.31 380 PRO A N 1
ATOM 2889 C CA . PRO A 1 380 ? 12.229 7.118 1.338 1.00 84.31 380 PRO A CA 1
ATOM 2890 C C . PRO A 1 380 ? 10.912 7.366 0.592 1.00 84.31 380 PRO A C 1
ATOM 2892 O O . PRO A 1 380 ? 10.840 8.209 -0.302 1.00 84.31 380 PRO A O 1
ATOM 2895 N N . LEU A 1 381 ? 9.858 6.660 1.001 1.00 85.56 381 LEU A N 1
ATOM 2896 C CA . LEU A 1 381 ? 8.510 6.713 0.426 1.00 85.56 381 LEU A CA 1
ATOM 2897 C C . LEU A 1 381 ? 8.463 6.343 -1.067 1.00 85.56 381 LEU A C 1
ATOM 2899 O O . LEU A 1 381 ? 7.596 6.814 -1.808 1.00 85.56 381 LEU A O 1
ATOM 2903 N N . ALA A 1 382 ? 9.402 5.509 -1.526 1.00 86.94 382 ALA A N 1
ATOM 2904 C CA . ALA A 1 382 ? 9.471 5.077 -2.919 1.00 86.94 382 ALA A CA 1
ATOM 2905 C C . ALA A 1 382 ? 8.223 4.305 -3.382 1.00 86.94 382 ALA A C 1
ATOM 2907 O O . ALA A 1 382 ? 7.955 4.271 -4.581 1.00 86.94 382 ALA A O 1
ATOM 2908 N N . ASP A 1 383 ? 7.432 3.746 -2.463 1.00 88.81 383 ASP A N 1
ATOM 2909 C CA . ASP A 1 383 ? 6.135 3.126 -2.746 1.00 88.81 383 ASP A CA 1
ATOM 2910 C C . ASP A 1 383 ? 5.111 4.109 -3.313 1.00 88.81 383 ASP A C 1
ATOM 2912 O O . ASP A 1 383 ? 4.366 3.775 -4.233 1.00 88.81 383 ASP A O 1
ATOM 2916 N N . GLN A 1 384 ? 5.113 5.349 -2.822 1.00 90.94 384 GLN A N 1
ATOM 2917 C CA . GLN A 1 384 ? 4.181 6.393 -3.261 1.00 90.94 384 GLN A CA 1
ATOM 2918 C C . GLN A 1 384 ? 4.493 6.918 -4.666 1.00 90.94 384 GLN A C 1
ATOM 2920 O O . GLN A 1 384 ? 3.684 7.630 -5.258 1.00 90.94 384 GLN A O 1
ATOM 2925 N N . ARG A 1 385 ? 5.680 6.595 -5.186 1.00 94.06 385 ARG A N 1
ATOM 2926 C CA . ARG A 1 385 ? 6.198 7.064 -6.475 1.00 94.06 385 ARG A CA 1
ATOM 2927 C C . ARG A 1 385 ? 6.409 5.927 -7.465 1.00 94.06 385 ARG A C 1
ATOM 2929 O O . ARG A 1 385 ? 6.963 6.158 -8.529 1.00 94.06 385 ARG A O 1
ATOM 2936 N N . ASN A 1 386 ? 6.004 4.715 -7.111 1.00 97.25 386 ASN A N 1
ATOM 2937 C CA . ASN A 1 386 ? 6.142 3.535 -7.943 1.00 97.25 386 ASN A CA 1
ATOM 2938 C C . ASN A 1 386 ? 4.825 3.286 -8.686 1.00 97.25 386 ASN A C 1
ATOM 2940 O O . ASN A 1 386 ? 3.803 2.943 -8.081 1.00 97.25 386 ASN A O 1
ATOM 2944 N N . VAL A 1 387 ? 4.843 3.499 -9.997 1.00 97.06 387 VAL A N 1
ATOM 2945 C CA . VAL A 1 387 ? 3.655 3.562 -10.852 1.00 97.06 387 VAL A CA 1
ATOM 2946 C C . VAL A 1 387 ? 3.797 2.639 -12.053 1.00 97.06 387 VAL A C 1
ATOM 2948 O O . VAL A 1 387 ? 4.905 2.316 -12.457 1.00 97.06 387 VAL A O 1
ATOM 2951 N N . ALA A 1 388 ? 2.668 2.235 -12.627 1.00 97.69 388 ALA A N 1
ATOM 2952 C CA . ALA A 1 388 ? 2.624 1.531 -13.902 1.00 97.69 388 ALA A CA 1
ATOM 2953 C C . ALA A 1 388 ? 1.947 2.430 -14.936 1.00 97.69 388 ALA A C 1
ATOM 2955 O O . ALA A 1 388 ? 0.864 2.965 -14.671 1.00 97.69 388 ALA A O 1
ATOM 2956 N N . VAL A 1 389 ? 2.560 2.584 -16.104 1.00 97.12 389 VAL A N 1
ATOM 2957 C CA . VAL A 1 389 ? 2.033 3.413 -17.195 1.00 97.12 389 VAL A CA 1
ATOM 2958 C C . VAL A 1 389 ? 1.938 2.617 -18.486 1.00 97.12 389 VAL A C 1
ATOM 2960 O O . VAL A 1 389 ? 2.657 1.644 -18.664 1.00 97.12 389 VAL A O 1
ATOM 2963 N N . ALA A 1 390 ? 1.040 3.034 -19.377 1.00 96.81 390 ALA A N 1
ATOM 2964 C CA . ALA A 1 390 ? 0.989 2.600 -20.769 1.00 96.81 390 ALA A CA 1
ATOM 2965 C C . ALA A 1 390 ? 0.973 3.857 -21.641 1.00 96.81 390 ALA A C 1
ATOM 2967 O O . ALA A 1 390 ? 0.086 4.700 -21.489 1.00 96.81 390 ALA A O 1
ATOM 2968 N N . LEU A 1 391 ? 1.992 4.033 -22.479 1.00 95.94 391 LEU A N 1
ATOM 2969 C CA . LEU A 1 391 ? 2.207 5.237 -23.281 1.00 95.94 391 LEU A CA 1
ATOM 2970 C C . LEU A 1 391 ? 2.669 4.848 -24.694 1.00 95.94 391 LEU A C 1
ATOM 2972 O O . LEU A 1 391 ? 3.092 3.721 -24.948 1.00 95.94 391 LEU A O 1
ATOM 2976 N N . ALA A 1 392 ? 2.601 5.791 -25.636 1.00 94.94 392 ALA A N 1
ATOM 2977 C CA . ALA A 1 392 ? 3.139 5.584 -26.981 1.00 94.94 392 ALA A CA 1
ATOM 2978 C C . ALA A 1 392 ? 4.648 5.299 -26.933 1.00 94.94 392 ALA A C 1
ATOM 2980 O O . ALA A 1 392 ? 5.332 5.832 -26.061 1.00 94.94 392 ALA A O 1
ATOM 2981 N N . ALA A 1 393 ? 5.177 4.511 -27.872 1.00 92.75 393 ALA A N 1
ATOM 2982 C CA . ALA A 1 393 ? 6.608 4.203 -27.912 1.00 92.75 393 ALA A CA 1
ATOM 2983 C C . ALA A 1 393 ? 7.494 5.467 -27.829 1.00 92.75 393 ALA A C 1
ATOM 2985 O O . ALA A 1 393 ? 7.217 6.448 -28.530 1.00 92.75 393 ALA A O 1
ATOM 2986 N N . PRO A 1 394 ? 8.546 5.462 -26.987 1.00 94.00 394 PRO A N 1
ATOM 2987 C CA . PRO A 1 394 ? 9.386 6.630 -26.768 1.00 94.00 394 PRO A CA 1
ATOM 2988 C C . PRO A 1 394 ? 10.163 7.028 -28.022 1.00 94.00 394 PRO A C 1
ATOM 2990 O O . PRO A 1 394 ? 10.599 6.194 -28.821 1.00 94.00 394 PRO A O 1
ATOM 2993 N N . GLU A 1 395 ? 10.436 8.324 -28.149 1.00 92.94 395 GLU A N 1
ATOM 2994 C CA . GLU A 1 395 ? 11.509 8.777 -29.027 1.00 92.94 395 GLU A CA 1
ATOM 2995 C C . GLU A 1 395 ? 12.857 8.305 -28.475 1.00 92.94 395 GLU A C 1
ATOM 2997 O O . GLU A 1 395 ? 13.123 8.425 -27.279 1.00 92.94 395 GLU A O 1
ATOM 3002 N N . SER A 1 396 ? 13.722 7.802 -29.353 1.00 93.12 396 SER A N 1
ATOM 3003 C CA . SER A 1 396 ? 15.017 7.228 -28.984 1.00 93.12 396 SER A CA 1
ATOM 3004 C C . SER A 1 396 ? 16.127 7.819 -29.844 1.00 93.12 396 SER A C 1
ATOM 3006 O O . SER A 1 396 ? 16.008 7.847 -31.075 1.00 93.12 396 SER A O 1
ATOM 3008 N N . ASP A 1 397 ? 17.195 8.284 -29.196 1.00 93.12 397 ASP A N 1
ATOM 3009 C CA . ASP A 1 397 ? 18.443 8.707 -29.844 1.00 93.12 397 ASP A CA 1
ATOM 3010 C C . ASP A 1 397 ? 19.455 7.553 -29.990 1.00 93.12 397 ASP A C 1
ATOM 3012 O O . ASP A 1 397 ? 20.520 7.731 -30.588 1.00 93.12 397 ASP A O 1
ATOM 3016 N N . ALA A 1 398 ? 19.113 6.354 -29.499 1.00 89.06 398 ALA A N 1
ATOM 3017 C CA . ALA A 1 398 ? 19.921 5.160 -29.687 1.00 89.06 398 ALA A CA 1
ATOM 3018 C C . ALA A 1 398 ? 20.034 4.813 -31.187 1.00 89.06 398 ALA A C 1
ATOM 3020 O O . ALA A 1 398 ? 19.077 4.984 -31.954 1.00 89.06 398 ALA A O 1
ATOM 3021 N N . PRO A 1 399 ? 21.189 4.310 -31.652 1.00 85.62 399 PRO A N 1
ATOM 3022 C CA . PRO A 1 399 ? 21.337 3.898 -33.039 1.00 85.62 399 PRO A CA 1
ATOM 3023 C C . PRO A 1 399 ? 20.559 2.602 -33.303 1.00 85.62 399 PRO A C 1
ATOM 3025 O O . PRO A 1 399 ? 20.351 1.785 -32.408 1.00 85.62 399 PRO A O 1
ATOM 3028 N N . GLY A 1 400 ? 20.171 2.395 -34.562 1.00 85.25 400 GLY A N 1
ATOM 3029 C CA . GLY A 1 400 ? 19.479 1.184 -34.997 1.00 85.25 400 GLY A CA 1
ATOM 3030 C C . GLY A 1 400 ? 18.117 1.437 -35.629 1.00 85.25 400 GLY A C 1
ATOM 3031 O O . GLY A 1 400 ? 17.669 2.580 -35.769 1.00 85.25 400 GLY A O 1
ATOM 3032 N N . GLU A 1 401 ? 17.482 0.344 -36.039 1.00 80.00 401 GLU A N 1
ATOM 3033 C CA . GLU A 1 401 ? 16.136 0.369 -36.605 1.00 80.00 401 GLU A CA 1
ATOM 3034 C C . GLU A 1 401 ? 15.093 0.477 -35.491 1.00 80.00 401 GLU A C 1
ATOM 3036 O O . GLU A 1 401 ? 15.271 -0.069 -34.404 1.00 80.00 401 GLU A O 1
ATOM 3041 N N . VAL A 1 402 ? 14.010 1.207 -35.767 1.00 81.25 402 VAL A N 1
ATOM 3042 C CA . VAL A 1 402 ? 12.874 1.323 -34.847 1.00 81.25 402 VAL A CA 1
ATOM 3043 C C . VAL A 1 402 ? 12.010 0.082 -34.982 1.00 81.25 402 VAL A C 1
ATOM 3045 O O . VAL A 1 402 ? 11.532 -0.218 -36.079 1.00 81.25 402 VAL A O 1
ATOM 3048 N N . ASP A 1 403 ? 11.738 -0.574 -33.862 1.00 77.00 403 ASP A N 1
ATOM 3049 C CA . ASP A 1 403 ? 10.715 -1.606 -33.805 1.00 77.00 403 ASP A CA 1
ATOM 3050 C C . ASP A 1 403 ? 9.316 -0.974 -33.890 1.00 77.00 403 ASP A C 1
ATOM 3052 O O . ASP A 1 403 ? 8.743 -0.502 -32.909 1.00 77.00 403 ASP A O 1
ATOM 3056 N N . ARG A 1 404 ? 8.761 -0.940 -35.105 1.00 68.75 404 ARG A N 1
ATOM 3057 C CA . ARG A 1 404 ? 7.444 -0.346 -35.382 1.00 68.75 404 ARG A CA 1
ATOM 3058 C C . ARG A 1 404 ? 6.269 -1.216 -34.931 1.00 68.75 404 ARG A C 1
ATOM 3060 O O . ARG A 1 404 ? 5.131 -0.772 -35.065 1.00 68.75 404 ARG A O 1
ATOM 3067 N N . ALA A 1 405 ? 6.508 -2.437 -34.448 1.00 73.94 405 ALA A N 1
ATOM 3068 C CA . ALA A 1 405 ? 5.434 -3.326 -34.012 1.00 73.94 405 ALA A CA 1
ATOM 3069 C C . ALA A 1 405 ? 4.841 -2.913 -32.652 1.00 73.94 405 ALA A C 1
ATOM 3071 O O . ALA A 1 405 ? 3.692 -3.243 -32.363 1.00 73.94 405 ALA A O 1
ATOM 3072 N N . ARG A 1 406 ? 5.593 -2.160 -31.839 1.00 78.81 406 ARG A N 1
ATOM 3073 C CA . ARG A 1 406 ? 5.194 -1.709 -30.498 1.00 78.81 406 ARG A CA 1
ATOM 3074 C C . ARG A 1 406 ? 4.730 -0.254 -30.531 1.00 78.81 406 ARG A C 1
ATOM 3076 O O . ARG A 1 406 ? 5.504 0.647 -30.252 1.00 78.81 406 ARG A O 1
ATOM 3083 N N . ALA A 1 407 ? 3.480 -0.005 -30.924 1.00 84.94 407 ALA A N 1
ATOM 3084 C CA . ALA A 1 407 ? 2.935 1.361 -30.956 1.00 84.94 407 ALA A CA 1
ATOM 3085 C C . ALA A 1 407 ? 2.664 1.927 -29.547 1.00 84.94 407 ALA A C 1
ATOM 3087 O O . ALA A 1 407 ? 2.843 3.122 -29.311 1.00 84.94 407 ALA A O 1
ATOM 3088 N N . GLU A 1 408 ? 2.253 1.058 -28.625 1.00 93.50 408 GLU A N 1
ATOM 3089 C CA . GLU A 1 408 ? 2.045 1.330 -27.203 1.00 93.50 408 GLU A CA 1
ATOM 3090 C C . GLU A 1 408 ? 2.959 0.397 -26.403 1.00 93.50 408 GLU A C 1
ATOM 3092 O O . GLU A 1 408 ? 3.142 -0.766 -26.770 1.00 93.50 408 GLU A O 1
ATOM 3097 N N . ILE A 1 409 ? 3.549 0.925 -25.337 1.00 95.94 409 ILE A N 1
ATOM 3098 C CA . ILE A 1 409 ? 4.410 0.201 -24.407 1.00 95.94 409 ILE A CA 1
ATOM 3099 C C . ILE A 1 409 ? 3.870 0.449 -23.004 1.00 95.94 409 ILE A C 1
ATOM 3101 O O . ILE A 1 409 ? 3.420 1.557 -22.708 1.00 95.94 409 ILE A O 1
ATOM 3105 N N . ALA A 1 410 ? 3.914 -0.568 -22.151 1.00 97.38 410 ALA A N 1
ATOM 3106 C CA . ALA A 1 410 ? 3.697 -0.433 -20.722 1.00 97.38 410 ALA A CA 1
ATOM 3107 C C . ALA A 1 410 ? 4.951 -0.804 -19.941 1.00 97.38 410 ALA A C 1
ATOM 3109 O O . ALA A 1 4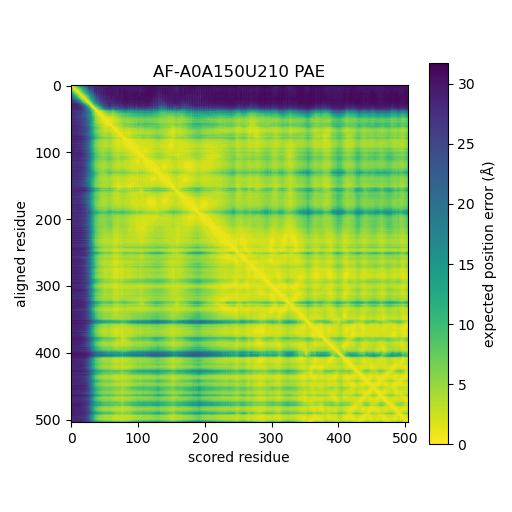10 ? 5.727 -1.648 -20.385 1.00 97.38 410 ALA A O 1
ATOM 3110 N N . ASP A 1 411 ? 5.127 -0.124 -18.814 1.00 97.81 411 ASP A N 1
ATOM 3111 C CA . ASP A 1 411 ? 6.289 -0.277 -17.948 1.00 97.81 411 ASP A CA 1
ATOM 3112 C C . ASP A 1 411 ? 5.951 0.183 -16.525 1.00 97.81 411 ASP A C 1
ATOM 3114 O O . ASP A 1 411 ? 5.132 1.098 -16.313 1.00 97.81 411 ASP A O 1
ATOM 3118 N N . GLY A 1 412 ? 6.597 -0.437 -15.552 1.00 98.12 412 GLY A N 1
ATOM 3119 C CA . GLY A 1 412 ? 6.729 0.036 -14.191 1.00 98.12 412 GLY A CA 1
ATOM 3120 C C . GLY A 1 412 ? 7.805 1.112 -14.106 1.00 98.12 412 GLY A C 1
ATOM 3121 O O . GLY A 1 412 ? 8.768 1.151 -14.862 1.00 98.12 412 GLY A O 1
ATOM 3122 N N . GLY A 1 413 ? 7.639 2.059 -13.191 1.00 97.19 413 GLY A N 1
ATOM 3123 C CA . GLY A 1 413 ? 8.637 3.098 -13.010 1.00 97.19 413 GLY A CA 1
ATOM 3124 C C . GLY A 1 413 ? 8.543 3.810 -11.679 1.00 97.19 413 GLY A C 1
ATOM 3125 O O . GLY A 1 413 ? 7.492 3.869 -11.034 1.00 97.19 413 GLY A O 1
ATOM 3126 N N . ARG A 1 414 ? 9.664 4.408 -11.280 1.00 97.19 414 ARG A N 1
ATOM 3127 C CA . ARG A 1 414 ? 9.774 5.235 -10.080 1.00 97.19 414 ARG A CA 1
ATOM 3128 C C . ARG A 1 414 ? 9.887 6.703 -10.453 1.00 97.19 414 ARG A C 1
ATOM 3130 O O . ARG A 1 414 ? 10.762 7.116 -11.211 1.00 97.19 414 ARG A O 1
ATOM 3137 N N . TYR A 1 415 ? 8.980 7.502 -9.910 1.00 96.38 415 TYR A N 1
ATOM 3138 C CA . TYR A 1 415 ? 8.798 8.905 -10.251 1.00 96.38 415 TYR A CA 1
ATOM 3139 C C . TYR A 1 415 ? 9.571 9.830 -9.305 1.00 96.38 415 TYR A C 1
ATOM 3141 O O . TYR A 1 415 ? 9.878 9.461 -8.171 1.00 96.38 415 TYR A O 1
ATOM 3149 N N . TYR A 1 416 ? 9.835 11.059 -9.761 1.00 95.19 416 TYR A N 1
ATOM 3150 C CA . TYR A 1 416 ? 10.420 12.144 -8.959 1.00 95.19 416 TYR A CA 1
ATOM 3151 C C . TYR A 1 416 ? 11.754 11.779 -8.298 1.00 95.19 416 TYR A C 1
ATOM 3153 O O . TYR A 1 416 ? 11.977 12.037 -7.113 1.00 95.19 416 TYR A O 1
ATOM 3161 N N . ARG A 1 417 ? 12.630 11.153 -9.081 1.00 95.50 417 ARG A N 1
ATOM 3162 C CA . ARG A 1 417 ? 13.977 10.747 -8.696 1.00 95.50 417 ARG A CA 1
ATOM 3163 C C . ARG A 1 417 ? 14.920 11.941 -8.746 1.00 95.50 417 ARG A C 1
ATOM 3165 O O . ARG A 1 417 ? 14.893 12.725 -9.698 1.00 95.50 417 ARG A O 1
ATOM 3172 N N . ALA A 1 418 ? 15.781 12.049 -7.736 1.00 95.56 418 ALA A N 1
ATOM 3173 C CA . ALA A 1 418 ? 16.948 12.929 -7.780 1.00 95.56 418 ALA A CA 1
ATOM 3174 C C . ALA A 1 418 ? 18.206 12.160 -8.207 1.00 95.56 418 ALA A C 1
ATOM 3176 O O . ALA A 1 418 ? 19.101 12.725 -8.842 1.00 95.56 418 ALA A O 1
ATOM 3177 N N . ALA A 1 419 ? 18.275 10.870 -7.876 1.00 96.81 419 ALA A N 1
ATOM 3178 C CA . ALA A 1 419 ? 19.334 9.991 -8.328 1.00 96.81 419 ALA A CA 1
ATOM 3179 C C . ALA A 1 419 ? 18.899 8.525 -8.334 1.00 96.81 419 ALA A C 1
ATOM 3181 O O . ALA A 1 419 ? 18.195 8.084 -7.429 1.00 96.81 419 ALA A O 1
ATOM 3182 N N . ASP A 1 420 ? 19.445 7.767 -9.278 1.00 98.00 420 ASP A N 1
ATOM 3183 C CA . ASP A 1 420 ? 19.411 6.310 -9.289 1.00 98.00 420 ASP A CA 1
ATOM 3184 C C . ASP A 1 420 ? 20.825 5.768 -9.131 1.00 98.00 420 ASP A C 1
ATOM 3186 O O . ASP A 1 420 ? 21.779 6.288 -9.714 1.00 98.00 420 ASP A O 1
ATOM 3190 N N . ARG A 1 421 ? 20.974 4.748 -8.284 1.00 98.25 421 ARG A N 1
ATOM 3191 C CA . ARG A 1 421 ? 22.256 4.095 -8.006 1.00 98.25 421 ARG A CA 1
ATOM 3192 C C . ARG A 1 421 ? 22.048 2.599 -7.962 1.00 98.25 421 ARG A C 1
ATOM 3194 O O . ARG A 1 421 ? 21.192 2.132 -7.217 1.00 98.25 421 ARG A O 1
ATOM 3201 N N . PHE A 1 422 ? 22.843 1.879 -8.731 1.00 98.56 422 PHE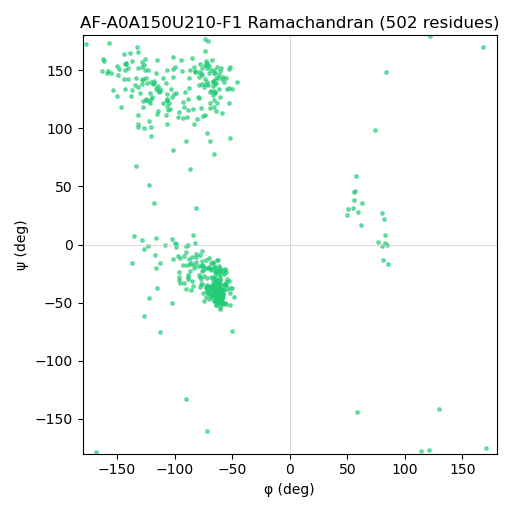 A N 1
ATOM 3202 C CA . PHE A 1 422 ? 22.765 0.430 -8.855 1.00 98.56 422 PHE A CA 1
ATOM 3203 C C . PHE A 1 422 ? 24.108 -0.122 -9.337 1.00 98.56 422 PHE A C 1
ATOM 3205 O O . PHE A 1 422 ? 25.042 0.620 -9.647 1.00 98.56 422 PHE A O 1
ATOM 3212 N N . VAL A 1 423 ? 24.225 -1.440 -9.359 1.00 98.44 423 VAL A N 1
ATOM 3213 C CA . VAL A 1 423 ? 25.413 -2.177 -9.780 1.00 98.44 423 VAL A CA 1
ATOM 3214 C C . VAL A 1 423 ? 25.023 -3.049 -10.950 1.00 98.44 423 VAL A C 1
ATOM 3216 O O . VAL A 1 423 ? 24.095 -3.828 -10.806 1.00 98.44 423 VAL A O 1
ATOM 3219 N N . VAL A 1 424 ? 25.748 -2.944 -12.060 1.00 97.81 424 VAL A N 1
ATOM 3220 C CA . VAL A 1 424 ? 25.593 -3.832 -13.221 1.00 97.81 424 VAL A CA 1
ATOM 3221 C C . VAL A 1 424 ? 26.661 -4.918 -13.215 1.00 97.81 424 VAL A C 1
ATOM 3223 O O . VAL A 1 424 ? 27.763 -4.705 -12.703 1.00 97.81 424 VAL A O 1
ATOM 3226 N N . HIS A 1 425 ? 26.363 -6.070 -13.804 1.00 97.06 425 HIS A N 1
ATOM 3227 C CA . HIS A 1 425 ? 27.196 -7.267 -13.815 1.00 97.06 425 HIS A CA 1
ATOM 3228 C C . HIS A 1 425 ? 27.553 -7.675 -15.245 1.00 97.06 425 HIS A C 1
ATOM 3230 O O . HIS A 1 425 ? 26.850 -8.443 -15.895 1.00 97.06 425 HIS A O 1
ATOM 3236 N N . VAL A 1 426 ? 28.708 -7.219 -15.734 1.00 95.75 426 VAL A N 1
ATOM 3237 C CA . VAL A 1 426 ? 29.181 -7.542 -17.092 1.00 95.75 426 VAL A CA 1
ATOM 3238 C C . VAL A 1 426 ? 30.329 -8.548 -17.020 1.00 95.75 426 VAL A C 1
ATOM 3240 O O . VAL A 1 426 ? 31.373 -8.259 -16.447 1.00 95.75 426 VAL A O 1
ATOM 3243 N N . ALA A 1 427 ? 30.172 -9.740 -17.605 1.00 91.31 427 ALA A N 1
ATOM 3244 C CA . ALA A 1 427 ? 31.117 -10.852 -17.414 1.00 91.31 427 ALA A CA 1
ATOM 3245 C C . ALA A 1 427 ? 32.578 -10.538 -17.805 1.00 91.31 427 ALA A C 1
ATOM 3247 O O . ALA A 1 427 ? 33.507 -10.978 -17.127 1.00 91.31 427 ALA A O 1
ATOM 3248 N N . ALA A 1 428 ? 32.785 -9.793 -18.892 1.00 90.62 428 ALA A N 1
ATOM 3249 C CA . ALA A 1 428 ? 34.092 -9.330 -19.349 1.00 90.62 428 ALA A CA 1
ATOM 3250 C C . ALA A 1 428 ? 33.940 -7.987 -20.084 1.00 90.62 428 ALA A C 1
ATOM 3252 O O . ALA A 1 428 ? 32.872 -7.760 -20.659 1.00 90.62 428 ALA A O 1
ATOM 3253 N N . PRO A 1 429 ? 34.984 -7.135 -20.121 1.00 92.38 429 PRO A N 1
ATOM 3254 C CA . PRO A 1 429 ? 34.935 -5.865 -20.837 1.00 92.38 429 PRO A CA 1
ATOM 3255 C C . PRO A 1 429 ? 34.488 -6.053 -22.294 1.00 92.38 429 PRO A C 1
ATOM 3257 O O . PRO A 1 429 ? 35.149 -6.797 -23.028 1.00 92.38 429 PRO A O 1
ATOM 3260 N N . PRO A 1 430 ? 33.392 -5.408 -22.730 1.00 93.75 430 PRO A N 1
ATOM 3261 C CA . PRO A 1 430 ? 32.975 -5.446 -24.125 1.00 93.75 430 PRO A CA 1
ATOM 3262 C C . PRO A 1 430 ? 33.903 -4.581 -24.987 1.00 93.75 430 PRO A C 1
ATOM 3264 O O . PRO A 1 430 ? 34.673 -3.766 -24.472 1.00 93.75 430 PRO A O 1
ATOM 3267 N N . ALA A 1 431 ? 33.827 -4.733 -26.310 1.00 93.12 431 ALA A N 1
ATOM 3268 C CA . ALA A 1 431 ? 34.570 -3.854 -27.215 1.00 93.12 431 ALA A CA 1
ATOM 3269 C C . ALA A 1 431 ? 33.988 -2.432 -27.189 1.00 93.12 431 ALA A C 1
ATOM 3271 O O . ALA A 1 431 ? 34.717 -1.441 -27.163 1.00 93.12 431 ALA A O 1
ATOM 3272 N N . GLU A 1 432 ? 32.659 -2.353 -27.153 1.00 94.44 432 GLU A N 1
ATOM 3273 C CA . GLU A 1 432 ? 31.881 -1.121 -27.087 1.00 94.44 432 GLU A CA 1
ATOM 3274 C C . GLU A 1 432 ? 30.698 -1.335 -26.145 1.00 94.44 432 GLU A C 1
ATOM 3276 O O . GLU A 1 432 ? 30.095 -2.409 -26.139 1.00 94.44 432 GLU A O 1
ATOM 3281 N N . ALA A 1 433 ? 30.348 -0.308 -25.371 1.00 95.69 433 ALA A N 1
ATOM 3282 C CA . ALA A 1 433 ? 29.181 -0.331 -24.502 1.00 95.69 433 ALA A CA 1
ATOM 3283 C C . ALA A 1 433 ? 28.494 1.029 -24.447 1.00 95.69 433 ALA A C 1
ATOM 3285 O O . ALA A 1 433 ? 29.134 2.080 -24.539 1.00 95.69 433 ALA A O 1
ATOM 3286 N N . ARG A 1 434 ? 27.184 1.004 -24.234 1.00 96.06 434 ARG A N 1
ATOM 3287 C CA . ARG A 1 434 ? 26.382 2.179 -23.912 1.00 96.06 434 ARG A CA 1
ATOM 3288 C C . ARG A 1 434 ? 25.310 1.826 -22.892 1.00 96.06 434 ARG A C 1
ATOM 3290 O O . ARG A 1 434 ? 24.862 0.685 -22.817 1.00 96.06 434 ARG A O 1
ATOM 3297 N N . LEU A 1 435 ? 24.884 2.842 -22.166 1.00 97.81 435 LEU A N 1
ATOM 3298 C CA . LEU A 1 435 ? 23.691 2.823 -21.347 1.00 97.81 435 LEU A CA 1
ATOM 3299 C C . LEU A 1 435 ? 22.539 3.353 -22.193 1.00 97.81 435 LEU A C 1
ATOM 3301 O O . LEU A 1 435 ? 22.625 4.476 -22.686 1.00 97.81 435 LEU A O 1
ATOM 3305 N N . VAL A 1 436 ? 21.481 2.568 -22.349 1.00 98.06 436 VAL A N 1
ATOM 3306 C CA . VAL A 1 436 ? 20.188 3.043 -22.845 1.00 98.06 436 VAL A CA 1
ATOM 3307 C C . VAL A 1 436 ? 19.266 3.185 -21.642 1.00 98.06 436 VAL A C 1
ATOM 3309 O O . VAL A 1 436 ? 19.134 2.255 -20.854 1.00 98.06 436 VAL A O 1
ATOM 3312 N N . MET A 1 437 ? 18.658 4.354 -21.478 1.00 98.38 437 MET A N 1
ATOM 3313 C CA . MET A 1 437 ? 17.786 4.668 -20.346 1.00 98.38 437 MET A CA 1
ATOM 3314 C C . MET A 1 437 ? 16.397 5.017 -20.860 1.00 98.38 437 MET A C 1
ATOM 3316 O O . MET A 1 437 ? 16.289 5.957 -21.648 1.00 98.38 437 MET A O 1
ATOM 3320 N N . ARG A 1 438 ? 15.350 4.334 -20.385 1.00 98.38 438 ARG A N 1
ATOM 3321 C CA . ARG A 1 438 ? 13.966 4.800 -20.532 1.00 98.38 438 ARG A CA 1
ATOM 3322 C C . ARG A 1 438 ? 13.616 5.675 -19.337 1.00 98.38 438 ARG A C 1
ATOM 3324 O O . ARG A 1 438 ? 13.514 5.198 -18.206 1.00 98.38 438 ARG A O 1
ATOM 3331 N N . VAL A 1 439 ? 13.472 6.971 -19.598 1.00 98.56 439 VAL A N 1
ATOM 3332 C CA . VAL A 1 439 ? 13.277 8.006 -18.576 1.00 98.56 439 VAL A CA 1
ATOM 3333 C C . VAL A 1 439 ? 12.290 9.067 -19.046 1.00 98.56 439 VAL A C 1
ATOM 3335 O O . VAL A 1 439 ? 12.137 9.281 -20.243 1.00 98.56 439 VAL A O 1
ATOM 3338 N N . ALA A 1 440 ? 11.643 9.767 -18.119 1.00 98.25 440 ALA A N 1
ATOM 3339 C CA . ALA A 1 440 ? 10.796 10.929 -18.409 1.00 98.25 440 ALA A CA 1
ATOM 3340 C C . ALA A 1 440 ? 11.117 12.092 -17.460 1.00 98.25 440 ALA A C 1
ATOM 3342 O O . ALA A 1 440 ? 11.817 11.910 -16.462 1.00 98.25 440 ALA A O 1
ATOM 3343 N N . SER A 1 441 ? 10.580 13.280 -17.729 1.00 97.81 441 SER A N 1
ATOM 3344 C CA . SER A 1 441 ? 10.609 14.404 -16.786 1.00 97.81 441 SER A CA 1
ATOM 3345 C C . SER A 1 441 ? 9.437 15.348 -17.046 1.00 97.81 441 SER A C 1
ATOM 3347 O O . SER A 1 441 ? 9.219 15.743 -18.189 1.00 97.81 441 SER A O 1
ATOM 3349 N N . ASP A 1 442 ? 8.719 15.746 -15.992 1.00 96.94 442 ASP A N 1
ATOM 3350 C CA . ASP A 1 442 ? 7.598 16.692 -16.097 1.00 96.94 442 ASP A CA 1
ATOM 3351 C C . ASP A 1 442 ? 8.053 18.074 -16.620 1.00 96.94 442 ASP A C 1
ATOM 3353 O O . ASP A 1 442 ? 7.432 18.636 -17.521 1.00 96.94 442 ASP A O 1
ATOM 3357 N N . ASP A 1 443 ? 9.180 18.590 -16.109 1.00 96.25 443 ASP A N 1
ATOM 3358 C CA . ASP A 1 443 ? 9.697 19.941 -16.408 1.00 96.25 443 ASP A CA 1
ATOM 3359 C C . ASP A 1 443 ? 10.957 19.942 -17.296 1.00 96.25 443 ASP A C 1
ATOM 3361 O O . ASP A 1 443 ? 11.506 20.996 -17.631 1.00 96.25 443 ASP A O 1
ATOM 3365 N N . GLY A 1 444 ? 11.430 18.756 -17.676 1.00 97.56 444 GLY A N 1
ATOM 3366 C CA . GLY A 1 444 ? 12.721 18.554 -18.321 1.00 97.56 444 GLY A CA 1
ATOM 3367 C C . GLY A 1 444 ? 13.877 18.464 -17.318 1.00 97.56 444 GLY A C 1
ATOM 3368 O O . GLY A 1 444 ? 13.878 19.080 -16.246 1.00 97.56 444 GLY A O 1
ATOM 3369 N N . ALA A 1 445 ? 14.890 17.679 -17.675 1.00 98.06 445 ALA A N 1
ATOM 3370 C CA . ALA A 1 445 ? 16.030 17.391 -16.818 1.00 98.06 445 ALA A CA 1
ATOM 3371 C C . ALA A 1 445 ? 17.319 17.178 -17.617 1.00 98.06 445 ALA A C 1
ATOM 3373 O O . ALA A 1 445 ? 17.308 16.680 -18.738 1.00 98.06 445 ALA A O 1
ATOM 3374 N N . GLU A 1 446 ? 18.449 17.491 -16.994 1.00 98.38 446 GLU A N 1
ATOM 3375 C CA . GLU A 1 446 ? 19.771 17.067 -17.447 1.00 98.38 446 GLU A CA 1
ATOM 3376 C C . GLU A 1 446 ? 20.301 16.043 -16.447 1.00 98.38 446 GLU A C 1
ATOM 3378 O O . GLU A 1 446 ? 20.407 16.328 -15.249 1.00 98.38 446 GLU A O 1
ATOM 3383 N N . LEU A 1 447 ? 20.618 14.847 -16.931 1.00 98.62 447 LEU A N 1
ATOM 3384 C CA . LEU A 1 447 ? 21.127 13.747 -16.121 1.00 98.62 447 LEU A CA 1
ATOM 3385 C C . LEU A 1 447 ? 22.631 13.611 -16.339 1.00 98.62 447 LEU A C 1
ATOM 3387 O O . LEU A 1 447 ? 23.091 13.610 -17.477 1.00 98.62 447 LEU A O 1
ATOM 3391 N N . ALA A 1 448 ? 23.394 13.469 -15.258 1.00 98.44 448 ALA A N 1
ATOM 3392 C CA . ALA A 1 448 ? 24.798 13.076 -15.293 1.00 98.44 448 ALA A CA 1
ATOM 3393 C C . ALA A 1 448 ? 24.917 11.579 -14.995 1.00 98.44 448 ALA A C 1
ATOM 3395 O O . ALA A 1 448 ? 24.346 11.090 -14.019 1.00 98.44 448 ALA A O 1
ATOM 3396 N N . ILE A 1 449 ? 25.653 10.862 -15.840 1.00 98.50 449 ILE A N 1
ATOM 3397 C CA . ILE A 1 449 ? 25.864 9.421 -15.751 1.00 98.50 449 ILE A CA 1
ATOM 3398 C C . ILE A 1 449 ? 27.292 9.201 -15.275 1.00 98.50 449 ILE A C 1
ATOM 3400 O O . ILE A 1 449 ? 28.235 9.733 -15.859 1.00 98.50 449 ILE A O 1
ATOM 3404 N N . SER A 1 450 ? 27.464 8.386 -14.242 1.00 98.06 450 SER A N 1
ATOM 3405 C CA . SER A 1 450 ? 28.773 8.004 -13.720 1.00 98.06 450 SER A CA 1
ATOM 3406 C C . SER A 1 450 ? 28.942 6.491 -13.680 1.00 98.06 450 SER A C 1
ATOM 3408 O O . SER A 1 450 ? 27.998 5.758 -13.384 1.00 98.06 450 SER A O 1
ATOM 3410 N N . VAL A 1 451 ? 30.157 6.031 -13.976 1.00 97.62 451 VAL A N 1
ATOM 3411 C CA . VAL A 1 451 ? 30.565 4.621 -13.956 1.00 97.62 451 VAL A CA 1
ATOM 3412 C C . VAL A 1 451 ? 31.777 4.504 -13.049 1.00 97.62 451 VAL A C 1
ATOM 3414 O O . VAL A 1 451 ? 32.773 5.199 -13.252 1.00 97.62 451 VAL A O 1
ATOM 3417 N N . ALA A 1 452 ? 31.697 3.640 -12.037 1.00 94.50 452 ALA A N 1
ATOM 3418 C CA . ALA A 1 452 ? 32.749 3.496 -11.029 1.00 94.50 452 ALA A CA 1
ATOM 3419 C C . ALA A 1 452 ? 33.125 4.824 -10.329 1.00 94.50 452 ALA A C 1
ATOM 3421 O O . ALA A 1 452 ? 34.266 5.017 -9.923 1.00 94.50 452 ALA A O 1
ATOM 3422 N N . GLY A 1 453 ? 32.156 5.737 -10.180 1.00 92.94 453 GLY A N 1
ATOM 3423 C CA . GLY A 1 453 ? 32.337 7.036 -9.519 1.00 92.94 453 GLY A CA 1
ATOM 3424 C C . GLY A 1 453 ? 32.899 8.155 -10.403 1.00 92.94 453 GLY A C 1
ATOM 3425 O O . GLY A 1 453 ? 33.028 9.279 -9.926 1.00 92.94 453 GLY A O 1
ATOM 3426 N N . GLU A 1 454 ? 33.194 7.886 -11.675 1.00 95.00 454 GLU A N 1
ATOM 3427 C CA . GLU A 1 454 ? 33.640 8.900 -12.635 1.00 95.00 454 GLU A CA 1
ATOM 3428 C C . GLU A 1 454 ? 32.542 9.218 -13.657 1.00 95.00 454 GLU A C 1
ATOM 3430 O O . GLU A 1 454 ? 31.868 8.310 -14.143 1.00 95.00 454 GLU A O 1
ATOM 3435 N N . GLU A 1 455 ? 32.364 10.498 -13.996 1.00 96.56 455 GLU A N 1
ATOM 3436 C CA . GLU A 1 455 ? 31.382 10.945 -14.995 1.00 96.56 455 GLU A CA 1
ATOM 3437 C C . GLU A 1 455 ? 31.729 10.373 -16.380 1.00 96.56 455 GLU A C 1
ATOM 3439 O O . GLU A 1 455 ? 32.827 10.579 -16.898 1.00 96.56 455 GLU A O 1
ATOM 3444 N N . ALA A 1 456 ? 30.788 9.634 -16.965 1.00 96.12 456 ALA A N 1
ATOM 3445 C CA . ALA A 1 456 ? 30.891 9.049 -18.299 1.00 96.12 456 ALA A CA 1
ATOM 3446 C C . ALA A 1 456 ? 30.228 9.931 -19.369 1.00 96.12 456 ALA A C 1
ATOM 3448 O O . ALA A 1 456 ? 30.645 9.909 -20.525 1.00 96.12 456 ALA A O 1
ATOM 3449 N N . GLY A 1 457 ? 29.217 10.717 -18.992 1.00 96.75 457 GLY A N 1
ATOM 3450 C CA . GLY A 1 457 ? 28.529 11.637 -19.893 1.00 96.75 457 GLY A CA 1
ATOM 3451 C C . GLY A 1 457 ? 27.274 12.243 -19.276 1.00 96.75 457 GLY A C 1
ATOM 3452 O O . GLY A 1 457 ? 26.958 12.003 -18.108 1.00 96.75 457 GLY A O 1
ATOM 3453 N N . THR A 1 458 ? 26.544 13.011 -20.081 1.00 97.88 458 THR A N 1
ATOM 3454 C CA . THR A 1 458 ? 25.241 13.577 -19.720 1.00 97.88 458 THR A CA 1
ATOM 3455 C C . THR A 1 458 ? 24.170 13.215 -20.746 1.00 97.88 458 THR A C 1
ATOM 3457 O O . THR A 1 458 ? 24.481 12.866 -21.886 1.00 97.88 458 THR A O 1
ATOM 3460 N N . ALA A 1 459 ? 22.904 13.294 -20.338 1.00 98.06 459 ALA A N 1
ATOM 3461 C CA . ALA A 1 459 ? 21.747 13.127 -21.209 1.00 98.06 459 ALA A CA 1
ATOM 3462 C C . ALA A 1 459 ? 20.682 14.188 -20.905 1.00 98.06 459 ALA A C 1
ATOM 3464 O O . ALA A 1 459 ? 20.325 14.404 -19.746 1.00 98.06 459 ALA A O 1
ATOM 3465 N N . GLU A 1 460 ? 20.149 14.821 -21.950 1.00 98.06 460 GLU A N 1
ATOM 3466 C CA . GLU A 1 460 ? 19.016 15.746 -21.849 1.00 98.06 460 GLU A CA 1
ATOM 3467 C C . GLU A 1 460 ? 17.696 14.975 -21.979 1.00 98.06 460 GLU A C 1
ATOM 3469 O O . GLU A 1 460 ? 17.452 14.265 -22.962 1.00 98.06 460 GLU A O 1
ATOM 3474 N N . VAL A 1 461 ? 16.825 15.147 -20.992 1.00 98.19 461 VAL A N 1
ATOM 3475 C CA . VAL A 1 461 ? 15.469 14.606 -20.938 1.00 98.19 461 VAL A CA 1
ATOM 3476 C C . VAL A 1 461 ? 14.505 15.774 -21.153 1.00 98.19 461 VAL A C 1
ATOM 3478 O O . VAL A 1 461 ? 14.439 16.666 -20.306 1.00 98.19 461 VAL A O 1
ATOM 3481 N N . PRO A 1 462 ? 13.785 15.832 -22.285 1.00 97.50 462 PRO A N 1
ATOM 3482 C CA . PRO A 1 462 ? 12.834 16.903 -22.541 1.00 97.50 462 PRO A CA 1
ATOM 3483 C C . PRO A 1 462 ? 11.645 16.818 -21.577 1.00 97.50 462 PRO A C 1
ATOM 3485 O O . PRO A 1 462 ? 11.349 15.756 -21.033 1.00 97.50 462 PRO A O 1
ATOM 3488 N N . ALA A 1 463 ? 10.953 17.942 -21.399 1.00 97.19 463 ALA A N 1
ATOM 3489 C CA . ALA A 1 463 ? 9.692 17.974 -20.670 1.00 97.19 463 ALA A CA 1
ATOM 3490 C C . ALA A 1 463 ? 8.623 17.155 -21.412 1.00 97.19 463 ALA A C 1
ATOM 3492 O O . ALA A 1 463 ? 8.423 17.349 -22.617 1.00 97.19 463 ALA A O 1
ATOM 3493 N N . GLY A 1 464 ? 7.921 16.276 -20.699 1.00 94.62 464 GLY A N 1
ATOM 3494 C CA . GLY A 1 464 ? 6.803 15.499 -21.222 1.00 94.62 464 GLY A CA 1
ATOM 3495 C C . GLY A 1 464 ? 6.914 14.001 -20.948 1.00 94.62 464 GLY A C 1
ATOM 3496 O O . GLY A 1 464 ? 7.289 13.567 -19.862 1.00 94.62 464 GLY A O 1
ATOM 3497 N N . THR A 1 465 ? 6.510 13.207 -21.941 1.00 94.25 465 THR A N 1
ATOM 3498 C CA . THR A 1 465 ? 6.471 11.742 -21.841 1.00 94.25 465 THR A CA 1
ATOM 3499 C C . THR A 1 465 ? 7.871 11.123 -21.828 1.00 94.25 465 THR A C 1
ATOM 3501 O O . THR A 1 465 ? 8.882 11.806 -21.995 1.00 94.25 465 THR A O 1
ATOM 3504 N N . TRP A 1 466 ? 7.930 9.807 -21.647 1.00 96.56 466 TRP A N 1
ATOM 3505 C CA . TRP A 1 466 ? 9.182 9.073 -21.669 1.00 96.56 466 TRP A CA 1
ATOM 3506 C C . TRP A 1 466 ? 9.945 9.192 -22.993 1.00 96.56 466 TRP A C 1
ATOM 3508 O O . TRP A 1 466 ? 9.399 9.373 -24.084 1.00 96.56 466 TRP A O 1
ATOM 3518 N N . VAL A 1 467 ? 11.255 9.070 -22.882 1.00 97.19 467 VAL A N 1
ATOM 3519 C CA . VAL A 1 467 ? 12.200 9.010 -23.983 1.00 97.19 467 VAL A CA 1
ATOM 3520 C C . VAL A 1 467 ? 13.221 7.923 -23.688 1.00 97.19 467 VAL A C 1
ATOM 3522 O O . VAL A 1 467 ? 13.458 7.570 -22.531 1.00 97.19 467 VAL A O 1
ATOM 3525 N N . GLU A 1 468 ? 13.862 7.419 -24.733 1.00 97.62 468 GLU A N 1
ATOM 3526 C CA . GLU A 1 468 ? 15.074 6.626 -24.600 1.00 97.62 468 GLU A CA 1
ATOM 3527 C C . GLU A 1 468 ? 16.296 7.498 -24.898 1.00 97.62 468 GLU A C 1
ATOM 3529 O O . GLU A 1 468 ? 16.342 8.223 -25.902 1.00 97.62 468 GLU A O 1
ATOM 3534 N N . ARG A 1 469 ? 17.276 7.459 -23.992 1.00 97.62 469 ARG A N 1
ATOM 3535 C CA . ARG A 1 469 ? 18.554 8.166 -24.129 1.00 97.62 469 ARG A CA 1
ATOM 3536 C C . ARG A 1 469 ? 19.720 7.201 -24.073 1.00 97.62 469 ARG A C 1
ATOM 3538 O O . ARG A 1 469 ? 19.804 6.393 -23.150 1.00 97.62 469 ARG A O 1
ATOM 3545 N N . ALA A 1 470 ? 20.618 7.313 -25.043 1.00 97.06 470 ALA A N 1
ATOM 3546 C CA . ALA A 1 470 ? 21.814 6.503 -25.173 1.00 97.06 470 ALA A CA 1
ATOM 3547 C C . ALA A 1 470 ? 23.071 7.301 -24.811 1.00 97.06 470 ALA A C 1
ATOM 3549 O O . ALA A 1 470 ? 23.390 8.312 -25.432 1.00 97.06 470 ALA A O 1
ATOM 3550 N N . VAL A 1 471 ? 23.838 6.802 -23.843 1.00 97.38 471 VAL A N 1
ATOM 3551 C CA . VAL A 1 471 ? 25.112 7.398 -23.418 1.00 97.38 471 VAL A CA 1
ATOM 3552 C C . VAL A 1 471 ? 26.216 6.363 -23.560 1.00 97.38 471 VAL A C 1
ATOM 3554 O O . VAL A 1 471 ? 26.126 5.268 -23.005 1.00 97.38 471 VAL A O 1
ATOM 3557 N N . ALA A 1 472 ? 27.265 6.691 -24.315 1.00 96.56 472 ALA A N 1
ATOM 3558 C CA . ALA A 1 472 ? 28.429 5.821 -24.448 1.00 96.56 472 ALA A CA 1
ATOM 3559 C C . ALA A 1 472 ? 29.091 5.609 -23.079 1.00 96.56 472 ALA A C 1
ATOM 3561 O O . ALA A 1 472 ? 29.302 6.560 -22.327 1.00 96.56 472 ALA A O 1
ATOM 3562 N N . LEU A 1 473 ? 29.429 4.360 -22.761 1.00 96.44 473 LEU A N 1
ATOM 3563 C CA . LEU A 1 473 ? 30.092 4.012 -21.511 1.00 96.44 473 LEU A CA 1
ATOM 3564 C C . LEU A 1 473 ? 31.563 3.659 -21.762 1.00 96.44 473 LEU A C 1
ATOM 3566 O O . LEU A 1 473 ? 31.900 3.109 -22.815 1.00 96.44 473 LEU A O 1
ATOM 3570 N N . PRO A 1 474 ? 32.456 3.905 -20.789 1.00 95.19 474 PRO A N 1
ATOM 3571 C CA . PRO A 1 474 ? 33.841 3.461 -20.867 1.00 95.19 474 PRO A CA 1
ATOM 3572 C C . PRO A 1 474 ? 33.912 1.928 -20.758 1.00 95.19 474 PRO A C 1
ATOM 3574 O O . PRO A 1 474 ? 34.057 1.386 -19.666 1.00 95.19 474 PRO A O 1
ATOM 3577 N N . ALA A 1 475 ? 33.832 1.225 -21.894 1.00 92.69 475 ALA A N 1
ATOM 3578 C CA . ALA A 1 475 ? 33.741 -0.239 -21.977 1.00 92.69 475 ALA A CA 1
ATOM 3579 C C . ALA A 1 475 ? 34.829 -0.980 -21.176 1.00 92.69 475 ALA A C 1
ATOM 3581 O O . ALA A 1 475 ? 34.542 -1.953 -20.487 1.00 92.69 475 ALA A O 1
ATOM 3582 N N . ALA A 1 476 ? 36.059 -0.453 -21.160 1.00 92.00 476 ALA A N 1
ATOM 3583 C CA . ALA A 1 476 ? 37.173 -1.008 -20.387 1.00 92.00 476 ALA A CA 1
ATOM 3584 C C . ALA A 1 476 ? 36.940 -1.031 -18.860 1.00 92.00 476 ALA A C 1
ATOM 3586 O O . ALA A 1 476 ? 37.645 -1.739 -18.145 1.00 92.00 476 ALA A O 1
ATOM 3587 N N . ARG A 1 477 ? 35.982 -0.244 -18.353 1.00 91.06 477 ARG A N 1
ATOM 3588 C CA . ARG A 1 477 ? 35.610 -0.173 -16.931 1.00 91.06 477 ARG A CA 1
ATOM 3589 C C . ARG A 1 477 ? 34.407 -1.041 -16.576 1.00 91.06 477 ARG A C 1
ATOM 3591 O O . ARG A 1 477 ? 34.121 -1.189 -15.395 1.00 91.06 477 ARG A O 1
ATOM 3598 N N . LEU A 1 478 ? 33.709 -1.593 -17.566 1.00 92.88 478 LEU A N 1
ATOM 3599 C CA . LEU A 1 478 ? 32.565 -2.474 -17.355 1.00 92.88 478 LEU A CA 1
ATOM 3600 C C . LEU A 1 478 ? 33.062 -3.916 -17.269 1.00 92.88 478 LEU A C 1
ATOM 3602 O O . LEU A 1 478 ? 33.190 -4.601 -18.280 1.00 92.88 478 LEU A O 1
ATOM 3606 N N . SER A 1 479 ? 33.396 -4.365 -16.062 1.00 91.44 479 SER A N 1
ATOM 3607 C CA . SER A 1 479 ? 33.857 -5.735 -15.823 1.00 91.44 479 SER A CA 1
ATOM 3608 C C . SER A 1 479 ? 33.483 -6.197 -14.425 1.00 91.44 479 SER A C 1
ATOM 3610 O O . SER A 1 479 ? 33.824 -5.555 -13.435 1.00 91.44 479 SER A O 1
ATOM 3612 N N . GLY A 1 480 ? 32.837 -7.354 -14.341 1.00 94.12 480 GLY A N 1
ATOM 3613 C CA . GLY A 1 480 ? 32.201 -7.827 -13.121 1.00 94.12 480 GLY A CA 1
ATOM 3614 C C . GLY A 1 480 ? 31.146 -6.838 -12.623 1.00 94.12 480 GLY A C 1
ATOM 3615 O O . GLY A 1 480 ? 30.465 -6.184 -13.414 1.00 94.12 480 GLY A O 1
ATOM 3616 N N . ALA A 1 481 ? 31.045 -6.729 -11.300 1.00 97.19 481 ALA A N 1
ATOM 3617 C CA . ALA A 1 481 ? 30.157 -5.799 -10.617 1.00 97.19 481 ALA A CA 1
ATOM 3618 C C . ALA A 1 481 ? 30.685 -4.359 -10.727 1.00 97.19 481 ALA A C 1
ATOM 3620 O O . ALA A 1 481 ? 31.704 -4.015 -10.124 1.00 97.19 481 ALA A O 1
ATOM 3621 N N . THR A 1 482 ? 29.984 -3.510 -11.476 1.00 97.75 482 THR A N 1
ATOM 3622 C CA . THR A 1 482 ? 30.364 -2.114 -11.717 1.00 97.75 482 THR A CA 1
ATOM 3623 C C . THR A 1 482 ? 29.252 -1.176 -11.249 1.00 97.75 482 THR A C 1
ATOM 3625 O O . THR A 1 482 ? 28.130 -1.282 -11.740 1.00 97.75 482 THR A O 1
ATOM 3628 N N . PRO A 1 483 ? 29.514 -0.239 -10.319 1.00 98.00 483 PRO A N 1
ATOM 3629 C CA . PRO A 1 483 ? 28.490 0.693 -9.876 1.00 98.00 483 PRO A CA 1
ATOM 3630 C C . PRO A 1 483 ? 28.233 1.765 -10.940 1.00 98.00 483 PRO A C 1
ATOM 3632 O O . PRO A 1 483 ? 29.170 2.354 -11.490 1.00 98.00 483 PRO A O 1
ATOM 3635 N N . ILE A 1 484 ? 26.954 2.037 -11.176 1.00 98.44 484 ILE A N 1
ATOM 3636 C CA . ILE A 1 484 ? 26.443 3.106 -12.028 1.00 98.44 484 ILE A CA 1
ATOM 3637 C C . ILE A 1 484 ? 25.606 4.046 -11.164 1.00 98.44 484 ILE A C 1
ATOM 3639 O O . ILE A 1 484 ? 24.835 3.610 -10.304 1.00 98.44 484 ILE A O 1
ATOM 3643 N N . ALA A 1 485 ? 25.759 5.348 -11.390 1.00 98.44 485 ALA A N 1
ATOM 3644 C CA . ALA A 1 485 ? 24.845 6.332 -10.832 1.00 98.44 485 ALA A CA 1
ATOM 3645 C C . ALA A 1 485 ? 24.389 7.330 -11.891 1.00 98.44 485 ALA A C 1
ATOM 3647 O O . ALA A 1 485 ? 25.201 7.851 -12.658 1.00 98.44 485 ALA A O 1
ATOM 3648 N N . ILE A 1 486 ? 23.091 7.606 -11.882 1.00 98.44 486 ILE A N 1
ATOM 3649 C CA . ILE A 1 486 ? 22.415 8.582 -12.729 1.00 98.44 486 ILE A CA 1
ATOM 3650 C C . ILE A 1 486 ? 21.895 9.660 -11.791 1.00 98.44 486 ILE A C 1
ATOM 3652 O O . ILE A 1 486 ? 21.070 9.386 -10.926 1.00 98.44 486 ILE A O 1
ATOM 3656 N N . THR A 1 487 ? 22.416 10.874 -11.904 1.00 98.00 487 THR A N 1
ATOM 3657 C CA . THR A 1 487 ? 22.119 11.962 -10.966 1.00 98.00 487 THR A CA 1
ATOM 3658 C C . THR A 1 487 ? 21.575 13.172 -11.693 1.00 98.00 487 THR A C 1
ATOM 3660 O O . THR A 1 487 ? 22.101 13.557 -12.737 1.00 98.00 487 THR A O 1
ATOM 3663 N N . LEU A 1 488 ? 20.562 13.805 -11.113 1.00 97.44 488 LEU A N 1
ATOM 3664 C CA . LEU A 1 488 ? 20.010 15.052 -11.614 1.00 97.44 488 LEU A CA 1
ATOM 3665 C C . LEU A 1 488 ? 21.068 16.165 -11.535 1.00 97.44 488 LEU A C 1
ATOM 3667 O O . LEU A 1 488 ? 21.493 16.558 -10.448 1.00 97.44 488 LEU A O 1
ATOM 3671 N N . ARG A 1 489 ? 21.491 16.673 -12.694 1.00 97.12 489 ARG A N 1
ATOM 3672 C CA . ARG A 1 489 ? 22.408 17.815 -12.823 1.00 97.12 489 ARG A CA 1
ATOM 3673 C C . ARG A 1 489 ? 21.639 19.133 -12.888 1.00 97.12 489 ARG A C 1
ATOM 3675 O O . ARG A 1 489 ? 22.067 20.127 -12.304 1.00 97.12 489 ARG A O 1
ATOM 3682 N N . ARG A 1 490 ? 20.494 19.128 -13.577 1.00 97.12 490 ARG A N 1
ATOM 3683 C CA . ARG A 1 490 ? 19.582 20.271 -13.739 1.00 97.12 490 ARG A CA 1
ATOM 3684 C C . ARG A 1 490 ? 18.142 19.774 -13.874 1.00 97.12 490 ARG A C 1
ATOM 3686 O O . ARG A 1 490 ? 17.924 18.724 -14.466 1.00 97.12 490 ARG A O 1
ATOM 3693 N N . GLY A 1 491 ? 17.179 20.538 -13.360 1.00 94.62 491 GLY A N 1
ATOM 3694 C CA . GLY A 1 491 ? 15.751 20.187 -13.350 1.00 94.62 491 GLY A CA 1
ATOM 3695 C C . GLY A 1 491 ? 15.218 19.957 -11.933 1.00 94.62 491 GLY A C 1
ATOM 3696 O O . GLY A 1 491 ? 15.951 20.134 -10.959 1.00 94.62 491 GLY A O 1
ATOM 3697 N N . ALA A 1 492 ? 13.940 19.586 -11.819 1.00 91.69 492 ALA A N 1
ATOM 3698 C CA . ALA A 1 492 ? 13.282 19.302 -10.537 1.00 91.69 492 ALA A CA 1
ATOM 3699 C C . ALA A 1 492 ? 13.267 17.802 -10.178 1.00 91.69 492 ALA A C 1
ATOM 3701 O O . ALA A 1 492 ? 13.187 17.449 -9.003 1.00 91.69 492 ALA A O 1
ATOM 3702 N N . GLY A 1 493 ? 13.370 16.927 -11.181 1.00 95.19 493 GLY A N 1
ATOM 3703 C CA . GLY A 1 493 ? 13.385 15.476 -11.025 1.00 95.19 493 GLY A CA 1
ATOM 3704 C C . GLY A 1 493 ? 13.223 14.758 -12.363 1.00 95.19 493 GLY A C 1
ATOM 3705 O O . GLY A 1 493 ? 12.907 15.374 -13.384 1.00 95.19 493 GLY A O 1
ATOM 3706 N N . PHE A 1 494 ? 13.436 13.447 -12.348 1.00 97.69 494 PHE A N 1
ATOM 3707 C CA . PHE A 1 494 ? 13.155 12.566 -13.482 1.00 97.69 494 PHE A CA 1
ATOM 3708 C C . PHE A 1 494 ? 12.361 11.334 -13.034 1.00 97.69 494 PHE A C 1
ATOM 3710 O O . PHE A 1 494 ? 12.242 11.048 -11.842 1.00 97.69 494 PHE A O 1
ATOM 3717 N N . HIS A 1 495 ? 11.798 10.613 -13.992 1.00 97.88 495 HIS A N 1
ATOM 3718 C CA . HIS A 1 495 ? 11.102 9.346 -13.795 1.00 97.88 495 HIS A CA 1
ATOM 3719 C C . HIS A 1 495 ? 11.926 8.253 -14.470 1.00 97.88 495 HIS A C 1
ATOM 3721 O O . HIS A 1 495 ? 12.362 8.443 -15.607 1.00 97.88 495 HIS A O 1
ATOM 3727 N N . ALA A 1 496 ? 12.170 7.151 -13.772 1.00 98.25 496 ALA A N 1
ATOM 3728 C CA . ALA A 1 496 ? 12.979 6.036 -14.248 1.00 98.25 496 ALA A CA 1
ATOM 3729 C C . ALA A 1 496 ? 12.104 4.805 -14.466 1.00 98.25 496 ALA A C 1
ATOM 3731 O O . ALA A 1 496 ? 11.300 4.482 -13.593 1.00 98.25 496 ALA A O 1
ATOM 3732 N N . PHE A 1 497 ? 12.280 4.139 -15.605 1.00 98.44 497 PHE A N 1
ATOM 3733 C CA . PHE A 1 497 ? 11.524 2.937 -15.969 1.00 98.44 497 PHE A CA 1
ATOM 3734 C C . PHE A 1 497 ? 12.458 1.757 -16.226 1.00 98.44 497 PHE A C 1
ATOM 3736 O O . PHE A 1 497 ? 12.267 0.681 -15.683 1.00 98.44 497 PHE A O 1
ATOM 3743 N N . HIS A 1 498 ? 13.536 1.966 -16.987 1.00 98.56 498 HIS A N 1
ATOM 3744 C CA . HIS A 1 498 ? 14.427 0.861 -17.327 1.00 98.56 498 HIS A CA 1
ATOM 3745 C C . HIS A 1 498 ? 15.820 1.344 -17.741 1.00 98.56 498 HIS A C 1
ATOM 3747 O O . HIS A 1 498 ? 15.974 2.403 -18.365 1.00 98.56 498 HIS A O 1
ATOM 3753 N N . TYR A 1 499 ? 16.834 0.536 -17.438 1.00 98.56 499 TYR A N 1
ATOM 3754 C CA . TYR A 1 499 ? 18.221 0.737 -17.843 1.00 98.56 499 TYR A CA 1
ATOM 3755 C C . TYR A 1 499 ? 18.788 -0.506 -18.525 1.00 98.56 499 TYR A C 1
ATOM 3757 O O . TYR A 1 499 ? 18.857 -1.562 -17.912 1.00 98.56 499 TYR A O 1
ATOM 3765 N N . TRP A 1 500 ? 19.284 -0.376 -19.754 1.00 98.38 500 TRP A N 1
ATOM 3766 C CA . TRP A 1 500 ? 19.986 -1.459 -20.450 1.00 98.38 500 TRP A CA 1
ATOM 3767 C C . TRP A 1 500 ? 21.440 -1.091 -20.692 1.00 98.38 500 TRP A C 1
ATOM 3769 O O . TRP A 1 500 ? 21.749 -0.023 -21.228 1.00 98.38 500 TRP A O 1
ATOM 3779 N N . ILE A 1 501 ? 22.342 -2.012 -20.377 1.00 97.69 501 ILE A N 1
ATOM 3780 C CA . ILE A 1 501 ? 23.724 -1.959 -20.837 1.00 97.69 501 ILE A CA 1
ATOM 3781 C C . ILE A 1 501 ? 23.789 -2.753 -22.128 1.00 97.69 501 ILE A C 1
ATOM 3783 O O . ILE A 1 501 ? 23.697 -3.976 -22.108 1.00 97.69 501 ILE A O 1
ATOM 3787 N N . VAL A 1 502 ? 23.954 -2.076 -23.261 1.00 96.31 502 VAL A N 1
ATOM 3788 C CA . VAL A 1 502 ? 24.079 -2.744 -24.564 1.00 96.31 502 VAL A CA 1
ATOM 3789 C C . VAL A 1 502 ? 25.493 -2.602 -25.100 1.00 96.31 502 VAL A C 1
ATOM 3791 O O . VAL A 1 502 ? 26.140 -1.569 -24.917 1.00 96.31 502 VAL A O 1
ATOM 3794 N N . GLY A 1 503 ? 25.988 -3.640 -25.765 1.00 93.81 503 GLY A N 1
ATOM 3795 C CA . GLY A 1 503 ? 27.347 -3.647 -26.289 1.00 93.81 503 GLY A CA 1
ATOM 3796 C C . GLY A 1 503 ? 27.634 -4.785 -27.256 1.00 93.81 503 GLY A C 1
ATOM 3797 O O . GLY A 1 503 ? 26.750 -5.584 -27.578 1.00 93.81 503 GLY A O 1
ATOM 3798 N N . ARG A 1 504 ? 28.883 -4.825 -27.726 1.00 90.12 504 ARG A N 1
ATOM 3799 C CA . ARG A 1 504 ? 29.411 -5.826 -28.663 1.00 90.12 504 ARG A CA 1
ATOM 3800 C C . ARG A 1 504 ? 30.511 -6.656 -28.016 1.00 90.12 504 ARG A C 1
ATOM 3802 O O . ARG A 1 504 ? 31.458 -6.049 -27.458 1.00 90.12 504 ARG A O 1
#

Sequence (504 aa):
AVWAARPAPPSPLPASPPPAPSAPPRRGSAIPRLLDRRLLVLAPLLGPLVVPALNQLLAGHPTSSTTTVKWLLGNPNYDGPALRDALLQNIRLLVTDVLDGGQWTAVFLPEGSAVVIALGAVALAVAAHRRGRPAHAAIVAALALGALLPCTYLSFLWNRVRYVWPFAPAWLVMAACLARELGDAAQRVRRSLHYVTPLIAGTFAGALAARLPWAIHDLANSARAIDRQQVWLGRWAAQHLPEDARIGVNDTGALAYFSGRRTFDVVGLTTEGEARYWVAGAGSRFEHYEKLPPERRPTHFIVYPHWMACAPVLGRELVDATVEDQAILGGTTMIAYEARWDLLGSGALPVRSAPG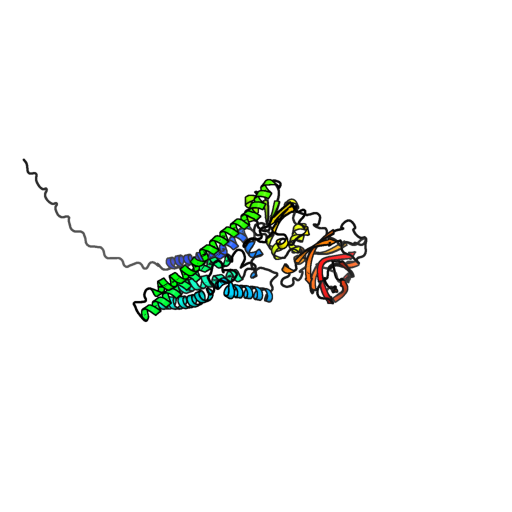ERILDEVDVSDLESEAAHGYALEPLADQRNVAVALAAPESDAPGEVDRARAEIADGGRYYRAADRFVVHVAAPPAEARLVMRVASDDGAELAISVAGEEAGTAEVPAGTWVERAVALPAARLSGATPIAITLRRGAGFHAFHYWIVGR

Mean predicted aligned error: 7.98 Å